Protein AF-A0ABD3MWR6-F1 (afdb_monomer)

Foldseek 3Di:
DVVVPVVVVVVCVVVVVVVVVPDDDDDDDDDQPPVNVVVVCCVPVVLVCPDPVSVVLVVLLVQLLVQCQALVFLVLSLLCCVQANDPDDDPVSSVSSSVSNVVSLVVSCVVVVHPVDSYPFFLEAADPQLACPPDVVCLVVLVVLLQVLLVLLLVLLVLLLVCLVPPQVPDDPVVVVVVVVVVVVVVVPPDQDPDDPPDDDPLCCCPVDDLRVSLNCLLHCLVVDDLVSLVVQLVVLSVVLSCCVNHPPDPDDDLSSLLSSLLSNQLSVQNVCCVVDPDRGRSSNSSLSSSLSSCCNQAVRAQSSLSSSCSSHVHPVCNPSSNVSSVSSSVSSCVSPVDHNVSSVCVSVVPPDDDDPDDDPVVVVDDPVNVPPDPDAAAAEQDDDPVVLVVCLVPDPDQKHFYAYPPPRDTDEMDGNVRSVVCVVVVPDDPDPPVPPDPPDVDDDDPPPPGPPPVDPDPVVVVPPDCVVVVVVVVVVVVPPPPPPPPPPPPPPDDDDDDDDDD

pLDDT: mean 71.88, std 21.84, range [22.72, 95.75]

Nearest PDB structures (foldseek):
  8jpr-assembly1_B  TM=8.683E-01  e=3.172E-15  Homo sapiens
  8jpo-assembly1_A  TM=8.305E-01  e=1.098E-15  Homo sapiens
  8jpj-assembly1_B  TM=8.561E-01  e=1.951E-15  Homo sapiens
  8jgv-assembly1_B  TM=8.098E-01  e=4.281E-12  Mus musculus
  7cvt-assembly1_B  TM=7.761E-01  e=5.509E-08  Escherichia coli MS 198-1

Sequence (503 aa):
MGASCTKFGGFLQNALIRWNANRPRREESHQKSWTERLLHWTMQELSHFATDAERRDLVSIGASVGFAASFGSPIGGLLFILDDVSCYFERRLLLRMLIGNAVGTLCLAIKHRDFSNFGIINLGTFDPNEIFETRLLETPLYMLIGIGGGLIGGCFCGSYLWLQRNIAGRFPSAWERRAKYQLLAVAILNKRFFCPHGQENEMAKIMFVSRITAIKDILVDPASYQQRTLLVVGLTFYTLTLITFSSCTMPLGLFTPTILVGASLGGACGNLLKQTIDGSVFPSTFALLGVASMLAGIQHSTVSVAVILVEGTGHIKVLLPVIVVVATFRYISQHIQQFDVFEAGIVIKKLAYLEHEKIPRYYDAIRVKDILIESHVLCLKDHETVGKLVEVLGNSPHQSFPVIETESGRFIGLVKRTQIVALLECGIFSKNKEICGFRSDRNGDALSYWAFCINDDRYEYLLSLPDEMRASVNKLNDKDEGQERRTLVNKEQKTLPHQCDYH

Solvent-accessible surface area (backbone atoms only — not comparable to full-atom values): 29041 Å² total; per-residue (Å²): 123,75,80,54,56,62,55,48,52,53,48,51,52,54,50,49,52,54,52,64,74,69,58,78,92,70,95,74,83,89,76,84,49,72,67,54,53,51,48,50,48,52,61,58,73,45,48,78,54,71,31,73,68,50,43,51,52,51,51,51,35,52,53,22,21,54,44,3,27,41,42,33,14,38,65,19,16,49,37,37,36,59,70,76,71,50,97,76,84,54,78,69,54,55,55,52,30,46,52,45,6,48,52,40,16,48,55,47,10,61,72,70,74,32,89,89,49,36,27,74,43,55,57,44,82,62,59,80,90,60,42,76,82,86,49,78,81,51,53,64,56,47,45,52,50,16,49,55,32,2,52,53,14,11,48,47,34,46,49,38,54,50,43,37,75,76,41,50,89,71,71,58,81,64,53,66,54,49,53,54,54,49,55,49,51,60,65,68,60,79,62,87,73,91,59,62,93,94,56,79,55,68,66,54,51,52,70,75,42,59,67,54,59,35,41,20,49,35,28,58,48,23,76,85,49,57,48,66,56,28,43,52,52,16,52,50,48,46,52,50,48,49,50,48,70,38,65,50,97,64,100,74,77,64,63,71,58,36,40,40,26,11,21,23,45,15,12,23,51,18,46,52,46,42,75,74,44,90,82,84,66,45,23,30,45,32,4,50,51,20,22,45,19,31,47,11,14,31,58,58,42,45,70,20,54,34,40,32,51,25,54,33,44,70,42,71,85,54,37,63,64,44,41,58,27,24,51,46,4,26,56,48,4,43,73,70,26,79,52,33,50,64,56,44,49,38,62,75,68,66,54,96,72,83,77,86,82,77,70,62,76,70,59,79,75,60,51,72,78,79,66,55,86,64,93,75,74,76,67,41,48,78,82,68,55,69,69,56,53,54,48,49,60,72,76,44,91,68,63,61,35,44,29,24,38,82,88,79,66,44,81,75,37,65,46,45,45,69,56,53,52,52,39,60,75,69,63,74,70,85,91,59,89,70,80,76,63,85,75,83,70,93,66,97,69,92,79,90,76,88,73,69,74,76,85,54,88,55,70,58,63,76,70,65,56,60,67,66,63,61,50,55,57,53,61,59,54,71,70,62,75,79,74,66,83,80,74,74,82,81,76,88,87,87,83,86,86,84,88,79,85,90,132

Organism: NCBI:txid382360

Structure (mmCIF, N/CA/C/O backbone):
data_AF-A0ABD3MWR6-F1
#
_entry.id   AF-A0ABD3MWR6-F1
#
loop_
_atom_site.group_PDB
_atom_site.id
_atom_site.type_symbol
_atom_site.label_atom_id
_atom_site.label_alt_id
_atom_site.label_comp_id
_atom_site.label_asym_id
_atom_site.label_entity_id
_atom_site.label_seq_id
_atom_site.pdbx_PDB_ins_code
_atom_site.Cartn_x
_atom_site.Cartn_y
_atom_site.Cartn_z
_atom_site.occupancy
_atom_site.B_iso_or_equiv
_atom_site.auth_seq_id
_atom_site.auth_comp_id
_atom_site.auth_asym_id
_atom_site.auth_atom_id
_atom_site.pdbx_PDB_model_num
ATOM 1 N N . MET A 1 1 ? 4.619 15.085 7.942 1.00 32.66 1 MET A N 1
ATOM 2 C CA . MET A 1 1 ? 3.511 16.048 8.151 1.00 32.66 1 MET A CA 1
ATOM 3 C C . MET A 1 1 ? 2.258 15.441 8.806 1.00 32.66 1 MET A C 1
ATOM 5 O O . MET A 1 1 ? 1.519 16.199 9.413 1.00 32.66 1 MET A O 1
ATOM 9 N N . GLY A 1 2 ? 2.033 14.115 8.797 1.00 28.09 2 GLY A N 1
ATOM 10 C CA . GLY A 1 2 ? 0.809 13.506 9.366 1.00 28.09 2 GLY A CA 1
ATOM 11 C C . GLY A 1 2 ? 0.682 13.469 10.902 1.00 28.09 2 GLY A C 1
ATOM 12 O O . GLY A 1 2 ? -0.426 13.537 11.415 1.00 28.09 2 GLY A O 1
ATOM 13 N N . ALA A 1 3 ? 1.787 13.440 11.658 1.00 24.95 3 ALA A N 1
ATOM 14 C CA . ALA A 1 3 ? 1.739 13.374 13.130 1.00 24.95 3 ALA A CA 1
ATOM 15 C C . ALA A 1 3 ? 1.500 14.734 13.826 1.00 24.95 3 ALA A C 1
ATOM 17 O O . ALA A 1 3 ? 1.237 14.774 15.028 1.00 24.95 3 ALA A O 1
ATOM 18 N N . SER A 1 4 ? 1.582 15.849 13.087 1.00 27.41 4 SER A N 1
ATOM 19 C CA . SER A 1 4 ? 1.321 17.188 13.635 1.00 27.41 4 SER A CA 1
ATOM 20 C C . SER A 1 4 ? -0.157 17.568 13.598 1.00 27.41 4 SER A C 1
ATOM 22 O O . SER A 1 4 ? -0.586 18.285 14.490 1.00 27.41 4 SER A O 1
ATOM 24 N N . CYS A 1 5 ? -0.960 17.080 12.644 1.00 30.73 5 CYS A N 1
ATOM 25 C CA . CYS A 1 5 ? -2.362 17.510 12.529 1.00 30.73 5 CYS A CA 1
ATOM 26 C C . CYS A 1 5 ? -3.265 16.960 13.645 1.00 30.73 5 CYS A C 1
ATOM 28 O O . CYS A 1 5 ? -4.121 17.685 14.141 1.00 30.73 5 CYS A O 1
ATOM 30 N N . THR A 1 6 ? -3.045 15.728 14.115 1.00 36.12 6 THR A N 1
ATOM 31 C CA . THR A 1 6 ? -3.847 15.142 15.208 1.00 36.12 6 THR A CA 1
ATOM 32 C C . THR A 1 6 ? -3.516 15.750 16.571 1.00 36.12 6 THR A C 1
ATOM 34 O O . THR A 1 6 ? -4.420 16.026 17.357 1.00 36.12 6 THR A O 1
ATOM 37 N N . LYS A 1 7 ? -2.235 16.050 16.838 1.00 32.91 7 LYS A N 1
ATOM 38 C CA . LYS A 1 7 ? -1.823 16.778 18.051 1.00 32.91 7 LYS A CA 1
ATOM 39 C C . LYS A 1 7 ? -2.254 18.245 18.027 1.00 32.91 7 LYS A C 1
ATOM 41 O O . LYS A 1 7 ? -2.618 18.771 19.072 1.00 32.91 7 LYS A O 1
ATOM 46 N N . PHE A 1 8 ? -2.256 18.891 16.859 1.00 33.09 8 PHE A N 1
ATOM 47 C CA . PHE A 1 8 ? -2.710 20.277 16.722 1.00 33.09 8 PHE A CA 1
ATOM 48 C C . PHE A 1 8 ? -4.232 20.400 16.876 1.00 33.09 8 PHE A C 1
ATOM 50 O O . PHE A 1 8 ? -4.690 21.316 17.549 1.00 33.09 8 PHE A O 1
ATOM 57 N N . GLY A 1 9 ? -5.006 19.439 16.354 1.00 32.72 9 GLY A N 1
ATOM 58 C CA . GLY A 1 9 ? -6.458 19.366 16.558 1.00 32.72 9 GLY A CA 1
ATOM 59 C C . GLY A 1 9 ? -6.844 19.178 18.028 1.00 32.72 9 GLY A C 1
ATOM 60 O O . GLY A 1 9 ? -7.645 19.947 18.550 1.00 32.72 9 GLY A O 1
ATOM 61 N N . GLY A 1 10 ? -6.204 18.235 18.733 1.00 34.88 10 GLY A N 1
ATOM 62 C CA . GLY A 1 10 ? -6.435 18.028 20.170 1.00 34.88 10 GLY A CA 1
ATOM 63 C C . GLY A 1 10 ? -5.946 19.188 21.048 1.00 34.88 10 GLY A C 1
ATOM 64 O O . GLY A 1 10 ? -6.582 19.518 22.047 1.00 34.88 10 GLY A O 1
ATOM 65 N N . PHE A 1 11 ? -4.847 19.852 20.665 1.00 34.69 11 PHE A N 1
ATOM 66 C CA . PHE A 1 11 ? -4.355 21.048 21.353 1.00 34.69 11 PHE A CA 1
ATOM 67 C C . PHE A 1 11 ? -5.294 22.241 21.161 1.00 34.69 11 PHE A C 1
ATOM 69 O O . PHE A 1 11 ? -5.610 22.907 22.140 1.00 34.69 11 PHE A O 1
ATOM 76 N N . LEU A 1 12 ? -5.792 22.478 19.943 1.00 35.50 12 LEU A N 1
ATOM 77 C CA . LEU A 1 12 ? -6.798 23.507 19.676 1.00 35.50 12 LEU A CA 1
ATOM 78 C C . LEU A 1 12 ? -8.088 23.221 20.435 1.00 35.50 12 LEU A C 1
ATOM 80 O O . LEU A 1 12 ? -8.603 24.123 21.079 1.00 35.50 12 LEU A O 1
ATOM 84 N N . GLN A 1 13 ? -8.573 21.980 20.435 1.00 37.94 13 GLN A N 1
ATOM 85 C CA . GLN A 1 13 ? -9.797 21.609 21.142 1.00 37.94 13 GLN A CA 1
ATOM 86 C C . GLN A 1 13 ? -9.660 21.799 22.662 1.00 37.94 13 GLN A C 1
ATOM 88 O O . GLN A 1 13 ? -10.504 22.450 23.270 1.00 37.94 13 GLN A O 1
ATOM 93 N N . ASN A 1 14 ? -8.557 21.354 23.275 1.00 39.25 14 ASN A N 1
ATOM 94 C CA . ASN A 1 14 ? -8.314 21.552 24.711 1.00 39.25 14 ASN A CA 1
ATOM 95 C C . ASN A 1 14 ? -8.005 23.012 25.084 1.00 39.25 14 ASN A C 1
ATOM 97 O O . ASN A 1 14 ? -8.416 23.474 26.151 1.00 39.25 14 ASN A O 1
ATOM 101 N N . ALA A 1 15 ? -7.306 23.755 24.221 1.00 40.28 15 ALA A N 1
ATOM 102 C CA . ALA A 1 15 ? -7.062 25.183 24.410 1.00 40.28 15 ALA A CA 1
ATOM 103 C C . ALA A 1 15 ? -8.357 25.994 24.272 1.00 40.28 15 ALA A C 1
ATOM 105 O O . ALA A 1 15 ? -8.566 26.924 25.044 1.00 40.28 15 ALA A O 1
ATOM 106 N N . LEU A 1 16 ? -9.252 25.610 23.357 1.00 43.97 16 LEU A N 1
ATOM 107 C CA . LEU A 1 16 ? -10.557 26.241 23.151 1.00 43.97 16 LEU A CA 1
ATOM 108 C C . LEU A 1 16 ? -11.536 25.921 24.286 1.00 43.97 16 LEU A C 1
ATOM 110 O O . LEU A 1 16 ? -12.243 26.821 24.726 1.00 43.97 16 LEU A O 1
ATOM 114 N N . ILE A 1 17 ? -11.530 24.697 24.825 1.00 44.12 17 ILE A N 1
ATOM 115 C CA . ILE A 1 17 ? -12.326 24.334 26.013 1.00 44.12 17 ILE A CA 1
ATOM 116 C C . ILE A 1 17 ? -11.849 25.126 27.241 1.00 44.12 17 ILE A C 1
ATOM 118 O O . ILE A 1 17 ? -12.667 25.713 27.949 1.00 44.12 17 ILE A O 1
ATOM 122 N N . ARG A 1 18 ? -10.528 25.236 27.458 1.00 38.56 18 ARG A N 1
ATOM 123 C CA . ARG A 1 18 ? -9.963 26.087 28.525 1.00 38.56 18 ARG A CA 1
ATOM 124 C C . ARG A 1 18 ? -10.240 27.575 28.313 1.00 38.56 18 ARG A C 1
ATOM 126 O O . ARG A 1 18 ? -10.458 28.291 29.286 1.00 38.56 18 ARG A O 1
ATOM 133 N N . TRP A 1 19 ? -10.238 28.041 27.067 1.00 41.44 19 TRP A N 1
ATOM 134 C CA . TRP A 1 19 ? -10.558 29.427 26.731 1.00 41.44 19 TRP A CA 1
ATOM 135 C C . TRP A 1 19 ? -12.036 29.752 26.989 1.00 41.44 19 TRP A C 1
ATOM 137 O O . TRP A 1 19 ? -12.342 30.825 27.503 1.00 41.44 19 TRP A O 1
ATOM 147 N N . ASN A 1 20 ? -12.942 28.808 26.723 1.00 40.59 20 ASN A N 1
ATOM 148 C CA . ASN A 1 20 ? -14.374 28.979 26.966 1.00 40.59 20 ASN A CA 1
ATOM 149 C C . ASN A 1 20 ? -14.733 28.910 28.466 1.00 40.59 20 ASN A C 1
ATOM 151 O O . ASN A 1 20 ? -15.613 29.635 28.920 1.00 40.59 20 ASN A O 1
ATOM 155 N N . ALA A 1 21 ? -14.014 28.100 29.256 1.00 41.09 21 ALA A N 1
ATOM 156 C CA . ALA A 1 21 ? -14.229 27.969 30.703 1.00 41.09 21 ALA A CA 1
ATOM 157 C C . ALA A 1 21 ? -13.814 29.214 31.518 1.00 41.09 21 ALA A C 1
ATOM 159 O O . ALA A 1 21 ? -14.370 29.455 32.586 1.00 41.09 21 ALA A O 1
ATOM 160 N N . ASN A 1 22 ? -12.869 30.019 31.016 1.00 38.62 22 ASN A N 1
ATOM 161 C CA . ASN A 1 22 ? -12.304 31.172 31.733 1.00 38.62 22 ASN A CA 1
ATOM 162 C C . ASN A 1 22 ? -12.813 32.539 31.244 1.00 38.62 22 ASN A C 1
ATOM 164 O O . ASN A 1 22 ? -12.242 33.570 31.610 1.00 38.62 22 ASN A O 1
ATOM 168 N N . ARG A 1 23 ? -13.860 32.594 30.411 1.00 34.06 23 ARG A N 1
ATOM 169 C CA . ARG A 1 23 ? -14.356 33.875 29.890 1.00 34.06 23 ARG A CA 1
ATOM 170 C C . ARG A 1 23 ? -15.252 34.565 30.934 1.00 34.06 23 ARG A C 1
ATOM 172 O O . ARG A 1 23 ? -16.302 34.018 31.273 1.00 34.06 23 ARG A O 1
ATOM 179 N N . PRO A 1 24 ? -14.907 35.769 31.434 1.00 33.56 24 PRO A N 1
ATOM 180 C CA . PRO A 1 24 ? -15.852 36.556 32.216 1.00 33.56 24 PRO A CA 1
ATOM 181 C C . PRO A 1 24 ? -17.048 36.912 31.323 1.00 33.56 24 PRO A C 1
ATOM 183 O O . PRO A 1 24 ? -16.865 37.389 30.201 1.00 33.56 24 PRO A O 1
ATOM 186 N N . ARG A 1 25 ? -18.273 36.658 31.806 1.00 37.94 25 ARG A N 1
ATOM 187 C CA . ARG A 1 25 ? -19.521 37.056 31.135 1.00 37.94 25 ARG A CA 1
ATOM 188 C C . ARG A 1 25 ? -19.576 38.585 31.058 1.00 37.94 25 ARG A C 1
ATOM 190 O O . ARG A 1 25 ? -20.038 39.233 31.990 1.00 37.94 25 ARG A O 1
ATOM 197 N N . ARG A 1 26 ? -19.080 39.162 29.964 1.00 34.84 26 ARG A N 1
ATOM 198 C CA . ARG A 1 26 ? -19.442 40.517 29.542 1.00 34.84 26 ARG A CA 1
ATOM 199 C C . ARG A 1 26 ? -20.554 40.408 28.512 1.00 34.84 26 ARG A C 1
ATOM 201 O O . ARG A 1 26 ? -20.398 39.730 27.499 1.00 34.84 26 ARG A O 1
ATOM 208 N N . GLU A 1 27 ? -21.671 41.051 28.821 1.00 41.25 27 GLU A N 1
ATOM 209 C CA . GLU A 1 27 ? -22.746 41.339 27.881 1.00 41.25 27 GLU A CA 1
ATOM 210 C C . GLU A 1 27 ? -22.200 42.271 26.798 1.00 41.25 27 GLU A C 1
ATOM 212 O O . GLU A 1 27 ? -22.071 43.470 27.018 1.00 41.25 27 GLU A O 1
ATOM 217 N N . GLU A 1 28 ? -21.851 41.730 25.632 1.00 36.88 28 GLU A N 1
ATOM 218 C CA . GLU A 1 28 ? -21.658 42.543 24.433 1.00 36.88 28 GLU A CA 1
ATOM 219 C C . GLU A 1 28 ? -22.470 41.958 23.280 1.00 36.88 28 GLU A C 1
ATOM 221 O O . GLU A 1 28 ? -22.327 40.809 22.856 1.00 36.88 28 GLU A O 1
ATOM 226 N N . SER A 1 29 ? -23.396 42.794 22.836 1.00 36.41 29 SER A N 1
ATOM 227 C CA . SER A 1 29 ? -24.315 42.616 21.736 1.00 36.41 29 SER A CA 1
ATOM 228 C C . SER A 1 29 ? -23.595 42.735 20.384 1.00 36.41 29 SER A C 1
ATOM 230 O O . SER A 1 29 ? -22.715 43.563 20.190 1.00 36.41 29 SER A O 1
ATOM 232 N N . HIS A 1 30 ? -24.031 41.903 19.431 1.00 44.91 30 HIS A N 1
ATOM 233 C CA . HIS A 1 30 ? -23.863 42.048 17.978 1.00 44.91 30 HIS A CA 1
ATOM 234 C C . HIS A 1 30 ? -22.437 42.176 17.397 1.00 44.91 30 HIS A C 1
ATOM 236 O O . HIS A 1 30 ? -22.031 43.263 17.022 1.00 44.91 30 HIS A O 1
ATOM 242 N N . GLN A 1 31 ? -21.763 41.039 17.144 1.00 41.00 31 GLN A N 1
ATOM 243 C CA . GLN A 1 31 ? -21.398 40.545 15.792 1.00 41.00 31 GLN A CA 1
ATOM 244 C C . GLN A 1 31 ? -20.691 39.180 15.928 1.00 41.00 31 GLN A C 1
ATOM 246 O O . GLN A 1 31 ? -19.512 39.123 16.265 1.00 41.00 31 GLN A O 1
ATOM 251 N N . LYS A 1 32 ? -21.393 38.058 15.684 1.00 50.81 32 LYS A N 1
ATOM 252 C CA . LYS A 1 32 ? -20.754 36.724 15.716 1.00 50.81 32 LYS A CA 1
ATOM 253 C C . LYS A 1 32 ? -19.614 36.688 14.697 1.00 50.81 32 LYS A C 1
ATOM 255 O O . LYS A 1 32 ? -19.881 36.820 13.497 1.00 50.81 32 LYS A O 1
ATOM 260 N N . SER A 1 33 ? -18.380 36.519 15.175 1.00 65.19 33 SER A N 1
ATOM 261 C CA . SER A 1 33 ? -17.177 36.401 14.343 1.00 65.19 33 SER A CA 1
ATOM 262 C C . SER A 1 33 ? -17.375 35.297 13.297 1.00 65.19 33 SER A C 1
ATOM 264 O O . SER A 1 33 ? -18.043 34.296 13.569 1.00 65.19 33 SER A O 1
ATOM 266 N N . TRP A 1 34 ? -16.787 35.431 12.103 1.00 70.50 34 TRP A N 1
ATOM 267 C CA . TRP A 1 34 ? -16.804 34.367 11.084 1.00 70.50 34 TRP A CA 1
ATOM 268 C C . TRP A 1 34 ? -16.364 33.013 11.657 1.00 70.50 34 TRP A C 1
ATOM 270 O O . TRP A 1 34 ? -16.904 31.980 11.274 1.00 70.50 34 TRP A O 1
ATOM 280 N N . THR A 1 35 ? -15.454 33.028 12.633 1.00 69.38 35 THR A N 1
ATOM 281 C CA . THR A 1 35 ? -15.012 31.836 13.364 1.00 69.38 35 THR A CA 1
ATOM 282 C C . THR A 1 35 ? -16.123 31.200 14.193 1.00 69.38 35 THR A C 1
ATOM 284 O O . THR A 1 35 ? -16.235 29.983 14.204 1.00 69.38 35 THR A O 1
ATOM 287 N N . GLU A 1 36 ? -16.979 31.986 14.845 1.00 70.25 36 GLU A N 1
ATOM 288 C CA . GLU A 1 36 ? -18.108 31.476 15.632 1.00 70.25 36 GLU A CA 1
ATOM 289 C C . GLU A 1 36 ? -19.216 30.929 14.734 1.00 70.25 36 GLU A C 1
ATOM 291 O O . GLU A 1 36 ? -19.825 29.918 15.066 1.00 70.25 36 GLU A O 1
ATOM 296 N N . ARG A 1 37 ? -19.457 31.552 13.572 1.00 70.50 37 ARG A N 1
ATOM 297 C CA . ARG A 1 37 ? -20.405 31.029 12.574 1.00 70.50 37 ARG A CA 1
ATOM 298 C C . ARG A 1 37 ? -19.918 29.718 11.972 1.00 70.50 37 ARG A C 1
ATOM 300 O O . ARG A 1 37 ? -20.697 28.776 11.880 1.00 70.50 37 ARG A O 1
ATOM 307 N N . LEU A 1 38 ? -18.636 29.653 11.610 1.00 70.62 38 LEU A N 1
ATOM 308 C CA . LEU A 1 38 ? -18.006 28.430 11.125 1.00 70.62 38 LEU A CA 1
ATOM 309 C C . LEU A 1 38 ? -18.073 27.337 12.195 1.00 70.62 38 LEU A C 1
ATOM 311 O O . LEU A 1 38 ? -18.490 26.228 11.897 1.00 70.62 38 LEU A O 1
ATOM 315 N N . LEU A 1 39 ? -17.734 27.663 13.446 1.00 71.00 39 LEU A N 1
ATOM 316 C CA . LEU A 1 39 ? -17.746 26.709 14.551 1.00 71.00 39 LEU A CA 1
ATOM 317 C C . LEU A 1 39 ? -19.160 26.186 14.834 1.00 71.00 39 LEU A C 1
ATOM 319 O O . LEU A 1 39 ? -19.353 24.986 14.999 1.00 71.00 39 LEU A O 1
ATOM 323 N N . HIS A 1 40 ? -20.160 27.066 14.833 1.00 69.38 40 HIS A N 1
ATOM 324 C CA . HIS A 1 40 ? -21.558 26.684 15.016 1.00 69.38 40 HIS A CA 1
ATOM 325 C C . HIS A 1 40 ? -22.061 25.805 13.868 1.00 69.38 40 HIS A C 1
ATOM 327 O O . HIS A 1 40 ? -22.718 24.800 14.114 1.00 69.38 40 HIS A O 1
ATOM 333 N N . TRP A 1 41 ? -21.692 26.134 12.626 1.00 70.06 41 TRP A N 1
ATOM 334 C CA . TRP A 1 41 ? -21.985 25.304 11.459 1.00 70.06 41 TRP A CA 1
ATOM 335 C C . TRP A 1 41 ? -21.321 23.924 11.574 1.00 70.06 41 TRP A C 1
ATOM 337 O O . TRP A 1 41 ? -21.990 22.908 11.419 1.00 70.06 41 TRP A O 1
ATOM 347 N N . THR A 1 42 ? -20.042 23.861 11.962 1.00 64.06 42 THR A N 1
ATOM 348 C CA . THR A 1 42 ? -19.340 22.583 12.174 1.00 64.06 42 THR A CA 1
ATOM 349 C C . THR A 1 42 ? -19.895 21.768 13.343 1.00 64.06 42 THR A C 1
ATOM 351 O O . THR A 1 42 ? -19.842 20.546 13.310 1.00 64.06 42 THR A O 1
ATOM 354 N N . MET A 1 43 ? -20.420 22.413 14.384 1.00 64.25 43 MET A N 1
ATOM 355 C CA . MET A 1 43 ? -20.934 21.721 15.570 1.00 64.25 43 MET A CA 1
ATOM 356 C C . MET A 1 43 ? -22.402 21.310 15.438 1.00 64.25 43 MET A C 1
ATOM 358 O O . MET A 1 43 ? -22.826 20.428 16.171 1.00 64.25 43 MET A O 1
ATOM 362 N N . GLN A 1 44 ? -23.182 21.922 14.542 1.00 68.38 44 GLN A N 1
ATOM 363 C CA . GLN A 1 44 ? -24.575 21.533 14.300 1.00 68.38 44 GLN A CA 1
ATOM 364 C C . GLN A 1 44 ? -24.715 20.632 13.074 1.00 68.38 44 GLN A C 1
ATOM 366 O O . GLN A 1 44 ? -25.156 19.497 13.213 1.00 68.38 44 GLN A O 1
ATOM 371 N N . GLU A 1 45 ? -24.288 21.088 11.896 1.00 69.06 45 GLU A N 1
ATOM 372 C CA . GLU A 1 45 ? -24.523 20.383 10.624 1.00 69.06 45 GLU A CA 1
ATOM 373 C C . GLU A 1 45 ? -23.599 19.171 10.447 1.00 69.06 45 GLU A C 1
ATOM 375 O O . GLU A 1 45 ? -23.989 18.141 9.905 1.00 69.06 45 GLU A O 1
ATOM 380 N N . LEU A 1 46 ? -22.360 19.271 10.938 1.00 70.81 46 LEU A N 1
ATOM 381 C CA . LEU A 1 46 ? -21.372 18.189 10.863 1.00 70.81 46 LEU A CA 1
ATOM 382 C C . LEU A 1 46 ? -21.435 17.222 12.053 1.00 70.81 46 LEU A C 1
ATOM 384 O O . LEU A 1 46 ? -20.727 16.216 12.047 1.00 70.81 46 LEU A O 1
ATOM 388 N N . SER A 1 47 ? -22.288 17.491 13.047 1.00 68.06 47 SER A N 1
ATOM 389 C CA . SER A 1 47 ? -22.443 16.624 14.223 1.00 68.06 47 SER A CA 1
ATOM 390 C C . SER A 1 47 ? -22.946 15.228 13.866 1.00 68.06 47 SER A C 1
ATOM 392 O O . SER A 1 47 ? -22.518 14.256 14.486 1.00 68.06 47 SER A O 1
ATOM 394 N N . HIS A 1 48 ? -23.767 15.114 12.816 1.00 69.50 48 HIS A N 1
ATOM 395 C CA . HIS A 1 48 ? -24.225 13.825 12.306 1.00 69.50 48 HIS A CA 1
ATOM 396 C C . HIS A 1 48 ? -23.043 12.938 11.868 1.00 69.50 48 HIS A C 1
ATOM 398 O O . HIS A 1 48 ? -23.046 11.742 12.150 1.00 69.50 48 HIS A O 1
ATOM 404 N N . PHE A 1 49 ? -21.986 13.536 11.300 1.00 73.00 49 PHE A N 1
ATOM 405 C CA . PHE A 1 49 ? -20.787 12.830 10.831 1.00 73.00 49 PHE A CA 1
ATOM 406 C C . PHE A 1 49 ? -19.778 12.471 11.927 1.00 73.00 49 PHE A C 1
ATOM 408 O O . PHE A 1 49 ? -18.711 11.925 11.638 1.00 73.00 49 PHE A O 1
ATOM 415 N N . ALA A 1 50 ? -20.083 12.765 13.193 1.00 74.00 50 ALA A N 1
ATOM 416 C CA . ALA A 1 50 ? -19.183 12.521 14.316 1.00 74.00 50 ALA A CA 1
ATOM 417 C C . ALA A 1 50 ? -19.237 11.079 14.864 1.00 74.00 50 ALA A C 1
ATOM 419 O O . ALA A 1 50 ? -18.678 10.817 15.930 1.00 74.00 50 ALA A O 1
ATOM 420 N N . THR A 1 51 ? -19.886 10.142 14.164 1.00 81.25 51 THR A N 1
ATOM 421 C CA . THR A 1 51 ? -19.905 8.720 14.541 1.00 81.25 51 THR A CA 1
ATOM 422 C C . THR A 1 51 ? -18.623 8.010 14.095 1.00 81.25 51 THR A C 1
ATOM 424 O O . THR A 1 51 ? -18.017 8.358 13.079 1.00 81.25 51 THR A O 1
ATOM 427 N N . ASP A 1 52 ? -18.186 6.984 14.834 1.00 81.00 52 ASP A N 1
ATOM 428 C CA . ASP A 1 52 ? -16.963 6.240 14.488 1.00 81.00 52 ASP A CA 1
ATOM 429 C C . ASP A 1 52 ? -17.087 5.511 13.138 1.00 81.00 52 ASP A C 1
ATOM 431 O O . ASP A 1 52 ? -16.103 5.389 12.402 1.00 81.00 52 ASP A O 1
ATOM 435 N N . ALA A 1 53 ? -18.301 5.076 12.782 1.00 82.81 53 ALA A N 1
ATOM 436 C CA . ALA A 1 53 ? -18.599 4.467 11.489 1.00 82.81 53 ALA A CA 1
ATOM 437 C C . ALA A 1 53 ? -18.402 5.462 10.335 1.00 82.81 53 ALA A C 1
ATOM 439 O O . ALA A 1 53 ? -17.646 5.186 9.402 1.00 82.81 53 ALA A O 1
ATOM 440 N N . GLU A 1 54 ? -19.006 6.650 10.422 1.00 85.06 54 GLU A N 1
ATOM 441 C CA . GLU A 1 54 ? -18.874 7.676 9.383 1.00 85.06 54 GLU A CA 1
ATOM 442 C C . GLU A 1 54 ? -17.453 8.238 9.323 1.00 85.06 54 GLU A C 1
ATOM 444 O O . GLU A 1 54 ? -16.912 8.472 8.240 1.00 85.06 54 GLU A O 1
ATOM 449 N N . ARG A 1 55 ? -16.787 8.366 10.475 1.00 86.06 55 ARG A N 1
ATOM 450 C CA . ARG A 1 55 ? -15.373 8.734 10.543 1.00 86.06 55 ARG A CA 1
ATOM 451 C C . ARG A 1 55 ? -14.493 7.736 9.792 1.00 86.06 55 ARG A C 1
ATOM 453 O O . ARG A 1 55 ? -13.602 8.162 9.055 1.00 86.06 55 ARG A O 1
ATOM 460 N N . ARG A 1 56 ? -14.718 6.428 9.956 1.00 86.44 56 ARG A N 1
ATOM 461 C CA . ARG A 1 56 ? -13.985 5.380 9.223 1.00 86.44 56 ARG A CA 1
ATOM 462 C C . ARG A 1 56 ? -14.202 5.502 7.714 1.00 86.44 56 ARG A C 1
ATOM 464 O O . ARG A 1 56 ? -13.239 5.423 6.948 1.00 86.44 56 ARG A O 1
ATOM 471 N N . ASP A 1 57 ? -15.438 5.744 7.298 1.00 88.50 57 ASP A N 1
ATOM 472 C CA . ASP A 1 57 ? -15.799 5.906 5.890 1.00 88.50 57 ASP A CA 1
ATOM 473 C C . ASP A 1 57 ? -15.135 7.147 5.274 1.00 88.50 57 ASP A C 1
ATOM 475 O O . ASP A 1 57 ? -14.526 7.060 4.208 1.00 88.50 57 ASP A O 1
ATOM 479 N N . LEU A 1 58 ? -15.165 8.289 5.969 1.00 90.12 58 LEU A N 1
ATOM 480 C CA . LEU A 1 58 ? -14.519 9.529 5.527 1.00 90.12 58 LEU A CA 1
ATOM 481 C C . LEU A 1 58 ? -12.994 9.396 5.441 1.00 90.12 58 LEU A C 1
ATOM 483 O O . LEU A 1 58 ? -12.389 9.898 4.492 1.00 90.12 58 LEU A O 1
ATOM 487 N N . VAL A 1 59 ? -12.363 8.697 6.392 1.00 91.06 59 VAL A N 1
ATOM 488 C CA . VAL A 1 59 ? -10.920 8.403 6.343 1.00 91.06 59 VAL A CA 1
ATOM 489 C C . VAL A 1 59 ? -10.589 7.516 5.142 1.00 91.06 59 VAL A C 1
ATOM 491 O O . VAL A 1 59 ? -9.612 7.789 4.445 1.00 91.06 59 VAL A O 1
ATOM 494 N N . SER A 1 60 ? -11.420 6.511 4.858 1.00 91.44 60 SER A N 1
ATOM 495 C CA . SER A 1 60 ? -11.244 5.619 3.703 1.00 91.44 60 SER A CA 1
ATOM 496 C C . SER A 1 60 ? -11.387 6.374 2.378 1.00 91.44 60 SER A C 1
ATOM 498 O O . SER A 1 60 ? -10.551 6.225 1.488 1.00 91.44 60 SER A O 1
ATOM 500 N N . ILE A 1 61 ? -12.391 7.254 2.267 1.00 92.88 61 ILE A N 1
ATOM 501 C CA . ILE A 1 61 ? -12.565 8.136 1.105 1.00 92.88 61 ILE A CA 1
ATOM 502 C C . ILE A 1 61 ? -11.348 9.055 0.956 1.00 92.88 61 ILE A C 1
ATOM 504 O O . ILE A 1 61 ? -10.779 9.140 -0.127 1.00 92.88 61 ILE A O 1
ATOM 508 N N . GLY A 1 62 ? -10.895 9.708 2.028 1.00 94.06 62 GLY A N 1
ATOM 509 C CA . GLY A 1 62 ? -9.726 10.589 1.979 1.00 94.06 62 GLY A CA 1
ATOM 510 C C . GLY A 1 62 ? -8.444 9.868 1.545 1.00 94.06 62 GLY A C 1
ATOM 511 O O . GLY A 1 62 ? -7.686 10.398 0.729 1.00 94.06 62 GLY A O 1
ATOM 512 N N . ALA A 1 63 ? -8.223 8.648 2.043 1.00 93.12 63 ALA A N 1
ATOM 513 C CA . ALA A 1 63 ? -7.101 7.804 1.638 1.00 93.12 63 ALA A CA 1
ATOM 514 C C . ALA A 1 63 ? -7.183 7.426 0.148 1.00 93.12 63 ALA A C 1
ATOM 516 O O . ALA A 1 63 ? -6.202 7.601 -0.578 1.00 93.12 63 ALA A O 1
ATOM 517 N N . SER A 1 64 ? -8.365 7.006 -0.318 1.00 94.38 64 SER A N 1
ATOM 518 C CA . SER A 1 64 ? -8.650 6.698 -1.726 1.00 94.38 64 SER A CA 1
ATOM 519 C C . SER A 1 64 ? -8.350 7.889 -2.641 1.00 94.38 64 SER A C 1
ATOM 521 O O . SER A 1 64 ? -7.623 7.753 -3.625 1.00 94.38 64 SER A O 1
ATOM 523 N N . VAL A 1 65 ? -8.845 9.080 -2.287 1.00 95.75 65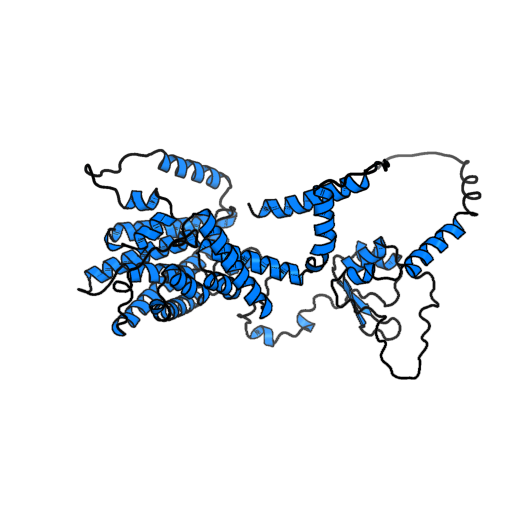 VAL A N 1
ATOM 524 C CA . VAL A 1 65 ? -8.660 10.305 -3.080 1.00 95.75 65 VAL A CA 1
ATOM 525 C C . VAL A 1 65 ? -7.187 10.694 -3.165 1.00 95.75 65 VAL A C 1
ATOM 527 O O . VAL A 1 65 ? -6.705 11.063 -4.236 1.00 95.75 65 VAL A O 1
ATOM 530 N N . GLY A 1 66 ? -6.447 10.585 -2.057 1.00 92.94 66 GLY A N 1
ATOM 531 C CA . GLY A 1 66 ? -5.009 10.857 -2.041 1.00 92.94 66 GLY A CA 1
ATOM 532 C C . GLY A 1 66 ? -4.220 9.898 -2.935 1.00 92.94 66 GLY A C 1
ATOM 533 O O . GLY A 1 66 ? -3.293 10.316 -3.635 1.00 92.94 66 GLY A O 1
ATOM 534 N N . PHE A 1 67 ? -4.614 8.625 -2.956 1.00 91.69 67 PHE A N 1
ATOM 535 C CA . PHE A 1 67 ? -4.007 7.627 -3.826 1.00 91.69 67 PHE A CA 1
ATOM 536 C C . PHE A 1 67 ? -4.336 7.886 -5.302 1.00 91.69 67 PHE A C 1
ATOM 538 O O . PHE A 1 67 ? -3.427 7.968 -6.132 1.00 91.69 67 PHE A O 1
ATOM 545 N N . ALA A 1 68 ? -5.613 8.117 -5.619 1.00 93.88 68 ALA A N 1
ATOM 546 C CA . ALA A 1 68 ? -6.072 8.448 -6.965 1.00 93.88 68 ALA A CA 1
ATOM 547 C C . ALA A 1 68 ? -5.368 9.694 -7.520 1.00 93.88 68 ALA A C 1
ATOM 549 O O . ALA A 1 68 ? -4.888 9.670 -8.649 1.00 93.88 68 ALA A O 1
ATOM 550 N N . ALA A 1 69 ? -5.218 10.752 -6.718 1.00 92.44 69 ALA A N 1
ATOM 551 C CA . ALA A 1 69 ? -4.498 11.965 -7.111 1.00 92.44 69 ALA A CA 1
ATOM 552 C C . ALA A 1 69 ? -2.985 11.736 -7.305 1.00 92.44 69 ALA A C 1
ATOM 554 O O . ALA A 1 69 ? -2.348 12.407 -8.116 1.00 92.44 69 ALA A O 1
ATOM 555 N N . SER A 1 70 ? -2.387 10.782 -6.586 1.00 90.44 70 SER A N 1
ATOM 556 C CA . SER A 1 70 ? -0.958 10.475 -6.718 1.00 90.44 70 SER A CA 1
ATOM 557 C C . SER A 1 70 ? -0.638 9.809 -8.057 1.00 90.44 70 SER A C 1
ATOM 559 O O . SER A 1 70 ? 0.329 10.200 -8.710 1.00 90.44 70 SER A O 1
ATOM 561 N N . PHE A 1 71 ? -1.462 8.849 -8.482 1.00 89.25 71 PHE A N 1
ATOM 562 C CA . PHE A 1 71 ? -1.266 8.081 -9.719 1.00 89.25 71 PHE A CA 1
ATOM 563 C C . PHE A 1 71 ? -2.068 8.593 -10.918 1.00 89.25 71 PHE A C 1
ATOM 565 O O . PHE A 1 71 ? -1.830 8.156 -12.036 1.00 89.25 71 PHE A O 1
ATOM 572 N N . GLY A 1 72 ? -3.024 9.499 -10.701 1.00 89.25 72 GLY A N 1
ATOM 573 C CA . GLY A 1 72 ? -3.969 9.912 -11.741 1.00 89.25 72 GLY A CA 1
ATOM 574 C C . GLY A 1 72 ? -4.943 8.801 -12.130 1.00 89.25 72 GLY A C 1
ATOM 575 O O . GLY A 1 72 ? -5.402 8.771 -13.263 1.00 89.25 72 GLY A O 1
ATOM 576 N N . SER A 1 73 ? -5.229 7.885 -11.199 1.00 91.50 73 SER A N 1
ATOM 577 C CA . SER A 1 73 ? -5.971 6.645 -11.432 1.00 91.50 73 SER A CA 1
ATOM 578 C C . SER A 1 73 ? -7.161 6.550 -10.460 1.00 91.50 73 SER A C 1
ATOM 580 O O . SER A 1 73 ? -7.000 6.089 -9.322 1.00 91.50 73 SER A O 1
ATOM 582 N N . PRO A 1 74 ? -8.358 7.046 -10.843 1.00 93.50 74 PRO A N 1
ATOM 583 C CA . PRO A 1 74 ? -9.534 7.045 -9.977 1.00 93.50 74 PRO A CA 1
ATOM 584 C C . PRO A 1 74 ? -10.035 5.645 -9.616 1.00 93.50 74 PRO A C 1
ATOM 586 O O . PRO A 1 74 ? -10.416 5.428 -8.464 1.00 93.50 74 PRO A O 1
ATOM 589 N N . ILE A 1 75 ? -10.043 4.700 -10.563 1.00 93.94 75 ILE A N 1
ATOM 590 C CA . ILE A 1 75 ? -10.520 3.333 -10.301 1.00 93.94 75 ILE A CA 1
ATOM 591 C C . ILE A 1 75 ? -9.427 2.547 -9.578 1.00 93.94 75 ILE A C 1
ATOM 593 O O . ILE A 1 75 ? -9.717 1.850 -8.606 1.00 93.94 75 ILE A O 1
ATOM 597 N N . GLY A 1 76 ? -8.165 2.721 -9.980 1.00 92.12 76 GLY A N 1
ATOM 598 C CA . GLY A 1 76 ? -7.031 2.078 -9.316 1.00 92.12 76 GLY A CA 1
ATOM 599 C C . GLY A 1 76 ? -6.896 2.478 -7.846 1.00 92.12 76 GLY A C 1
ATOM 600 O O . GLY A 1 76 ? -6.660 1.616 -7.005 1.00 92.12 76 GLY A O 1
ATOM 601 N N . GLY A 1 77 ? -7.135 3.749 -7.498 1.00 92.19 77 GLY A N 1
ATOM 602 C CA . GLY A 1 77 ? -7.127 4.197 -6.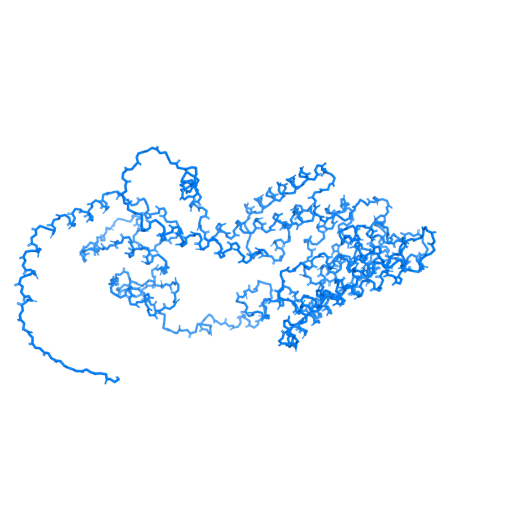100 1.00 92.19 77 GLY A CA 1
ATOM 603 C C . GLY A 1 77 ? -8.261 3.629 -5.248 1.00 92.19 77 GLY A C 1
ATOM 604 O O . GLY A 1 77 ? -8.036 3.287 -4.091 1.00 92.19 77 GLY A O 1
ATOM 605 N N . LEU A 1 78 ? -9.453 3.457 -5.825 1.00 94.12 78 LEU A N 1
ATOM 606 C CA . LEU A 1 78 ? -10.567 2.785 -5.152 1.00 94.12 78 LEU A CA 1
ATOM 607 C C . LEU A 1 78 ? -10.243 1.308 -4.887 1.00 94.12 78 LEU A C 1
ATOM 609 O O . LEU A 1 78 ? -10.452 0.819 -3.779 1.00 94.12 78 LEU A O 1
ATOM 613 N N . LEU A 1 79 ? -9.695 0.616 -5.889 1.00 93.12 79 LEU A N 1
ATOM 614 C CA . LEU A 1 79 ? -9.303 -0.789 -5.775 1.00 93.12 79 LEU A CA 1
ATOM 615 C C . LEU A 1 79 ? -8.121 -0.985 -4.826 1.00 93.12 79 LEU A C 1
ATOM 617 O O . LEU A 1 79 ? -8.058 -1.993 -4.144 1.00 93.12 79 LEU A O 1
ATOM 621 N N . PHE A 1 80 ? -7.218 -0.013 -4.720 1.00 91.38 80 PHE A N 1
ATOM 622 C CA . PHE A 1 80 ? -6.131 -0.068 -3.748 1.00 91.38 80 PHE A CA 1
ATOM 623 C C . PHE A 1 80 ? -6.640 -0.040 -2.302 1.00 91.38 80 PHE A C 1
ATOM 625 O O . PHE A 1 80 ? -6.172 -0.803 -1.464 1.00 91.38 80 PHE A O 1
ATOM 632 N N . ILE A 1 81 ? -7.632 0.803 -1.998 1.00 91.88 81 ILE A N 1
ATOM 633 C CA . ILE A 1 81 ? -8.245 0.818 -0.660 1.00 91.88 81 ILE A CA 1
ATOM 634 C C . ILE A 1 81 ? -8.992 -0.491 -0.379 1.00 91.88 81 ILE A C 1
ATOM 636 O O . ILE A 1 81 ? -9.000 -0.939 0.768 1.00 91.88 81 ILE A O 1
ATOM 640 N N . LEU A 1 82 ? -9.585 -1.100 -1.414 1.00 88.56 82 LEU A N 1
ATOM 641 C CA . LEU A 1 82 ? -10.213 -2.424 -1.349 1.00 88.56 82 LEU A CA 1
ATOM 642 C C . LEU A 1 82 ? -9.216 -3.553 -1.088 1.00 88.56 82 LEU A C 1
ATOM 644 O O . LEU A 1 82 ? -9.512 -4.411 -0.265 1.00 88.56 82 LEU A O 1
ATOM 648 N N . ASP A 1 83 ? -8.074 -3.539 -1.770 1.00 85.38 83 ASP A N 1
ATOM 649 C CA . ASP A 1 83 ? -7.063 -4.589 -1.656 1.00 85.38 83 ASP A CA 1
ATOM 650 C C . ASP A 1 83 ? -6.293 -4.486 -0.318 1.00 85.38 83 ASP A C 1
ATOM 652 O O . ASP A 1 83 ? -6.098 -5.505 0.338 1.00 85.38 83 ASP A O 1
ATOM 656 N N . ASP A 1 84 ? -5.902 -3.275 0.118 1.00 80.88 84 ASP A N 1
ATOM 657 C CA . ASP A 1 84 ? -4.879 -3.111 1.173 1.00 80.88 84 ASP A CA 1
ATOM 658 C C . ASP A 1 84 ? -5.340 -2.371 2.453 1.00 80.88 84 ASP A C 1
ATOM 660 O O . ASP A 1 84 ? -4.626 -2.406 3.458 1.00 80.88 84 ASP A O 1
ATOM 664 N N . VAL A 1 85 ? -6.467 -1.639 2.462 1.00 82.31 85 VAL A N 1
ATOM 665 C CA . VAL A 1 85 ? -6.767 -0.688 3.566 1.00 82.31 85 VAL A CA 1
ATOM 666 C C . VAL A 1 85 ? -8.013 -1.025 4.377 1.00 82.31 85 VAL A C 1
ATOM 668 O O . VAL A 1 85 ? -7.969 -0.919 5.606 1.00 82.31 85 VAL A O 1
ATOM 671 N N . SER A 1 86 ? -9.126 -1.386 3.743 1.00 76.88 86 SER A N 1
ATOM 672 C CA . SER A 1 86 ? -10.390 -1.574 4.465 1.00 76.88 86 SER A CA 1
ATOM 673 C C . SER A 1 86 ? -10.890 -3.013 4.378 1.00 76.88 86 SER A C 1
ATOM 675 O O . SER A 1 86 ? -10.889 -3.625 3.323 1.00 76.88 86 SER A O 1
ATOM 677 N N . CYS A 1 87 ? -11.388 -3.549 5.495 1.00 70.38 87 CYS A N 1
ATOM 678 C CA . CYS A 1 87 ? -11.923 -4.917 5.548 1.00 70.38 87 CYS A CA 1
ATOM 679 C C . CYS A 1 87 ? -13.436 -4.993 5.273 1.00 70.38 87 CYS A C 1
ATOM 681 O O . CYS A 1 87 ? -13.990 -6.078 5.136 1.00 70.38 87 CYS A O 1
ATOM 683 N N . TYR A 1 88 ? -14.134 -3.853 5.260 1.00 74.44 88 TYR A N 1
ATOM 684 C CA . TYR A 1 88 ? -15.588 -3.793 5.110 1.00 74.44 88 TYR A CA 1
ATOM 685 C C . TYR A 1 88 ? -15.980 -2.681 4.144 1.00 74.44 88 TYR A C 1
ATOM 687 O O . TYR A 1 88 ? -15.569 -1.532 4.319 1.00 74.44 88 TYR A O 1
ATOM 695 N N . PHE A 1 89 ? -16.807 -3.025 3.157 1.00 74.69 89 PHE A N 1
ATOM 696 C CA . PHE A 1 89 ? -17.267 -2.095 2.134 1.00 74.69 89 PHE A CA 1
ATOM 697 C C . PHE A 1 89 ? -18.757 -2.213 1.880 1.00 74.69 89 PHE A C 1
ATOM 699 O O . PHE A 1 89 ? -19.270 -3.256 1.477 1.00 74.69 89 PHE A O 1
ATOM 706 N N . GLU A 1 90 ? -19.438 -1.081 2.008 1.00 84.25 90 GLU A N 1
ATOM 707 C CA . GLU A 1 90 ? -20.807 -0.935 1.545 1.00 84.25 90 GLU A CA 1
ATOM 708 C C . GLU A 1 90 ? -20.839 -0.413 0.110 1.00 84.25 90 GLU A C 1
ATOM 710 O O . GLU A 1 90 ? -20.041 0.438 -0.293 1.00 84.25 90 GLU A O 1
ATOM 715 N N . ARG A 1 91 ? -21.838 -0.839 -0.668 1.00 86.12 91 ARG A N 1
ATOM 716 C CA . ARG A 1 91 ? -22.021 -0.383 -2.057 1.00 86.12 91 ARG A CA 1
ATOM 717 C C . ARG A 1 91 ? -22.119 1.145 -2.177 1.00 86.12 91 ARG A C 1
ATOM 719 O O . ARG A 1 91 ? -21.666 1.717 -3.165 1.00 86.12 91 ARG A O 1
ATOM 726 N N . ARG A 1 92 ? -22.703 1.814 -1.175 1.00 87.62 92 ARG A N 1
ATOM 727 C CA . ARG A 1 92 ? -22.804 3.285 -1.128 1.00 87.62 92 ARG A CA 1
ATOM 728 C C . ARG A 1 92 ? -21.438 3.946 -0.935 1.00 87.62 92 ARG A C 1
ATOM 730 O O . ARG A 1 92 ? -21.193 4.997 -1.524 1.00 87.62 92 ARG A O 1
ATOM 737 N N . LEU A 1 93 ? -20.553 3.326 -0.157 1.00 89.69 93 LEU A N 1
ATOM 738 C CA . LEU A 1 93 ? -19.207 3.827 0.096 1.00 89.69 93 LEU A CA 1
ATOM 739 C C . LEU A 1 93 ? -18.348 3.782 -1.176 1.00 89.69 93 LEU A C 1
ATOM 741 O O . LEU A 1 93 ? -17.668 4.759 -1.475 1.00 89.69 93 LEU A O 1
ATOM 745 N N . LEU A 1 94 ? -18.462 2.718 -1.980 1.00 90.88 94 LEU A N 1
ATOM 746 C CA . LEU A 1 94 ? -17.758 2.601 -3.267 1.00 90.88 94 LEU A CA 1
ATOM 747 C C . LEU A 1 94 ? -18.068 3.767 -4.214 1.00 90.88 94 LEU A C 1
ATOM 749 O O . LEU A 1 94 ? -17.160 4.372 -4.777 1.00 90.88 94 LEU A O 1
ATOM 753 N N . LEU A 1 95 ? -19.347 4.130 -4.356 1.00 91.31 95 LEU A N 1
ATOM 754 C CA . LEU A 1 95 ? -19.746 5.254 -5.209 1.00 91.31 95 LEU A CA 1
ATOM 755 C C . LEU A 1 95 ? -19.217 6.591 -4.677 1.00 91.31 95 LEU A C 1
ATOM 757 O O . LEU A 1 95 ? -18.750 7.419 -5.457 1.00 91.31 95 LEU A O 1
ATOM 761 N N . ARG A 1 96 ? -19.249 6.795 -3.354 1.00 93.06 96 ARG A N 1
ATOM 762 C CA . ARG A 1 96 ? -18.695 8.000 -2.716 1.00 93.06 96 ARG A CA 1
ATOM 763 C C . ARG A 1 96 ? -17.189 8.117 -2.952 1.00 93.06 96 ARG A C 1
ATOM 765 O O . ARG A 1 96 ? -16.720 9.204 -3.280 1.00 93.06 96 ARG A O 1
ATOM 772 N N . MET A 1 97 ? -16.451 7.011 -2.844 1.00 94.31 97 MET A N 1
ATOM 773 C CA . MET A 1 97 ? -15.021 6.970 -3.157 1.00 94.31 97 MET A CA 1
ATOM 774 C C . MET A 1 97 ? -14.760 7.274 -4.632 1.00 94.31 97 MET A C 1
ATOM 776 O O . MET A 1 97 ? -13.925 8.119 -4.924 1.00 94.31 97 MET A O 1
ATOM 780 N N . LEU A 1 98 ? -15.499 6.660 -5.562 1.00 93.75 98 LEU A N 1
ATOM 781 C CA . LEU A 1 98 ? -15.311 6.889 -6.997 1.00 93.75 98 LEU A CA 1
ATOM 782 C C . LEU A 1 98 ? -15.528 8.362 -7.378 1.00 93.75 98 LEU A C 1
ATOM 784 O O . LEU A 1 98 ? -14.703 8.951 -8.076 1.00 93.75 98 LEU A O 1
ATOM 788 N N . ILE A 1 99 ? -16.613 8.969 -6.885 1.00 95.12 99 ILE A N 1
ATOM 789 C CA . ILE A 1 99 ? -16.913 10.389 -7.118 1.00 95.12 99 ILE A CA 1
ATOM 790 C C . ILE A 1 99 ? -15.829 11.267 -6.486 1.00 95.12 99 ILE A C 1
ATOM 792 O O . ILE A 1 99 ? -15.312 12.170 -7.142 1.00 95.12 99 ILE A O 1
ATOM 796 N N . GLY A 1 100 ? -15.445 10.985 -5.238 1.00 95.50 100 GLY A N 1
ATOM 797 C CA . GLY A 1 100 ? -14.372 11.705 -4.557 1.00 95.50 100 GLY A CA 1
ATOM 798 C C . GLY A 1 100 ? -13.050 11.631 -5.321 1.00 95.50 100 GLY A C 1
ATOM 799 O O . GLY A 1 100 ? -12.381 12.650 -5.488 1.00 95.50 100 GLY A O 1
ATOM 800 N N . ASN A 1 101 ? -12.690 10.447 -5.824 1.00 95.62 101 ASN A N 1
ATOM 801 C CA . ASN A 1 101 ? -11.463 10.217 -6.580 1.00 95.62 101 ASN A CA 1
ATOM 802 C C . ASN A 1 101 ? -11.460 11.040 -7.867 1.00 95.62 101 ASN A C 1
ATOM 804 O O . ASN A 1 101 ? -10.492 11.753 -8.116 1.00 95.62 101 ASN A O 1
ATOM 808 N N . ALA A 1 102 ? -12.554 10.993 -8.635 1.00 93.19 102 ALA A N 1
ATOM 809 C CA . ALA A 1 102 ? -12.701 11.754 -9.873 1.00 93.19 102 ALA A CA 1
ATOM 810 C C . ALA A 1 102 ? -12.593 13.268 -9.635 1.00 93.19 102 ALA A C 1
ATOM 812 O O . ALA A 1 102 ? -11.904 13.970 -10.376 1.00 93.19 102 ALA A O 1
ATOM 813 N N . VAL A 1 103 ? -13.225 13.776 -8.570 1.00 94.25 103 VAL A N 1
ATOM 814 C CA . VAL A 1 103 ? -13.114 15.188 -8.175 1.00 94.25 103 VAL A CA 1
ATOM 815 C C . VAL A 1 103 ? -11.680 15.528 -7.764 1.00 94.25 103 VAL A C 1
ATOM 817 O O . VAL A 1 103 ? -11.156 16.561 -8.174 1.00 94.25 103 VAL A O 1
ATOM 820 N N . GLY A 1 104 ? -11.010 14.663 -7.000 1.00 93.19 104 GLY A N 1
ATOM 821 C CA . GLY A 1 104 ? -9.625 14.864 -6.573 1.00 93.19 104 GLY A CA 1
ATOM 822 C C . GLY A 1 104 ? -8.638 14.930 -7.740 1.00 93.19 104 GLY A C 1
ATOM 823 O O . GLY A 1 104 ? -7.837 15.865 -7.814 1.00 93.19 104 GLY A O 1
ATOM 824 N N . THR A 1 105 ? -8.726 13.988 -8.681 1.00 91.62 105 THR A N 1
ATOM 825 C CA . THR A 1 105 ? -7.894 13.980 -9.895 1.00 91.62 105 THR A CA 1
ATOM 826 C C . THR A 1 105 ? -8.205 15.169 -10.803 1.00 91.62 105 THR A C 1
ATOM 828 O O . THR A 1 105 ? -7.289 15.785 -11.344 1.00 91.62 105 THR A O 1
ATOM 831 N N . LEU A 1 106 ? -9.479 15.565 -10.920 1.00 91.25 106 LEU A N 1
ATOM 832 C CA . LEU A 1 106 ? -9.879 16.742 -11.694 1.00 91.25 106 LEU A CA 1
ATOM 833 C C . LEU A 1 106 ? -9.325 18.039 -11.089 1.00 91.25 106 LEU A C 1
ATOM 835 O O . LEU A 1 106 ? -8.788 18.875 -11.813 1.00 91.25 106 LEU A O 1
ATOM 839 N N . CYS A 1 107 ? -9.400 18.205 -9.767 1.00 91.81 107 CYS A N 1
ATOM 840 C CA . CYS A 1 107 ? -8.819 19.354 -9.070 1.00 91.81 107 CYS A CA 1
ATOM 841 C C . CYS A 1 107 ? -7.310 19.469 -9.320 1.00 91.81 107 CYS A C 1
ATOM 843 O O . CYS A 1 107 ? -6.789 20.575 -9.490 1.00 91.81 107 CYS A O 1
ATOM 845 N N . LEU A 1 108 ? -6.605 18.335 -9.369 1.00 89.50 108 LEU A N 1
ATOM 846 C CA . LEU A 1 108 ? -5.180 18.305 -9.675 1.00 89.50 108 LEU A CA 1
ATOM 847 C C . LEU A 1 108 ? -4.905 18.698 -11.137 1.00 89.50 108 LEU A C 1
ATOM 849 O O . LEU A 1 108 ? -4.051 19.552 -11.378 1.00 89.50 108 LEU A O 1
ATOM 853 N N . ALA A 1 109 ? -5.678 18.168 -12.088 1.00 87.69 109 ALA A N 1
ATOM 854 C CA . ALA A 1 109 ? -5.583 18.533 -13.504 1.00 87.69 109 ALA A CA 1
ATOM 855 C C . ALA A 1 109 ? -5.832 20.038 -13.734 1.00 87.69 109 ALA A C 1
ATOM 857 O O . ALA A 1 109 ? -5.059 20.707 -14.422 1.00 87.69 109 ALA A O 1
ATOM 858 N N . ILE A 1 110 ? -6.847 20.613 -13.073 1.00 90.94 110 ILE A N 1
ATOM 859 C CA . ILE A 1 110 ? -7.139 22.057 -13.118 1.00 90.94 110 ILE A CA 1
ATOM 860 C C . ILE A 1 110 ? -5.958 22.869 -12.573 1.00 90.94 110 ILE A C 1
ATOM 862 O O . ILE A 1 110 ? -5.574 23.881 -13.163 1.00 90.94 110 ILE A O 1
ATOM 866 N N . LYS A 1 111 ? -5.346 22.426 -11.467 1.00 88.94 111 LYS A N 1
ATOM 867 C CA . LYS A 1 111 ? -4.189 23.104 -10.868 1.00 88.94 111 LYS A CA 1
ATOM 868 C C . LYS A 1 111 ? -2.972 23.100 -11.794 1.00 88.94 111 LYS A C 1
ATOM 870 O O . LYS A 1 111 ? -2.286 24.117 -11.884 1.00 88.94 111 LYS A O 1
ATOM 875 N N . HIS A 1 112 ? -2.704 21.985 -12.470 1.00 85.62 112 HIS A N 1
ATOM 876 C CA . HIS A 1 112 ? -1.599 21.873 -13.425 1.00 85.62 112 HIS A CA 1
ATOM 877 C C . HIS A 1 112 ? -1.900 22.507 -14.790 1.00 85.62 112 HIS A C 1
ATOM 879 O O . HIS A 1 112 ? -0.972 22.691 -15.574 1.00 85.62 112 HIS A O 1
ATOM 885 N N . ARG A 1 113 ? -3.158 22.905 -15.048 1.00 85.25 113 ARG A N 1
ATOM 886 C CA . ARG A 1 113 ? -3.650 23.397 -16.349 1.00 85.25 113 ARG A CA 1
ATOM 887 C C . ARG A 1 113 ? -3.388 22.415 -17.492 1.00 85.25 113 ARG A C 1
ATOM 889 O O . ARG A 1 113 ? -3.225 22.824 -18.638 1.00 85.25 113 ARG A O 1
ATOM 896 N N . ASP A 1 114 ? -3.356 21.131 -17.165 1.00 81.06 114 ASP A N 1
ATOM 897 C CA . ASP A 1 114 ? -3.033 20.067 -18.097 1.00 81.06 114 ASP A CA 1
ATOM 898 C C . ASP A 1 114 ? -4.026 18.921 -17.911 1.00 81.06 114 ASP A C 1
ATOM 900 O O . ASP A 1 114 ? -4.014 18.216 -16.903 1.00 81.06 114 ASP A O 1
ATOM 904 N N . PHE A 1 115 ? -4.916 18.763 -18.889 1.00 80.00 115 PHE A N 1
ATOM 905 C CA . PHE A 1 115 ? -5.920 17.698 -18.902 1.00 80.00 115 PHE A CA 1
ATOM 906 C C . PHE A 1 115 ? -5.387 16.388 -19.485 1.00 80.00 115 PHE A C 1
ATOM 908 O O . PHE A 1 115 ? -6.128 15.415 -19.544 1.00 80.00 115 PHE A O 1
ATOM 915 N N . SER A 1 116 ? -4.127 16.349 -19.925 1.00 73.25 116 SER A N 1
ATOM 916 C CA . SER A 1 116 ? -3.480 15.096 -20.317 1.00 73.25 116 SER A CA 1
ATOM 917 C C . SER A 1 116 ? -2.925 14.334 -19.113 1.00 73.25 116 SER A C 1
ATOM 919 O O . SER A 1 116 ? -2.765 13.119 -19.177 1.00 73.25 116 SER A O 1
ATOM 921 N N . ASN A 1 117 ? -2.681 15.033 -17.997 1.00 73.06 117 ASN A N 1
ATOM 922 C CA . ASN A 1 117 ? -1.989 14.500 -16.829 1.00 73.06 117 ASN A CA 1
ATOM 923 C C . ASN A 1 117 ? -2.825 14.663 -15.554 1.00 73.06 117 ASN A C 1
ATOM 925 O O . ASN A 1 117 ? -2.819 15.705 -14.902 1.00 73.06 117 ASN A O 1
ATOM 929 N N . PHE A 1 118 ? -3.522 13.592 -15.171 1.00 77.06 118 PHE A N 1
ATOM 930 C CA . PHE A 1 118 ? -4.429 13.579 -14.016 1.00 77.06 118 PHE A CA 1
ATOM 931 C C . PHE A 1 118 ? -3.747 13.272 -12.672 1.00 77.06 118 PHE A C 1
ATOM 933 O O . PHE A 1 118 ? -4.394 13.345 -11.627 1.00 77.06 118 PHE A O 1
ATOM 940 N N . GLY A 1 119 ? -2.458 12.915 -12.688 1.00 80.00 119 GLY A N 1
ATOM 941 C CA . GLY A 1 119 ? -1.705 12.439 -11.527 1.00 80.00 119 GLY A CA 1
ATOM 942 C C . GLY A 1 119 ? -0.360 13.129 -11.331 1.00 80.00 119 GLY A C 1
ATOM 943 O O . GLY A 1 119 ? 0.201 13.717 -12.254 1.00 80.00 119 GLY A O 1
ATOM 944 N N . ILE A 1 120 ? 0.181 13.019 -10.116 1.00 82.12 120 ILE A N 1
ATOM 945 C CA . ILE A 1 120 ? 1.542 13.481 -9.793 1.00 82.12 120 ILE A CA 1
ATOM 946 C C . ILE A 1 120 ? 2.586 12.584 -10.472 1.00 82.12 120 ILE A C 1
ATOM 948 O O . ILE A 1 120 ? 3.591 13.072 -10.989 1.00 82.12 120 ILE A O 1
ATOM 952 N N . ILE A 1 121 ? 2.361 11.269 -10.452 1.00 82.25 121 ILE A N 1
ATOM 953 C CA . ILE A 1 121 ? 3.192 10.274 -11.126 1.00 82.25 121 ILE A CA 1
ATOM 954 C C . ILE A 1 121 ? 2.585 10.021 -12.503 1.00 82.25 121 ILE A C 1
ATOM 956 O O . ILE A 1 121 ? 1.486 9.491 -12.609 1.00 82.25 121 ILE A O 1
ATOM 960 N N . ASN A 1 122 ? 3.321 10.386 -13.548 1.00 81.31 122 ASN A N 1
ATOM 961 C CA . ASN A 1 122 ? 2.940 10.138 -14.932 1.00 81.31 122 ASN A CA 1
ATOM 962 C C . ASN A 1 122 ? 3.824 9.023 -15.506 1.00 81.31 122 ASN A C 1
ATOM 964 O O . ASN A 1 122 ? 5.046 9.181 -15.545 1.00 81.31 122 ASN A O 1
ATOM 968 N N . LEU A 1 123 ? 3.214 7.915 -15.937 1.00 81.31 123 LEU A N 1
ATOM 969 C CA . LEU A 1 123 ? 3.926 6.778 -16.535 1.00 81.31 123 LEU A CA 1
ATOM 970 C C . LEU A 1 123 ? 4.342 7.031 -17.993 1.00 81.31 123 LEU A C 1
ATOM 972 O O . LEU A 1 123 ? 5.183 6.305 -18.511 1.00 81.31 123 LEU A O 1
ATOM 976 N N . GLY A 1 124 ? 3.830 8.095 -18.614 1.00 76.56 124 GLY A N 1
ATOM 977 C CA . GLY A 1 124 ? 4.139 8.495 -19.978 1.00 76.56 124 GLY A CA 1
ATOM 978 C C . GLY A 1 124 ? 3.031 8.159 -20.968 1.00 76.56 124 GLY A C 1
ATOM 979 O O . GLY A 1 124 ? 2.096 7.418 -20.675 1.00 76.56 124 GLY A O 1
ATOM 980 N N . THR A 1 125 ? 3.140 8.754 -22.153 1.00 77.25 125 THR A N 1
ATOM 981 C CA . THR A 1 125 ? 2.334 8.378 -23.310 1.00 77.25 125 THR A CA 1
ATOM 982 C C . THR A 1 125 ? 3.052 7.275 -24.056 1.00 77.25 125 THR A C 1
ATOM 984 O O . THR A 1 125 ? 4.265 7.310 -24.242 1.00 77.25 125 THR A O 1
ATOM 987 N N . PHE A 1 126 ? 2.268 6.308 -24.468 1.00 75.44 126 PHE A N 1
ATOM 988 C CA . PHE A 1 126 ? 2.702 4.996 -24.877 1.00 75.44 126 PHE A CA 1
ATOM 989 C C . PHE A 1 126 ? 2.049 4.742 -26.229 1.00 75.44 126 PHE A C 1
ATOM 991 O O . PHE A 1 126 ? 0.834 4.914 -26.337 1.00 75.44 126 PHE A O 1
ATOM 998 N N . ASP A 1 127 ? 2.806 4.402 -27.268 1.00 69.31 127 ASP A N 1
ATOM 999 C CA . ASP A 1 127 ? 2.196 4.185 -28.576 1.00 69.31 127 ASP A CA 1
ATOM 1000 C C . ASP A 1 127 ? 1.507 2.810 -28.623 1.00 69.31 127 ASP A C 1
ATOM 1002 O O . ASP A 1 127 ? 2.117 1.794 -28.282 1.00 69.31 127 ASP A O 1
ATOM 1006 N N . PRO A 1 128 ? 0.229 2.731 -29.049 1.00 63.50 128 PRO A N 1
ATOM 1007 C CA . PRO A 1 128 ? -0.550 1.490 -29.014 1.00 63.50 128 PRO A CA 1
ATOM 1008 C C . PRO A 1 128 ? 0.004 0.391 -29.930 1.00 63.50 128 PRO A C 1
ATOM 1010 O O . PRO A 1 128 ? -0.363 -0.770 -29.770 1.00 63.50 128 PRO A O 1
ATOM 1013 N N . ASN A 1 129 ? 0.856 0.756 -30.891 1.00 64.06 129 ASN A N 1
ATOM 1014 C CA . ASN A 1 129 ? 1.517 -0.174 -31.806 1.00 64.06 129 ASN A CA 1
ATOM 1015 C C . ASN A 1 129 ? 2.885 -0.646 -31.281 1.00 64.06 129 ASN A C 1
ATOM 1017 O O . ASN A 1 129 ? 3.452 -1.578 -31.838 1.00 64.06 129 ASN A O 1
ATOM 1021 N N . GLU A 1 130 ? 3.409 -0.021 -30.222 1.00 63.62 130 GLU A N 1
ATOM 1022 C CA . GLU A 1 130 ? 4.722 -0.323 -29.637 1.00 63.62 130 GLU A CA 1
ATOM 1023 C C . GLU A 1 130 ? 4.615 -1.123 -28.327 1.00 63.62 130 GLU A C 1
ATOM 1025 O O . GLU A 1 130 ? 5.595 -1.322 -27.607 1.00 63.62 130 GLU A O 1
ATOM 1030 N N . ILE A 1 131 ? 3.405 -1.540 -27.945 1.00 62.03 131 ILE A N 1
ATOM 1031 C CA . ILE A 1 131 ? 3.120 -2.059 -26.605 1.00 62.03 131 ILE A CA 1
ATOM 1032 C C . ILE A 1 131 ? 2.196 -3.262 -26.702 1.00 62.03 131 ILE A C 1
ATOM 1034 O O . ILE A 1 131 ? 1.057 -3.146 -27.148 1.00 62.03 131 ILE A O 1
ATOM 1038 N N . PHE A 1 132 ? 2.707 -4.412 -26.252 1.00 60.81 132 PHE A N 1
ATOM 1039 C CA . PHE A 1 132 ? 2.047 -5.717 -26.319 1.00 60.81 132 PHE A CA 1
ATOM 1040 C C . PHE A 1 132 ? 1.437 -5.999 -27.706 1.00 60.81 132 PHE A C 1
ATOM 1042 O O . PHE A 1 132 ? 0.213 -6.024 -27.863 1.00 60.81 132 PHE A O 1
ATOM 1049 N N . GLU A 1 133 ? 2.268 -6.304 -28.712 1.00 58.25 133 GLU A N 1
ATOM 1050 C CA . GLU A 1 133 ? 1.773 -7.157 -29.798 1.00 58.25 133 GLU A CA 1
ATOM 1051 C C . GLU A 1 133 ? 1.392 -8.486 -29.145 1.00 58.25 133 GLU A C 1
ATOM 1053 O O . GLU A 1 133 ? 2.252 -9.266 -28.750 1.00 58.25 133 GLU A O 1
ATOM 1058 N N . THR A 1 134 ? 0.096 -8.722 -28.942 1.00 54.53 134 THR A N 1
ATOM 1059 C CA . THR A 1 134 ? -0.429 -9.893 -28.234 1.00 54.53 134 THR A CA 1
ATOM 1060 C C . THR A 1 134 ? -0.206 -11.167 -29.048 1.00 54.53 134 THR A C 1
ATOM 1062 O O . THR A 1 134 ? -1.146 -11.765 -29.573 1.00 54.53 134 THR A O 1
ATOM 1065 N N . ARG A 1 135 ? 1.045 -11.608 -29.173 1.00 61.34 135 ARG A N 1
ATOM 1066 C CA . ARG A 1 135 ? 1.386 -12.956 -29.602 1.00 61.34 135 ARG A CA 1
ATOM 1067 C C . ARG A 1 135 ? 1.314 -13.828 -28.360 1.00 61.34 135 ARG A C 1
ATOM 1069 O O . ARG A 1 135 ? 2.054 -13.623 -27.404 1.00 61.34 135 ARG A O 1
ATOM 1076 N N . LEU A 1 136 ? 0.453 -14.845 -28.390 1.00 62.22 136 LEU A N 1
ATOM 1077 C CA . LEU A 1 136 ? 0.387 -15.896 -27.359 1.00 62.22 136 LEU A CA 1
ATOM 1078 C C . LEU A 1 136 ? 1.768 -16.518 -27.058 1.00 62.22 136 LEU A C 1
ATOM 1080 O O . LEU A 1 136 ? 1.991 -17.054 -25.977 1.00 62.22 136 LEU A O 1
ATOM 1084 N N . LEU A 1 137 ? 2.709 -16.406 -28.001 1.00 66.88 137 LEU A N 1
ATOM 1085 C CA . LEU A 1 137 ? 4.090 -16.855 -27.864 1.00 66.88 137 LEU A CA 1
ATOM 1086 C C . LEU A 1 137 ? 4.909 -16.069 -26.817 1.00 66.88 137 LEU A C 1
ATOM 1088 O O . LEU A 1 137 ? 5.873 -16.609 -26.286 1.00 66.88 137 LEU A O 1
ATOM 1092 N N . GLU A 1 138 ? 4.544 -14.822 -26.501 1.00 72.00 138 GLU A N 1
ATOM 1093 C CA . GLU A 1 138 ? 5.263 -13.985 -25.524 1.00 72.00 138 GLU A CA 1
ATOM 1094 C C . GLU A 1 138 ? 4.768 -14.194 -24.084 1.00 72.00 138 GLU A C 1
ATOM 1096 O O . GLU A 1 138 ? 5.449 -13.844 -23.122 1.00 72.00 138 GLU A O 1
ATOM 1101 N N . THR A 1 139 ? 3.609 -14.834 -23.897 1.00 75.62 139 THR A N 1
ATOM 1102 C CA . THR A 1 139 ? 3.030 -15.077 -22.567 1.00 75.62 139 THR A CA 1
ATOM 1103 C C . THR A 1 139 ? 3.939 -15.913 -21.647 1.00 75.62 139 THR A C 1
ATOM 1105 O O . THR A 1 139 ? 4.107 -15.528 -20.489 1.00 75.62 139 THR A O 1
ATOM 1108 N N . PRO A 1 140 ? 4.600 -16.997 -22.109 1.00 81.31 140 PRO A N 1
ATOM 1109 C CA . PRO A 1 140 ? 5.576 -17.727 -21.294 1.00 81.31 140 PRO A CA 1
ATOM 1110 C C . PRO A 1 140 ? 6.776 -16.871 -20.875 1.00 81.31 140 PRO A C 1
ATOM 1112 O O . PRO A 1 140 ? 7.278 -17.014 -19.762 1.00 81.31 140 PRO A O 1
ATOM 1115 N N . LEU A 1 141 ? 7.219 -15.951 -21.735 1.00 80.62 141 LEU A N 1
ATOM 1116 C CA . LEU A 1 141 ? 8.309 -15.027 -21.425 1.00 80.62 141 LEU A CA 1
ATOM 1117 C C . LEU A 1 141 ? 7.895 -14.063 -20.308 1.00 80.62 141 LEU A C 1
ATOM 1119 O O . LEU A 1 141 ? 8.641 -13.869 -19.348 1.00 80.62 141 LEU A O 1
ATOM 1123 N N . TYR A 1 142 ? 6.677 -13.524 -20.383 1.00 81.38 142 TYR A N 1
ATOM 1124 C CA . TYR A 1 142 ? 6.132 -12.676 -19.328 1.00 81.38 142 TYR A CA 1
ATOM 1125 C C . TYR A 1 142 ? 5.983 -13.429 -18.000 1.00 81.38 142 TYR A C 1
ATOM 1127 O O . TYR A 1 142 ? 6.260 -12.856 -16.951 1.00 81.38 142 TYR A O 1
ATOM 1135 N N . MET A 1 143 ? 5.627 -14.717 -18.031 1.00 82.50 143 MET A N 1
ATOM 1136 C CA . MET A 1 143 ? 5.587 -15.584 -16.845 1.00 82.50 143 MET A CA 1
ATOM 1137 C C . MET A 1 143 ? 6.978 -15.855 -16.259 1.00 82.50 143 MET A C 1
ATOM 1139 O O . MET A 1 143 ? 7.127 -15.904 -15.044 1.00 82.50 143 MET A O 1
ATOM 1143 N N . LEU A 1 144 ? 8.016 -16.004 -17.088 1.00 83.88 144 LEU A N 1
ATOM 1144 C CA . LEU A 1 144 ? 9.400 -16.165 -16.619 1.00 83.88 144 LEU A CA 1
ATOM 1145 C C . LEU A 1 144 ? 9.916 -14.899 -15.932 1.00 83.88 144 LEU A C 1
ATOM 1147 O O . LEU A 1 144 ? 10.524 -14.973 -14.863 1.00 83.88 144 LEU A O 1
ATOM 1151 N N . ILE A 1 145 ? 9.612 -13.734 -16.502 1.00 81.75 145 ILE A N 1
ATOM 1152 C CA . ILE A 1 145 ? 9.868 -12.446 -15.849 1.00 81.75 145 ILE A CA 1
ATOM 1153 C C . ILE A 1 145 ? 9.043 -12.356 -14.565 1.00 81.75 145 ILE A C 1
ATOM 1155 O O . ILE A 1 145 ? 9.602 -11.976 -13.540 1.00 81.75 145 ILE A O 1
ATOM 1159 N N . GLY A 1 146 ? 7.789 -12.829 -14.628 1.00 80.31 146 GLY A N 1
ATOM 1160 C CA . GLY A 1 146 ? 6.866 -13.236 -13.553 1.00 80.31 146 GLY A CA 1
ATOM 1161 C C . GLY A 1 146 ? 7.526 -13.978 -12.385 1.00 80.31 146 GLY A C 1
ATOM 1162 O O . GLY A 1 146 ? 7.281 -13.734 -11.208 1.00 80.31 146 GLY A O 1
ATOM 1163 N N . ILE A 1 147 ? 8.417 -14.904 -12.690 1.00 88.75 147 ILE A N 1
ATOM 1164 C CA . ILE A 1 147 ? 9.107 -15.671 -11.660 1.00 88.75 147 ILE A CA 1
ATOM 1165 C C . ILE A 1 147 ? 10.254 -14.849 -11.074 1.00 88.75 147 ILE A C 1
ATOM 1167 O O . ILE A 1 147 ? 10.361 -14.715 -9.855 1.00 88.75 147 ILE A O 1
ATOM 1171 N N . GLY A 1 148 ? 11.066 -14.223 -11.929 1.00 88.56 148 GLY A N 1
ATOM 1172 C CA . GLY A 1 148 ? 12.218 -13.424 -11.505 1.00 88.56 148 GLY A CA 1
ATOM 1173 C C . GLY A 1 148 ? 11.849 -12.247 -10.598 1.00 88.56 148 GLY A C 1
ATOM 1174 O O . GLY A 1 148 ? 12.423 -12.089 -9.521 1.00 88.56 148 GLY A O 1
ATOM 1175 N N . GLY A 1 149 ? 10.862 -11.439 -10.987 1.00 86.69 149 GLY A N 1
ATOM 1176 C CA . GLY A 1 149 ? 10.407 -10.300 -10.180 1.00 86.69 149 GLY A CA 1
ATOM 1177 C C . GLY A 1 149 ? 9.748 -10.715 -8.859 1.00 86.69 149 GLY A C 1
ATOM 1178 O O . GLY A 1 149 ? 9.920 -10.027 -7.856 1.00 86.69 149 GLY A O 1
ATOM 1179 N N . GLY A 1 150 ? 9.077 -11.872 -8.819 1.00 89.12 150 GLY A N 1
ATOM 1180 C CA . GLY A 1 150 ? 8.435 -12.402 -7.611 1.00 89.12 150 GLY A CA 1
ATOM 1181 C C . GLY A 1 150 ? 9.468 -12.871 -6.593 1.00 89.12 150 GLY A C 1
ATOM 1182 O O . GLY A 1 150 ? 9.355 -12.560 -5.409 1.00 89.12 150 GLY A O 1
ATOM 1183 N N . LEU A 1 151 ? 10.535 -13.523 -7.073 1.00 93.25 151 LEU A N 1
ATOM 1184 C CA . LEU A 1 151 ? 11.704 -13.860 -6.261 1.00 93.25 151 LEU A CA 1
ATOM 1185 C C . LEU A 1 151 ? 12.361 -12.602 -5.678 1.00 93.25 151 LEU A C 1
ATOM 1187 O O . LEU A 1 151 ? 12.642 -12.556 -4.483 1.00 93.25 151 LEU A O 1
ATOM 1191 N N . ILE A 1 152 ? 12.574 -11.564 -6.495 1.00 93.38 152 ILE A N 1
ATOM 1192 C CA . ILE A 1 152 ? 13.187 -10.303 -6.044 1.00 93.38 152 ILE A CA 1
ATOM 1193 C C . ILE A 1 152 ? 12.292 -9.590 -5.016 1.00 93.38 152 ILE A C 1
ATOM 1195 O O . ILE A 1 152 ? 12.791 -9.154 -3.980 1.00 93.38 152 ILE A O 1
ATOM 1199 N N . GLY A 1 153 ? 10.980 -9.511 -5.255 1.00 91.62 153 GLY A N 1
ATOM 1200 C CA . GLY A 1 153 ? 10.019 -8.898 -4.332 1.00 91.62 153 GLY A CA 1
ATOM 1201 C C . GLY A 1 153 ? 9.892 -9.654 -3.005 1.00 91.62 153 GLY A C 1
ATOM 1202 O O . GLY A 1 153 ? 9.985 -9.046 -1.939 1.00 91.62 153 GLY A O 1
ATOM 1203 N N . GLY A 1 154 ? 9.785 -10.984 -3.043 1.00 92.00 154 GLY A N 1
ATOM 1204 C CA . GLY A 1 154 ? 9.754 -11.813 -1.834 1.00 92.00 154 GLY A CA 1
ATOM 1205 C C . GLY A 1 154 ? 11.057 -11.722 -1.033 1.00 92.00 154 GLY A C 1
ATOM 1206 O O . GLY A 1 154 ? 11.035 -11.567 0.190 1.00 92.00 154 GLY A O 1
ATOM 1207 N N . CYS A 1 155 ? 12.207 -11.708 -1.719 1.00 93.56 155 CYS A N 1
ATOM 1208 C CA . CYS A 1 155 ? 13.510 -11.445 -1.106 1.00 93.56 155 CYS A CA 1
ATOM 1209 C C . CYS A 1 155 ? 13.581 -10.054 -0.467 1.00 93.56 155 CYS A C 1
ATOM 1211 O O . CYS A 1 155 ? 14.203 -9.914 0.588 1.00 93.56 155 CYS A O 1
ATOM 1213 N N . PHE A 1 156 ? 12.947 -9.034 -1.052 1.00 93.56 156 PHE A N 1
ATOM 1214 C CA . PHE A 1 156 ? 12.863 -7.701 -0.456 1.00 93.56 156 PHE A CA 1
ATOM 1215 C C . PHE A 1 156 ? 12.094 -7.742 0.866 1.00 93.56 156 PHE A C 1
ATOM 1217 O O . PHE A 1 156 ? 12.618 -7.278 1.879 1.00 93.56 156 PHE A O 1
ATOM 1224 N N . CYS A 1 157 ? 10.907 -8.356 0.894 1.00 91.56 157 CYS A N 1
ATOM 1225 C CA . CYS A 1 157 ? 10.100 -8.488 2.113 1.00 91.56 157 CYS A CA 1
ATOM 1226 C C . CYS A 1 157 ? 10.810 -9.318 3.195 1.00 91.56 157 CYS A C 1
ATOM 1228 O O . CYS A 1 157 ? 10.840 -8.931 4.366 1.00 91.56 157 CYS A O 1
ATOM 1230 N N . GLY A 1 158 ? 11.452 -10.428 2.814 1.00 91.12 158 GLY A N 1
ATOM 1231 C CA . GLY A 1 158 ? 12.268 -11.243 3.718 1.00 91.12 158 GLY A CA 1
ATOM 1232 C C . GLY A 1 158 ? 13.459 -10.473 4.294 1.00 91.12 158 GLY A C 1
ATOM 1233 O O . GLY A 1 158 ? 13.677 -10.471 5.508 1.00 91.12 158 GLY A O 1
ATOM 1234 N N . SER A 1 159 ? 14.188 -9.755 3.437 1.00 90.94 159 SER A N 1
ATOM 1235 C CA . SER A 1 159 ? 15.334 -8.936 3.844 1.00 90.94 159 SER A CA 1
ATOM 1236 C C . SER A 1 159 ? 14.910 -7.761 4.722 1.00 90.94 159 SER A C 1
ATOM 1238 O O . SER A 1 159 ? 15.604 -7.449 5.685 1.00 90.94 159 SER A O 1
ATOM 1240 N N . TYR A 1 160 ? 13.765 -7.136 4.438 1.00 89.69 160 TYR A N 1
ATOM 1241 C CA . TYR A 1 160 ? 13.191 -6.058 5.243 1.00 89.69 160 TYR A CA 1
ATOM 1242 C C . TYR A 1 160 ? 12.891 -6.539 6.665 1.00 89.69 160 TYR A C 1
ATOM 1244 O O . TYR A 1 160 ? 13.346 -5.933 7.635 1.00 89.69 160 TYR A O 1
ATOM 1252 N N . LEU A 1 161 ? 12.198 -7.674 6.799 1.00 88.69 161 LEU A N 1
ATOM 1253 C CA . LEU A 1 161 ? 11.893 -8.282 8.095 1.00 88.69 161 LEU A CA 1
ATOM 1254 C C . LEU A 1 161 ? 13.159 -8.676 8.863 1.00 88.69 161 LEU A C 1
ATOM 1256 O O . LEU A 1 161 ? 13.257 -8.430 10.067 1.00 88.69 161 LEU A O 1
ATOM 1260 N N . TRP A 1 162 ? 14.139 -9.263 8.175 1.00 88.62 162 TRP A N 1
ATOM 1261 C CA . TRP A 1 162 ? 15.425 -9.622 8.771 1.00 88.62 162 TRP A CA 1
ATOM 1262 C C . TRP A 1 162 ? 16.194 -8.387 9.263 1.00 88.62 162 TRP A C 1
ATOM 1264 O O . TRP A 1 162 ? 16.692 -8.377 10.392 1.00 88.62 162 TRP A O 1
ATOM 1274 N N . LEU A 1 163 ? 16.252 -7.331 8.448 1.00 87.44 163 LEU A N 1
ATOM 1275 C CA . LEU A 1 163 ? 16.948 -6.083 8.756 1.00 87.44 163 LEU A CA 1
ATOM 1276 C C . LEU A 1 163 ? 16.264 -5.359 9.925 1.00 87.44 163 LEU A C 1
ATOM 1278 O O . LEU A 1 163 ? 16.923 -4.939 10.872 1.00 87.44 163 LEU A O 1
ATOM 1282 N N . GLN A 1 164 ? 14.934 -5.303 9.935 1.00 82.56 164 GLN A N 1
ATOM 1283 C CA . GLN A 1 164 ? 14.174 -4.736 11.048 1.00 82.56 164 GLN A CA 1
ATOM 1284 C C . GLN A 1 164 ? 14.417 -5.488 12.364 1.00 82.56 164 GLN A C 1
ATOM 1286 O O . GLN A 1 164 ? 14.720 -4.873 13.384 1.00 82.56 164 GLN A O 1
ATOM 1291 N N . ARG A 1 165 ? 14.361 -6.825 12.355 1.00 83.19 165 ARG A N 1
ATOM 1292 C CA . ARG A 1 165 ? 14.554 -7.631 13.574 1.00 83.19 165 ARG A CA 1
ATOM 1293 C C . ARG A 1 165 ? 15.971 -7.538 14.141 1.00 83.19 165 ARG A C 1
ATOM 1295 O O . ARG A 1 165 ? 16.130 -7.452 15.354 1.00 83.19 165 ARG A O 1
ATOM 1302 N N . ASN A 1 166 ? 16.990 -7.559 13.283 1.00 82.50 166 ASN A N 1
ATOM 1303 C CA . ASN A 1 166 ? 18.383 -7.678 13.728 1.00 82.50 166 ASN A CA 1
ATOM 1304 C C . ASN A 1 166 ? 19.102 -6.336 13.905 1.00 82.50 166 ASN A C 1
ATOM 1306 O O . ASN A 1 166 ? 20.093 -6.256 14.634 1.00 82.50 166 ASN A O 1
ATOM 1310 N N . ILE A 1 167 ? 18.659 -5.293 13.200 1.00 72.56 167 ILE A N 1
ATOM 1311 C CA . ILE A 1 167 ? 19.467 -4.090 12.976 1.00 72.56 167 ILE A CA 1
ATOM 1312 C C . ILE A 1 167 ? 18.723 -2.794 13.348 1.00 72.56 167 ILE A C 1
ATOM 1314 O O . ILE A 1 167 ? 19.389 -1.828 13.728 1.00 72.56 167 ILE A O 1
ATOM 1318 N N . ALA A 1 168 ? 17.382 -2.760 13.364 1.00 64.94 168 ALA A N 1
ATOM 1319 C CA . ALA A 1 168 ? 16.623 -1.531 13.658 1.00 64.94 168 ALA A CA 1
ATOM 1320 C C . ALA A 1 168 ? 16.809 -0.979 15.086 1.00 64.94 168 ALA A C 1
ATOM 1322 O O . ALA A 1 168 ? 16.552 0.196 15.325 1.00 64.94 168 ALA A O 1
ATOM 1323 N N . GLY A 1 169 ? 17.323 -1.779 16.027 1.00 60.56 169 GLY A N 1
ATOM 1324 C CA . GLY A 1 169 ? 17.715 -1.307 17.364 1.00 60.56 169 GLY A CA 1
ATOM 1325 C C . GLY A 1 169 ? 19.167 -0.823 17.482 1.00 60.56 169 GLY A C 1
ATOM 1326 O O . GLY A 1 169 ? 19.561 -0.331 18.536 1.00 60.56 169 GLY A O 1
ATOM 1327 N N . ARG A 1 170 ? 19.990 -0.994 16.437 1.00 60.53 170 ARG A N 1
ATOM 1328 C CA . ARG A 1 170 ? 21.456 -0.846 16.505 1.00 60.53 170 ARG A CA 1
ATOM 1329 C C . ARG A 1 170 ? 21.995 0.398 15.803 1.00 60.53 170 ARG A C 1
ATOM 1331 O O . ARG A 1 170 ? 23.139 0.767 16.051 1.00 60.53 170 ARG A O 1
ATOM 1338 N N . PHE A 1 171 ? 21.200 1.050 14.953 1.00 56.47 171 PHE A N 1
ATOM 1339 C CA . PHE A 1 171 ? 21.606 2.279 14.273 1.00 56.47 171 PHE A CA 1
ATOM 1340 C C . PHE A 1 171 ? 21.288 3.521 15.125 1.00 56.47 171 PHE A C 1
ATOM 1342 O O . PHE A 1 171 ? 20.118 3.844 15.323 1.00 56.47 171 PHE A O 1
ATOM 1349 N N . PRO A 1 172 ? 22.302 4.252 15.627 1.00 51.19 172 PRO A N 1
ATOM 1350 C CA . PRO A 1 172 ? 22.072 5.481 16.372 1.00 51.19 172 PRO A CA 1
ATOM 1351 C C . PRO A 1 172 ? 21.647 6.632 15.445 1.00 51.19 172 PRO A C 1
ATOM 1353 O O . PRO A 1 172 ? 22.088 6.733 14.296 1.00 51.19 172 PRO A O 1
ATOM 1356 N N . SER A 1 173 ? 20.905 7.590 16.011 1.00 55.34 173 SER A N 1
ATOM 1357 C CA . SER A 1 173 ? 20.474 8.870 15.406 1.00 55.34 173 SER A CA 1
ATOM 1358 C C . SER A 1 173 ? 21.604 9.719 14.785 1.00 55.34 173 SER A C 1
ATOM 1360 O O . SER A 1 173 ? 21.364 10.685 14.057 1.00 55.34 173 SER A O 1
ATOM 1362 N N . ALA A 1 174 ? 22.870 9.372 15.037 1.00 53.91 174 ALA A N 1
ATOM 1363 C CA . ALA A 1 174 ? 24.038 10.015 14.447 1.00 53.91 174 ALA A CA 1
ATOM 1364 C C . ALA A 1 174 ? 24.245 9.678 12.956 1.00 53.91 174 ALA A C 1
ATOM 1366 O O . ALA A 1 174 ? 24.767 10.524 12.224 1.00 53.91 174 ALA A O 1
ATOM 1367 N N . TRP A 1 175 ? 23.823 8.494 12.493 1.00 54.72 175 TRP A N 1
ATOM 1368 C CA . TRP A 1 175 ? 23.934 8.105 11.080 1.00 54.72 175 TRP A CA 1
ATOM 1369 C C . TRP A 1 175 ? 22.941 8.871 10.194 1.00 54.72 175 TRP A C 1
ATOM 1371 O O . TRP A 1 175 ? 23.318 9.311 9.112 1.00 54.72 175 TRP A O 1
ATOM 1381 N N . GLU A 1 176 ? 21.727 9.157 10.687 1.00 57.12 176 GLU A N 1
ATOM 1382 C CA . GLU A 1 176 ? 20.730 9.977 9.972 1.00 57.12 176 GLU A CA 1
ATOM 1383 C C . GLU A 1 176 ? 21.249 11.396 9.666 1.00 57.12 176 GLU A C 1
ATOM 1385 O O . GLU A 1 176 ? 21.008 11.933 8.582 1.00 57.12 176 GLU A O 1
ATOM 1390 N N . ARG A 1 177 ? 22.031 11.996 10.580 1.00 55.72 177 ARG A N 1
ATOM 1391 C CA . ARG A 1 177 ? 22.713 13.278 10.318 1.00 55.72 177 ARG A CA 1
ATOM 1392 C C . ARG A 1 177 ? 23.824 13.124 9.280 1.00 55.72 177 ARG A C 1
ATOM 1394 O O . ARG A 1 177 ? 23.897 13.929 8.360 1.00 55.72 177 ARG A O 1
ATOM 1401 N N . ARG A 1 178 ? 24.666 12.090 9.385 1.00 54.34 178 ARG A N 1
ATOM 1402 C CA . ARG A 1 178 ? 25.785 11.854 8.451 1.00 54.34 178 ARG A CA 1
ATOM 1403 C C . ARG A 1 178 ? 25.320 11.536 7.027 1.00 54.34 178 ARG A C 1
ATOM 1405 O O . ARG A 1 178 ? 25.909 12.065 6.093 1.00 54.34 178 ARG A O 1
ATOM 1412 N N . ALA A 1 179 ? 24.251 10.759 6.857 1.00 58.50 179 ALA A N 1
ATOM 1413 C CA . ALA A 1 179 ? 23.672 10.451 5.549 1.00 58.50 179 ALA A CA 1
ATOM 1414 C C . ALA A 1 179 ? 23.135 11.712 4.846 1.00 58.50 179 ALA A C 1
ATOM 1416 O O . ALA A 1 179 ? 23.375 11.892 3.653 1.00 58.50 179 ALA A O 1
ATOM 1417 N N . LYS A 1 180 ? 22.510 12.640 5.591 1.00 55.72 180 LYS A N 1
ATOM 1418 C CA . LYS A 1 180 ? 22.146 13.972 5.071 1.00 55.72 180 LYS A CA 1
ATOM 1419 C C . LYS A 1 180 ? 23.368 14.754 4.578 1.00 55.72 180 LYS A C 1
ATOM 1421 O O . LYS A 1 180 ? 23.318 15.304 3.483 1.00 55.72 180 LYS A O 1
ATOM 1426 N N . TYR A 1 181 ? 24.463 14.777 5.343 1.00 52.19 181 TYR A N 1
ATOM 1427 C CA . TYR A 1 181 ? 25.692 15.484 4.949 1.00 52.19 181 TYR A CA 1
ATOM 1428 C C . TYR A 1 181 ? 26.449 14.802 3.798 1.00 52.19 181 TYR A C 1
ATOM 1430 O O . TYR A 1 181 ? 27.063 15.497 2.994 1.00 52.19 181 TYR A O 1
ATOM 1438 N N . GLN A 1 182 ? 26.388 13.473 3.666 1.00 54.78 182 GLN A N 1
ATOM 1439 C CA . GLN A 1 182 ? 27.031 12.760 2.557 1.00 54.78 182 GLN A CA 1
ATOM 1440 C C . GLN A 1 182 ? 26.246 12.855 1.244 1.00 54.78 182 GLN A C 1
ATOM 1442 O O . GLN A 1 182 ? 26.859 13.058 0.200 1.00 54.78 182 GLN A O 1
ATOM 1447 N N . LEU A 1 183 ? 24.910 12.815 1.278 1.00 56.66 183 LEU A N 1
ATOM 1448 C CA . LEU A 1 183 ? 24.083 13.117 0.099 1.00 56.66 183 LEU A CA 1
ATOM 1449 C C . LEU A 1 183 ? 24.269 14.571 -0.357 1.00 56.66 183 LEU A C 1
ATOM 1451 O O . LEU A 1 183 ? 24.374 14.833 -1.553 1.00 56.66 183 LEU A O 1
ATOM 1455 N N . LEU A 1 184 ? 24.393 15.502 0.595 1.00 50.53 184 LEU A N 1
ATOM 1456 C CA . LEU A 1 184 ? 24.737 16.895 0.313 1.00 50.53 184 LEU A CA 1
ATOM 1457 C C . LEU A 1 184 ? 26.143 17.017 -0.308 1.00 50.53 184 LEU A C 1
ATOM 1459 O O . LEU A 1 184 ? 26.317 17.760 -1.265 1.00 50.53 184 LEU A O 1
ATOM 1463 N N . ALA A 1 185 ? 27.133 16.255 0.167 1.00 49.78 185 ALA A N 1
ATOM 1464 C CA . ALA A 1 185 ? 28.487 16.252 -0.394 1.00 49.78 185 ALA A CA 1
ATOM 1465 C C . ALA A 1 185 ? 28.547 15.692 -1.831 1.00 49.78 185 ALA A C 1
ATOM 1467 O O . ALA A 1 185 ? 29.272 16.234 -2.662 1.00 49.78 185 ALA A O 1
ATOM 1468 N N . VAL A 1 186 ? 27.753 14.661 -2.148 1.00 54.94 186 VAL A N 1
ATOM 1469 C CA . VAL A 1 186 ? 27.632 14.114 -3.515 1.00 54.94 186 VAL A CA 1
ATOM 1470 C C . VAL A 1 186 ? 26.907 15.093 -4.449 1.00 54.94 186 VAL A C 1
ATOM 1472 O O . VAL A 1 186 ? 27.300 15.227 -5.603 1.00 54.94 186 VAL A O 1
ATOM 1475 N N . ALA A 1 187 ? 25.910 15.834 -3.952 1.00 52.59 187 ALA A N 1
ATOM 1476 C CA . ALA A 1 187 ? 25.221 16.879 -4.715 1.00 52.59 187 ALA A CA 1
ATOM 1477 C C . ALA A 1 187 ? 26.082 18.141 -4.950 1.00 52.59 187 ALA A C 1
ATOM 1479 O O . ALA A 1 187 ? 25.931 18.815 -5.967 1.00 52.59 187 ALA A O 1
ATOM 1480 N N . ILE A 1 188 ? 26.993 18.463 -4.023 1.00 52.16 188 ILE A N 1
ATOM 1481 C CA . ILE A 1 188 ? 27.923 19.603 -4.133 1.00 52.16 188 ILE A CA 1
ATOM 1482 C C . ILE A 1 188 ? 29.095 19.288 -5.078 1.00 52.16 188 ILE A C 1
ATOM 1484 O O . ILE A 1 188 ? 29.634 20.193 -5.715 1.00 52.16 188 ILE A O 1
ATOM 1488 N N . LEU A 1 189 ? 29.456 18.014 -5.257 1.00 46.50 189 LEU A N 1
ATOM 1489 C CA . LEU A 1 189 ? 30.443 17.565 -6.246 1.00 46.50 189 LEU A CA 1
ATOM 1490 C C . LEU A 1 189 ? 29.837 17.498 -7.663 1.00 46.50 189 LEU A C 1
ATOM 1492 O O . LEU A 1 189 ? 29.923 16.489 -8.357 1.00 46.50 189 LEU A O 1
ATOM 1496 N N . ASN A 1 190 ? 29.260 18.612 -8.118 1.00 47.12 190 ASN A N 1
ATOM 1497 C CA . ASN A 1 190 ? 28.882 18.851 -9.510 1.00 47.12 190 ASN A CA 1
ATOM 1498 C C . ASN A 1 190 ? 30.147 19.017 -10.376 1.00 47.12 190 ASN A C 1
ATOM 1500 O O . ASN A 1 190 ? 30.525 20.119 -10.773 1.00 47.12 190 ASN A O 1
ATOM 1504 N N . LYS A 1 191 ? 30.842 17.913 -10.662 1.00 52.84 191 LYS A N 1
ATOM 1505 C CA . LYS A 1 191 ? 31.821 17.837 -11.754 1.00 52.84 191 LYS A CA 1
ATOM 1506 C C . LYS A 1 191 ? 31.202 17.059 -12.911 1.00 52.84 191 LYS A C 1
ATOM 1508 O O . LYS A 1 191 ? 30.605 16.009 -12.698 1.00 52.84 191 LYS A O 1
ATOM 1513 N N . ARG A 1 192 ? 31.376 17.550 -14.147 1.00 53.88 192 ARG A N 1
ATOM 1514 C CA . ARG A 1 192 ? 31.070 16.779 -15.364 1.00 53.88 192 ARG A CA 1
ATOM 1515 C C . ARG A 1 192 ? 31.830 15.452 -15.294 1.00 53.88 192 ARG A C 1
ATOM 1517 O O . ARG A 1 192 ? 33.058 15.442 -15.331 1.00 53.88 192 ARG A O 1
ATOM 1524 N N . PHE A 1 193 ? 31.100 14.350 -15.163 1.00 60.91 193 PHE A N 1
ATOM 1525 C CA . PHE A 1 193 ? 31.659 13.003 -15.157 1.00 60.91 193 PHE A CA 1
ATOM 1526 C C . PHE A 1 193 ? 32.174 12.662 -16.557 1.00 60.91 193 PHE A C 1
ATOM 1528 O O . PHE A 1 193 ? 31.381 12.221 -17.375 1.00 60.91 193 PHE A O 1
ATOM 1535 N N . PHE A 1 194 ? 33.463 12.898 -16.831 1.00 65.19 194 PHE A N 1
ATOM 1536 C CA . PHE A 1 194 ? 34.253 12.305 -17.928 1.00 65.19 194 PHE A CA 1
ATOM 1537 C C . PHE A 1 194 ? 33.533 12.087 -19.283 1.00 65.19 194 PHE A C 1
ATOM 1539 O O . PHE A 1 194 ? 33.775 11.085 -19.948 1.00 65.19 194 PHE A O 1
ATOM 1546 N N . CYS A 1 195 ? 32.653 12.999 -19.708 1.00 68.19 195 CYS A N 1
ATOM 1547 C CA . CYS A 1 195 ? 31.938 12.889 -20.983 1.00 68.19 195 CYS A CA 1
ATOM 1548 C C . CYS A 1 195 ? 32.558 13.819 -22.037 1.00 68.19 195 CYS A C 1
ATOM 1550 O O . CYS A 1 195 ? 32.922 14.954 -21.698 1.00 68.19 195 CYS A O 1
ATOM 1552 N N . PRO A 1 196 ? 32.652 13.378 -23.306 1.00 74.50 196 PRO A N 1
ATOM 1553 C CA . PRO A 1 196 ? 32.957 14.243 -24.442 1.00 74.50 196 PRO A CA 1
ATOM 1554 C C . PRO A 1 196 ? 31.990 15.434 -24.543 1.00 74.50 196 PRO A C 1
ATOM 1556 O O . PRO A 1 196 ? 30.855 15.381 -24.062 1.00 74.50 196 PRO A O 1
ATOM 1559 N N . HIS A 1 197 ? 32.418 16.519 -25.194 1.00 63.38 197 HIS A N 1
ATOM 1560 C CA . HIS A 1 197 ? 31.559 17.685 -25.423 1.00 63.38 197 HIS A CA 1
ATOM 1561 C C . HIS A 1 197 ? 30.285 17.289 -26.191 1.00 63.38 197 HIS A C 1
ATOM 1563 O O . HIS A 1 197 ? 30.370 16.739 -27.283 1.00 63.38 197 HIS A O 1
ATOM 1569 N N . GLY A 1 198 ? 29.113 17.583 -25.617 1.00 72.44 198 GLY A N 1
ATOM 1570 C CA . GLY A 1 198 ? 27.805 17.297 -26.224 1.00 72.44 198 GLY A CA 1
ATOM 1571 C C . GLY A 1 198 ? 27.180 15.951 -25.839 1.00 72.44 198 GLY A C 1
ATOM 1572 O O . GLY A 1 198 ? 26.052 15.696 -26.244 1.00 72.44 198 GLY A O 1
ATOM 1573 N N . GLN A 1 199 ? 27.861 15.117 -25.044 1.00 75.50 199 GLN A N 1
ATOM 1574 C CA . GLN A 1 199 ? 27.287 13.885 -24.494 1.00 75.50 199 GLN A CA 1
ATOM 1575 C C . GLN A 1 199 ? 26.873 14.069 -23.031 1.00 75.50 199 GLN A C 1
ATOM 1577 O O . GLN A 1 199 ? 27.591 14.677 -22.232 1.00 75.50 199 GLN A O 1
ATOM 1582 N N . GLU A 1 200 ? 25.709 13.527 -22.683 1.00 73.50 200 GLU A N 1
ATOM 1583 C CA . GLU A 1 200 ? 25.204 13.483 -21.313 1.00 73.50 200 GLU A CA 1
ATOM 1584 C C . GLU A 1 200 ? 25.511 12.127 -20.677 1.00 73.50 200 GLU A C 1
ATOM 1586 O O . GLU A 1 200 ? 25.455 11.087 -21.330 1.00 73.50 200 GLU A O 1
ATOM 1591 N N . ASN A 1 201 ? 25.824 12.124 -19.381 1.00 82.56 201 ASN A N 1
ATOM 1592 C CA . ASN A 1 201 ? 26.019 10.881 -18.648 1.00 82.56 201 ASN A CA 1
ATOM 1593 C C . ASN A 1 201 ? 24.655 10.297 -18.253 1.00 82.56 201 ASN A C 1
ATOM 1595 O O . ASN A 1 201 ? 23.953 10.867 -17.414 1.00 82.56 201 ASN A O 1
ATOM 1599 N N . GLU A 1 202 ? 24.314 9.136 -18.811 1.00 82.31 202 GLU A N 1
ATOM 1600 C CA . GLU A 1 202 ? 23.074 8.401 -18.532 1.00 82.31 202 GLU A CA 1
ATOM 1601 C C . GLU A 1 202 ? 22.818 8.185 -17.031 1.00 82.31 202 GLU A C 1
ATOM 1603 O O . GLU A 1 202 ? 21.713 8.419 -16.537 1.00 82.31 202 GLU A O 1
ATOM 1608 N N . MET A 1 203 ? 23.846 7.780 -16.274 1.00 81.81 203 MET A N 1
ATOM 1609 C CA . MET A 1 203 ? 23.727 7.528 -14.835 1.00 81.81 203 MET A CA 1
ATOM 1610 C C . MET A 1 203 ? 23.432 8.822 -14.074 1.00 81.81 203 MET A C 1
ATOM 1612 O O . MET A 1 203 ? 22.615 8.833 -13.153 1.00 81.81 203 MET A O 1
ATOM 1616 N N . ALA A 1 204 ? 24.067 9.926 -14.475 1.00 80.50 204 ALA A N 1
ATOM 1617 C CA . ALA A 1 204 ? 23.812 11.231 -13.879 1.00 80.50 204 ALA A CA 1
ATOM 1618 C C . ALA A 1 204 ? 22.387 11.712 -14.188 1.00 80.50 204 ALA A C 1
ATOM 1620 O O . ALA A 1 204 ? 21.717 12.234 -13.296 1.00 80.50 204 ALA A O 1
ATOM 1621 N N . LYS A 1 205 ? 21.897 11.466 -15.412 1.00 83.12 205 LYS A N 1
ATOM 1622 C CA . LYS A 1 205 ? 20.520 11.778 -15.805 1.00 83.12 205 LYS A CA 1
ATOM 1623 C C . LYS A 1 205 ? 19.515 11.064 -14.901 1.00 83.12 205 LYS A C 1
ATOM 1625 O O . LYS A 1 205 ? 18.585 11.700 -14.432 1.00 83.12 205 LYS A O 1
ATOM 1630 N N . ILE A 1 206 ? 19.717 9.789 -14.569 1.00 84.19 206 ILE A N 1
ATOM 1631 C CA . ILE A 1 206 ? 18.768 9.065 -13.703 1.00 84.19 206 ILE A CA 1
ATOM 1632 C C . ILE A 1 206 ? 18.904 9.463 -12.220 1.00 84.19 206 ILE A C 1
ATOM 1634 O O . ILE A 1 206 ? 17.905 9.548 -11.507 1.00 84.19 206 ILE A O 1
ATOM 1638 N N . MET A 1 207 ? 20.125 9.713 -11.736 1.00 83.38 207 MET A N 1
ATOM 1639 C CA . MET A 1 207 ? 20.384 9.964 -10.310 1.00 83.38 207 MET A CA 1
ATOM 1640 C C . MET A 1 207 ? 20.078 11.401 -9.859 1.00 83.38 207 MET A C 1
ATOM 1642 O O . MET A 1 207 ? 19.651 11.591 -8.720 1.00 83.38 207 MET A O 1
ATOM 1646 N N . PHE A 1 208 ? 20.320 12.405 -10.710 1.00 81.88 208 PHE A N 1
ATOM 1647 C CA . PHE A 1 208 ? 20.229 13.825 -10.330 1.00 81.88 208 PHE A CA 1
ATOM 1648 C C . PHE A 1 208 ? 18.952 14.526 -10.808 1.00 81.88 208 PHE A C 1
ATOM 1650 O O . PHE A 1 208 ? 18.625 15.603 -10.308 1.00 81.88 208 PHE A O 1
ATOM 1657 N N . VAL A 1 209 ? 18.218 13.935 -11.751 1.00 85.38 209 VAL A N 1
ATOM 1658 C CA . VAL A 1 209 ? 16.928 14.460 -12.217 1.00 85.38 209 VAL A CA 1
ATOM 1659 C C . VAL A 1 209 ? 15.809 14.070 -11.240 1.00 85.38 209 VAL A C 1
ATOM 1661 O O . VAL A 1 209 ? 15.951 13.168 -10.411 1.00 85.38 209 VAL A O 1
ATOM 1664 N N . SER A 1 210 ? 14.667 14.765 -11.315 1.00 87.38 210 SER A N 1
ATOM 1665 C CA . SER A 1 210 ? 13.470 14.376 -10.567 1.00 87.38 210 SER A CA 1
ATOM 1666 C C . SER A 1 210 ? 13.117 12.909 -10.822 1.00 87.38 210 SER A C 1
ATOM 1668 O O . SER A 1 210 ? 13.106 12.421 -11.950 1.00 87.38 210 SER A O 1
ATOM 1670 N N . ARG A 1 211 ? 12.777 12.203 -9.745 1.00 87.50 211 ARG A N 1
ATOM 1671 C CA . ARG A 1 211 ? 12.458 10.771 -9.776 1.00 87.50 211 ARG A CA 1
ATOM 1672 C C . ARG A 1 211 ? 11.290 10.458 -10.708 1.00 87.50 211 ARG A C 1
ATOM 1674 O O . ARG A 1 211 ? 11.297 9.419 -11.350 1.00 87.50 211 ARG A O 1
ATOM 1681 N N . ILE A 1 212 ? 10.308 11.355 -10.789 1.00 86.12 212 ILE A N 1
ATOM 1682 C CA . ILE A 1 212 ? 9.113 11.172 -11.622 1.00 86.12 212 ILE A CA 1
ATOM 1683 C C . ILE A 1 212 ? 9.485 11.243 -13.107 1.00 86.12 212 ILE A C 1
ATOM 1685 O O . ILE A 1 212 ? 9.072 10.388 -13.882 1.00 86.12 212 ILE A O 1
ATOM 1689 N N . THR A 1 213 ? 10.314 12.215 -13.497 1.00 87.88 213 THR A N 1
ATOM 1690 C CA . THR A 1 213 ? 10.778 12.347 -14.884 1.00 87.88 213 THR A CA 1
ATOM 1691 C C . THR A 1 213 ? 11.757 11.237 -15.253 1.00 87.88 213 THR A C 1
ATOM 1693 O O . THR A 1 213 ? 11.656 10.700 -16.343 1.00 87.88 213 THR A O 1
ATOM 1696 N N . ALA A 1 214 ? 12.627 10.806 -14.332 1.00 90.19 214 ALA A N 1
ATOM 1697 C CA . ALA A 1 214 ? 13.505 9.660 -14.568 1.00 90.19 214 ALA A CA 1
ATOM 1698 C C . ALA A 1 214 ? 12.719 8.354 -14.798 1.00 90.19 214 ALA A C 1
ATOM 1700 O O . ALA A 1 214 ? 13.056 7.589 -15.694 1.00 90.19 214 ALA A O 1
ATOM 1701 N N . ILE A 1 215 ? 11.655 8.109 -14.021 1.00 91.56 215 ILE A N 1
ATOM 1702 C CA . ILE A 1 215 ? 10.758 6.961 -14.231 1.00 91.56 215 ILE A CA 1
ATOM 1703 C C . ILE A 1 215 ? 10.096 7.047 -15.608 1.00 91.56 215 ILE A C 1
ATOM 1705 O O . ILE A 1 215 ? 10.115 6.064 -16.342 1.00 91.56 215 ILE A O 1
ATOM 1709 N N . LYS A 1 216 ? 9.543 8.214 -15.962 1.00 89.88 216 LYS A N 1
ATOM 1710 C CA . LYS A 1 216 ? 8.893 8.433 -17.259 1.00 89.88 216 LYS A CA 1
ATOM 1711 C C . LYS A 1 216 ? 9.854 8.187 -18.425 1.00 89.88 216 LYS A C 1
ATOM 1713 O O . LYS A 1 216 ? 9.499 7.461 -19.345 1.00 89.88 216 LYS A O 1
ATOM 1718 N N . ASP A 1 217 ? 11.066 8.735 -18.365 1.00 89.56 217 ASP A N 1
ATOM 1719 C CA . ASP A 1 217 ? 12.074 8.575 -19.419 1.00 89.56 217 ASP A CA 1
ATOM 1720 C C . ASP A 1 217 ? 12.463 7.098 -19.611 1.00 89.56 217 ASP A C 1
ATOM 1722 O O . ASP A 1 217 ? 12.518 6.624 -20.742 1.00 89.56 217 ASP A O 1
ATOM 1726 N N . ILE A 1 218 ? 12.675 6.355 -18.515 1.00 91.00 218 ILE A N 1
ATOM 1727 C CA . ILE A 1 218 ? 13.009 4.919 -18.565 1.00 91.00 218 ILE A CA 1
ATOM 1728 C C . ILE A 1 218 ? 11.841 4.093 -19.111 1.00 91.00 218 ILE A C 1
ATOM 1730 O O . ILE A 1 218 ? 12.069 3.104 -19.799 1.00 91.00 218 ILE A O 1
ATOM 1734 N N . LEU A 1 219 ? 10.600 4.455 -18.778 1.00 90.31 219 LEU A N 1
ATOM 1735 C CA . LEU A 1 219 ? 9.413 3.729 -19.222 1.00 90.31 219 LEU A CA 1
ATOM 1736 C C . LEU A 1 219 ? 9.116 3.942 -20.706 1.00 90.31 219 LEU A C 1
ATOM 1738 O O . LEU A 1 219 ? 8.769 2.979 -21.383 1.00 90.31 219 LEU A O 1
ATOM 1742 N N . VAL A 1 220 ? 9.245 5.176 -21.198 1.00 88.12 220 VAL A N 1
ATOM 1743 C CA . VAL A 1 220 ? 8.953 5.516 -22.597 1.00 88.12 220 VAL A CA 1
ATOM 1744 C C . VAL A 1 220 ? 10.039 4.965 -23.517 1.00 88.12 220 VAL A C 1
ATOM 1746 O O . VAL A 1 220 ? 9.713 4.242 -24.456 1.00 88.12 220 VAL A O 1
ATOM 1749 N N . ASP A 1 221 ? 11.315 5.233 -23.221 1.00 87.50 221 ASP A N 1
ATOM 1750 C CA . ASP A 1 221 ? 12.434 4.773 -24.049 1.00 87.50 221 ASP A CA 1
ATOM 1751 C C . ASP A 1 221 ? 13.580 4.166 -23.215 1.00 87.50 221 ASP A C 1
ATOM 1753 O O . ASP A 1 221 ? 14.607 4.805 -22.957 1.00 87.50 221 ASP A O 1
ATOM 1757 N N . PRO A 1 222 ? 13.451 2.887 -22.815 1.00 86.38 222 PRO A N 1
ATOM 1758 C CA . PRO A 1 222 ? 14.528 2.180 -22.137 1.00 86.38 222 PRO A CA 1
ATOM 1759 C C . PRO A 1 222 ? 15.701 1.861 -23.072 1.00 86.38 222 PRO A C 1
ATOM 1761 O O . PRO A 1 222 ? 16.803 1.606 -22.584 1.00 86.38 222 PRO A O 1
ATOM 1764 N N . ALA A 1 223 ? 15.496 1.852 -24.396 1.00 85.69 223 ALA A N 1
ATOM 1765 C CA . ALA A 1 223 ? 16.525 1.479 -25.367 1.00 85.69 223 ALA A CA 1
ATOM 1766 C C . ALA A 1 223 ? 17.614 2.552 -25.507 1.00 85.69 223 ALA A C 1
ATOM 1768 O O . ALA A 1 223 ? 18.750 2.221 -25.847 1.00 85.69 223 ALA A O 1
ATOM 1769 N N . SER A 1 224 ? 17.288 3.805 -25.179 1.00 86.88 224 SER A N 1
ATOM 1770 C CA . SER A 1 224 ? 18.248 4.907 -25.061 1.00 86.88 224 SER A CA 1
ATOM 1771 C C . SER A 1 224 ? 19.289 4.721 -23.950 1.00 86.88 224 SER A C 1
ATOM 1773 O O . SER A 1 224 ? 20.282 5.444 -23.928 1.00 86.88 224 SER A O 1
ATOM 1775 N N . TYR A 1 225 ? 19.088 3.777 -23.025 1.00 87.50 225 TYR A N 1
ATOM 1776 C CA . TYR A 1 225 ? 19.989 3.535 -21.900 1.00 87.50 225 TYR A CA 1
ATOM 1777 C C . TYR A 1 225 ? 20.734 2.212 -22.041 1.00 87.50 225 TYR A C 1
ATOM 1779 O O . TYR A 1 225 ? 20.161 1.168 -22.372 1.00 87.50 225 TYR A O 1
ATOM 1787 N N . GLN A 1 226 ? 22.018 2.204 -21.687 1.00 89.19 226 GLN A N 1
ATOM 1788 C CA . GLN A 1 226 ? 22.785 0.968 -21.696 1.00 89.19 226 GLN A CA 1
ATOM 1789 C C . GLN A 1 226 ? 22.306 0.013 -20.589 1.00 89.19 226 GLN A C 1
ATOM 1791 O O . GLN A 1 226 ? 22.119 0.399 -19.432 1.00 89.19 226 GLN A O 1
ATOM 1796 N N . GLN A 1 227 ? 22.173 -1.281 -20.916 1.00 89.69 227 GLN A N 1
ATOM 1797 C CA . GLN A 1 227 ? 21.693 -2.316 -19.982 1.00 89.69 227 GLN A CA 1
ATOM 1798 C C . GLN A 1 227 ? 22.464 -2.323 -18.650 1.00 89.69 227 GLN A C 1
ATOM 1800 O O . GLN A 1 227 ? 21.874 -2.487 -17.583 1.00 89.69 227 GLN A O 1
ATOM 1805 N N . ARG A 1 228 ? 23.789 -2.122 -18.695 1.00 90.06 228 ARG A N 1
ATOM 1806 C CA . ARG A 1 228 ? 24.641 -2.082 -17.495 1.00 90.06 228 ARG A CA 1
ATOM 1807 C C . ARG A 1 228 ? 24.273 -0.919 -16.574 1.00 90.06 228 ARG A C 1
ATOM 1809 O O . ARG A 1 228 ? 24.212 -1.114 -15.363 1.00 90.06 228 ARG A O 1
ATOM 1816 N N . THR A 1 229 ? 23.998 0.255 -17.139 1.00 88.44 229 THR A N 1
ATOM 1817 C CA . THR A 1 229 ? 23.594 1.451 -16.391 1.00 88.44 229 THR A CA 1
ATOM 1818 C C . THR A 1 229 ? 22.280 1.200 -15.659 1.00 88.44 229 THR A C 1
ATOM 1820 O O . THR A 1 229 ? 22.199 1.420 -14.450 1.00 88.44 229 THR A O 1
ATOM 1823 N N . LEU A 1 230 ? 21.278 0.662 -16.362 1.00 91.19 230 LEU A N 1
ATOM 1824 C CA . LEU A 1 230 ? 19.970 0.348 -15.784 1.00 91.19 230 LEU A CA 1
ATOM 1825 C C . LEU A 1 230 ? 20.066 -0.687 -14.652 1.00 91.19 230 LEU A C 1
ATOM 1827 O O . LEU A 1 230 ? 19.454 -0.494 -13.603 1.00 91.19 230 LEU A O 1
ATOM 1831 N N . LEU A 1 231 ? 20.880 -1.739 -14.811 1.00 92.50 231 LEU A N 1
ATOM 1832 C CA . LEU A 1 231 ? 21.093 -2.742 -13.759 1.00 92.50 231 LEU A CA 1
ATOM 1833 C C . LEU A 1 231 ? 21.762 -2.154 -12.514 1.00 92.50 231 LEU A C 1
ATOM 1835 O O . LEU A 1 231 ? 21.305 -2.412 -11.401 1.00 92.50 231 LEU A O 1
ATOM 1839 N N . VAL A 1 232 ? 22.827 -1.362 -12.683 1.00 89.50 232 VAL A N 1
ATOM 1840 C CA . VAL A 1 232 ? 23.528 -0.739 -11.550 1.00 89.50 232 VAL A CA 1
ATOM 1841 C C . VAL A 1 232 ? 22.582 0.193 -10.805 1.00 89.50 232 VAL A C 1
ATOM 1843 O O . VAL A 1 232 ? 22.438 0.070 -9.593 1.00 89.50 232 VAL A O 1
ATOM 1846 N N . VAL A 1 233 ? 21.877 1.070 -11.521 1.00 89.12 233 VAL A N 1
ATOM 1847 C CA . VAL A 1 233 ? 20.914 1.998 -10.919 1.00 89.12 233 VAL A CA 1
ATOM 1848 C C . VAL A 1 233 ? 19.793 1.245 -10.199 1.00 89.12 233 VAL A C 1
ATOM 1850 O O . VAL A 1 233 ? 19.491 1.567 -9.048 1.00 89.12 233 VAL A O 1
ATOM 1853 N N . GLY A 1 234 ? 19.212 0.219 -10.826 1.00 91.56 234 GLY A N 1
ATOM 1854 C CA . GLY A 1 234 ? 18.151 -0.590 -10.227 1.00 91.56 234 GLY A CA 1
ATOM 1855 C C . GLY A 1 234 ? 18.588 -1.274 -8.933 1.00 91.56 234 GLY A C 1
ATOM 1856 O O . GLY A 1 234 ? 17.901 -1.164 -7.918 1.00 91.56 234 GLY A O 1
ATOM 1857 N N . LEU A 1 235 ? 19.767 -1.902 -8.917 1.00 92.38 235 LEU A N 1
ATOM 1858 C CA . LEU A 1 235 ? 20.322 -2.551 -7.722 1.00 92.38 235 LEU A CA 1
ATOM 1859 C C . LEU A 1 235 ? 20.708 -1.543 -6.629 1.00 92.38 235 LEU A C 1
ATOM 1861 O O . LEU A 1 235 ? 20.469 -1.781 -5.439 1.00 92.38 235 LEU A O 1
ATOM 1865 N N . THR A 1 236 ? 21.263 -0.390 -7.010 1.00 88.56 236 THR A N 1
ATOM 1866 C CA . THR A 1 236 ? 21.569 0.691 -6.069 1.00 88.56 236 THR A CA 1
ATOM 1867 C C . THR A 1 236 ? 20.292 1.214 -5.414 1.00 88.56 236 THR A C 1
ATOM 1869 O O . THR A 1 236 ? 20.231 1.307 -4.191 1.00 88.56 236 THR A O 1
ATOM 1872 N N . PHE A 1 237 ? 19.231 1.498 -6.175 1.00 90.12 237 PHE A N 1
ATOM 1873 C CA . PHE A 1 237 ? 17.967 1.947 -5.585 1.00 90.12 237 PHE A CA 1
ATOM 1874 C C . PHE A 1 237 ? 17.245 0.844 -4.809 1.00 90.12 237 PHE A C 1
ATOM 1876 O O . PHE A 1 237 ? 16.619 1.156 -3.797 1.00 90.12 237 PHE A O 1
ATOM 1883 N N . TYR A 1 238 ? 17.362 -0.424 -5.206 1.00 92.69 238 TYR A N 1
ATOM 1884 C CA . TYR A 1 238 ? 16.819 -1.556 -4.451 1.00 92.69 238 TYR A CA 1
ATOM 1885 C C . TYR A 1 238 ? 17.432 -1.622 -3.045 1.00 92.69 238 TYR A C 1
ATOM 1887 O O . TYR A 1 238 ? 16.716 -1.598 -2.042 1.00 92.69 238 TYR A O 1
ATOM 1895 N N . THR A 1 239 ? 18.765 -1.599 -2.961 1.00 89.00 239 THR A N 1
ATOM 1896 C CA . THR A 1 239 ? 19.493 -1.633 -1.682 1.00 89.00 239 THR A CA 1
ATOM 1897 C C . THR A 1 239 ? 19.271 -0.366 -0.851 1.00 89.00 239 THR A C 1
ATOM 1899 O O . THR A 1 239 ? 19.002 -0.462 0.346 1.00 89.00 239 THR A O 1
ATOM 1902 N N . LEU A 1 240 ? 19.294 0.823 -1.466 1.00 87.25 240 LEU A N 1
ATOM 1903 C CA . LEU A 1 240 ? 19.013 2.086 -0.774 1.00 87.25 240 LEU A CA 1
ATOM 1904 C C . LEU A 1 240 ? 17.591 2.137 -0.215 1.00 87.25 240 LEU A C 1
ATOM 1906 O O . LEU A 1 240 ? 17.395 2.602 0.907 1.00 87.25 240 LEU A O 1
ATOM 1910 N N . THR A 1 241 ? 16.600 1.655 -0.965 1.00 88.44 241 THR A N 1
ATOM 1911 C CA . THR A 1 241 ? 15.205 1.615 -0.505 1.00 88.44 241 THR A CA 1
ATOM 1912 C C . THR A 1 241 ? 15.058 0.657 0.668 1.00 88.44 241 THR A C 1
ATOM 1914 O O . THR A 1 241 ? 14.466 1.033 1.678 1.00 88.44 241 THR A O 1
ATOM 1917 N N . LEU A 1 242 ? 15.670 -0.529 0.583 1.00 88.19 242 LEU A N 1
ATOM 1918 C CA . LEU A 1 242 ? 15.675 -1.510 1.665 1.00 88.19 242 LEU A CA 1
ATOM 1919 C C . LEU A 1 242 ? 16.282 -0.931 2.951 1.00 88.19 242 LEU A C 1
ATOM 1921 O O . LEU A 1 242 ? 15.677 -1.027 4.019 1.00 88.19 242 LEU A O 1
ATOM 1925 N N . ILE A 1 243 ? 17.447 -0.284 2.851 1.00 83.31 243 ILE A N 1
ATOM 1926 C CA . ILE A 1 243 ? 18.140 0.314 4.001 1.00 83.31 243 ILE A CA 1
ATOM 1927 C C . ILE A 1 243 ? 17.335 1.484 4.568 1.00 83.31 243 ILE A C 1
ATOM 1929 O O . ILE A 1 243 ? 17.145 1.570 5.778 1.00 83.31 243 ILE A O 1
ATOM 1933 N N . THR A 1 244 ? 16.839 2.382 3.716 1.00 82.25 244 THR A N 1
ATOM 1934 C CA . THR A 1 244 ? 16.139 3.591 4.173 1.00 82.25 244 THR A CA 1
ATOM 1935 C C . THR A 1 244 ? 14.812 3.232 4.839 1.00 82.25 244 THR A C 1
ATOM 1937 O O . THR A 1 244 ? 14.504 3.752 5.907 1.00 82.25 244 THR A O 1
ATOM 1940 N N . PHE A 1 245 ? 14.042 2.308 4.258 1.00 82.88 245 PHE A N 1
ATOM 1941 C CA . PHE A 1 245 ? 12.752 1.895 4.814 1.00 82.88 245 PHE A CA 1
ATOM 1942 C C . PHE A 1 245 ? 12.899 1.034 6.080 1.00 82.88 245 PHE A C 1
ATOM 1944 O O . PHE A 1 245 ? 12.031 1.061 6.950 1.00 82.88 245 PHE A O 1
ATOM 1951 N N . SER A 1 246 ? 14.007 0.297 6.218 1.00 79.50 246 SER A N 1
ATOM 1952 C CA . SER A 1 246 ? 14.269 -0.512 7.417 1.00 79.50 246 SER A CA 1
ATOM 1953 C C . SER A 1 246 ? 14.892 0.278 8.570 1.00 79.50 246 SER A C 1
ATOM 1955 O O . SER A 1 246 ? 14.645 -0.030 9.731 1.00 79.50 246 SER A O 1
ATOM 1957 N N . SER A 1 247 ? 15.715 1.284 8.274 1.00 72.44 247 SER A N 1
ATOM 1958 C CA . SER A 1 247 ? 16.557 1.929 9.290 1.00 72.44 247 SER A CA 1
ATOM 1959 C C . SER A 1 247 ? 16.110 3.339 9.670 1.00 72.44 247 SER A C 1
ATOM 1961 O O . SER A 1 247 ? 16.493 3.818 10.734 1.00 72.44 247 SER A O 1
ATOM 1963 N N . CYS A 1 248 ? 15.341 4.037 8.827 1.00 67.38 248 CYS A N 1
ATOM 1964 C CA . CYS A 1 248 ? 14.958 5.424 9.091 1.00 67.38 248 CYS A CA 1
ATOM 1965 C C . CYS A 1 248 ? 13.575 5.529 9.736 1.00 67.38 248 CYS A C 1
ATOM 1967 O O . CYS A 1 248 ? 12.609 4.907 9.303 1.00 67.38 248 CYS A O 1
ATOM 1969 N N . THR A 1 249 ? 13.453 6.424 10.716 1.00 65.12 249 THR A N 1
ATOM 1970 C CA . THR A 1 249 ? 12.186 6.701 11.424 1.00 65.12 249 THR A CA 1
ATOM 1971 C C . THR A 1 249 ? 11.403 7.877 10.816 1.00 65.12 249 THR A C 1
ATOM 1973 O O . THR A 1 249 ? 10.644 8.568 11.496 1.00 65.12 249 THR A O 1
ATOM 1976 N N . MET A 1 250 ? 11.583 8.138 9.517 1.00 66.38 250 MET A N 1
ATOM 1977 C CA . MET A 1 250 ? 10.971 9.273 8.815 1.00 66.38 250 MET A CA 1
ATOM 1978 C C . MET A 1 250 ? 9.715 8.858 8.027 1.00 66.38 250 MET A C 1
ATOM 1980 O O . MET A 1 250 ? 9.629 7.721 7.568 1.00 66.38 250 MET A O 1
ATOM 1984 N N . PRO A 1 251 ? 8.743 9.770 7.812 1.00 71.88 251 PRO A N 1
ATOM 1985 C CA . PRO A 1 251 ? 7.625 9.513 6.909 1.00 71.88 251 PRO A CA 1
ATOM 1986 C C . PRO A 1 251 ? 8.142 9.431 5.466 1.00 71.88 251 PRO A C 1
ATOM 1988 O O . PRO A 1 251 ? 8.491 10.450 4.870 1.00 71.88 251 PRO A O 1
ATOM 1991 N N . LEU A 1 252 ? 8.211 8.216 4.926 1.00 79.81 252 LEU A N 1
ATOM 1992 C CA . LEU A 1 252 ? 8.750 7.908 3.601 1.00 79.81 252 LEU A CA 1
ATOM 1993 C C . LEU A 1 252 ? 7.704 7.163 2.767 1.00 79.81 252 LEU A C 1
ATOM 1995 O O . LEU A 1 252 ? 6.905 6.398 3.304 1.00 79.81 252 LEU A O 1
ATOM 1999 N N . GLY A 1 253 ? 7.720 7.385 1.453 1.00 84.69 253 GLY A N 1
ATOM 2000 C CA . GLY A 1 253 ? 6.885 6.657 0.498 1.00 84.69 253 GLY A CA 1
ATOM 2001 C C . GLY A 1 253 ? 7.647 5.501 -0.149 1.00 84.69 253 GLY A C 1
ATOM 2002 O O . GLY A 1 253 ? 8.794 5.674 -0.562 1.00 84.69 253 GLY A O 1
ATOM 2003 N N . LEU A 1 254 ? 6.997 4.343 -0.273 1.00 89.88 254 LEU A N 1
ATOM 2004 C CA . LEU A 1 254 ? 7.577 3.141 -0.884 1.00 89.88 254 LEU A CA 1
ATOM 2005 C C . LEU A 1 254 ? 7.276 3.009 -2.388 1.00 89.88 254 LEU A C 1
ATOM 2007 O O . LEU A 1 254 ? 8.049 2.397 -3.119 1.00 89.88 254 LEU A O 1
ATOM 2011 N N . PHE A 1 255 ? 6.199 3.622 -2.879 1.00 90.12 255 PHE A N 1
ATOM 2012 C CA . PHE A 1 255 ? 5.757 3.477 -4.272 1.00 90.12 255 PHE A CA 1
ATOM 2013 C C . PHE A 1 255 ? 6.763 4.017 -5.300 1.00 90.12 255 PHE A C 1
ATOM 2015 O O . PHE A 1 255 ? 7.210 3.297 -6.181 1.00 90.12 255 PHE A O 1
ATOM 2022 N N . THR A 1 256 ? 7.194 5.275 -5.192 1.00 91.00 256 THR A N 1
ATOM 2023 C CA . THR A 1 256 ? 8.137 5.858 -6.165 1.00 91.00 256 THR A CA 1
ATOM 2024 C C . THR A 1 256 ? 9.478 5.106 -6.273 1.00 91.00 256 THR A C 1
ATOM 2026 O O . THR A 1 256 ? 9.972 4.943 -7.388 1.00 91.00 256 THR A O 1
ATOM 2029 N N . PRO A 1 257 ? 10.139 4.663 -5.180 1.00 91.25 257 PRO A N 1
ATOM 2030 C CA . PRO A 1 257 ? 11.352 3.850 -5.309 1.00 91.25 257 PRO A CA 1
ATOM 2031 C C . PRO A 1 257 ? 11.112 2.472 -5.908 1.00 91.25 257 PRO A C 1
ATOM 2033 O O . PRO A 1 257 ? 11.912 2.052 -6.737 1.00 91.25 257 PRO A O 1
ATOM 2036 N N . THR A 1 258 ? 10.026 1.794 -5.549 1.00 92.31 258 THR A N 1
ATOM 2037 C CA . THR A 1 258 ? 9.722 0.467 -6.102 1.00 92.31 258 THR A CA 1
ATOM 2038 C C . THR A 1 258 ? 9.398 0.533 -7.592 1.00 92.31 258 THR A C 1
ATOM 2040 O O . THR A 1 258 ? 9.903 -0.291 -8.348 1.00 92.31 258 THR A O 1
ATOM 2043 N N . ILE A 1 259 ? 8.688 1.573 -8.045 1.00 93.94 259 ILE A N 1
ATOM 2044 C CA . ILE A 1 259 ? 8.461 1.835 -9.475 1.00 93.94 259 ILE A CA 1
ATOM 2045 C C . ILE A 1 259 ? 9.786 2.079 -10.203 1.00 93.94 259 ILE A C 1
ATOM 2047 O O . ILE A 1 259 ? 10.012 1.500 -11.257 1.00 93.94 259 ILE A O 1
ATOM 2051 N N . LEU A 1 260 ? 10.698 2.884 -9.647 1.00 93.00 260 LEU A N 1
ATOM 2052 C CA . LEU A 1 260 ? 11.997 3.132 -10.284 1.00 93.00 260 LEU A CA 1
ATOM 2053 C C . LEU A 1 260 ? 12.845 1.855 -10.396 1.00 93.00 260 LEU A C 1
ATOM 2055 O O . LEU A 1 260 ? 13.459 1.604 -11.433 1.00 93.00 260 LEU A O 1
ATOM 2059 N N . VAL A 1 261 ? 12.877 1.038 -9.341 1.00 94.12 261 VAL A N 1
ATOM 2060 C CA . VAL A 1 261 ? 13.588 -0.249 -9.353 1.00 94.12 261 VAL A CA 1
ATOM 2061 C C . VAL A 1 261 ? 12.952 -1.203 -10.365 1.00 94.12 261 VAL A C 1
ATOM 2063 O O . VAL A 1 261 ? 13.663 -1.819 -11.152 1.00 94.12 261 VAL A O 1
ATOM 2066 N N . GLY A 1 262 ? 11.622 -1.286 -10.400 1.00 93.75 262 GLY A N 1
ATOM 2067 C CA . GLY A 1 262 ? 10.898 -2.101 -11.373 1.00 93.75 262 GLY A CA 1
ATOM 2068 C C . GLY A 1 262 ? 11.139 -1.655 -12.817 1.00 93.75 262 GLY A C 1
ATOM 2069 O O . GLY A 1 262 ? 11.468 -2.486 -13.658 1.00 93.75 262 GLY A O 1
ATOM 2070 N N . ALA A 1 263 ? 11.063 -0.351 -13.096 1.00 93.56 263 ALA A N 1
ATOM 2071 C CA . ALA A 1 263 ? 11.293 0.211 -14.427 1.00 93.56 263 ALA A CA 1
ATOM 2072 C C . ALA A 1 263 ? 12.735 -0.020 -14.905 1.00 93.56 263 ALA A C 1
ATOM 2074 O O . ALA A 1 263 ? 12.953 -0.402 -16.050 1.00 93.56 263 ALA A O 1
ATOM 2075 N N . SER A 1 264 ? 13.724 0.158 -14.024 1.00 93.88 264 SER A N 1
ATOM 2076 C CA . SER A 1 264 ? 15.140 -0.042 -14.363 1.00 93.88 264 SER A CA 1
ATOM 2077 C C . SER A 1 264 ? 15.507 -1.516 -14.567 1.00 93.88 264 SER A C 1
ATOM 2079 O O . SER A 1 264 ? 16.132 -1.847 -15.573 1.00 93.88 264 SER A O 1
ATOM 2081 N N . LEU A 1 265 ? 15.091 -2.421 -13.673 1.00 93.69 265 LEU A N 1
ATOM 2082 C CA . LEU A 1 265 ? 15.345 -3.860 -13.828 1.00 93.69 265 LEU A CA 1
ATOM 2083 C C . LEU A 1 265 ? 14.557 -4.456 -15.005 1.00 93.69 265 LEU A C 1
ATOM 2085 O O . LEU A 1 265 ? 15.108 -5.240 -15.780 1.00 93.69 265 LEU A O 1
ATOM 2089 N N . GLY A 1 266 ? 13.295 -4.050 -15.173 1.00 92.25 266 GLY A N 1
ATOM 2090 C CA . GLY A 1 266 ? 12.452 -4.449 -16.299 1.00 92.25 266 GLY A CA 1
ATOM 2091 C C . GLY A 1 266 ? 12.984 -3.937 -17.636 1.00 92.25 266 GLY A C 1
ATOM 2092 O O . GLY A 1 266 ? 13.112 -4.713 -18.579 1.00 92.25 266 GLY A O 1
ATOM 2093 N N . GLY A 1 267 ? 13.391 -2.666 -17.705 1.00 91.62 267 GLY A N 1
ATOM 2094 C CA . GLY A 1 267 ? 14.009 -2.076 -18.895 1.00 91.62 267 GLY A CA 1
ATOM 2095 C C . GLY A 1 267 ? 15.346 -2.731 -19.251 1.00 91.62 267 GLY A C 1
ATOM 2096 O O . GLY A 1 267 ? 15.598 -3.029 -20.416 1.00 91.62 267 GLY A O 1
ATOM 2097 N N . ALA A 1 268 ? 16.177 -3.059 -18.254 1.00 92.62 268 ALA A N 1
ATOM 2098 C CA . ALA A 1 268 ? 17.408 -3.814 -18.479 1.00 92.62 268 ALA A CA 1
ATOM 2099 C C . ALA A 1 268 ? 17.141 -5.216 -19.053 1.00 92.62 268 ALA A C 1
ATOM 2101 O O . ALA A 1 268 ? 17.852 -5.659 -19.956 1.00 92.62 268 ALA A O 1
ATOM 2102 N N . CYS A 1 269 ? 16.117 -5.907 -18.545 1.00 90.56 269 CYS A N 1
ATOM 2103 C CA . CYS A 1 269 ? 15.682 -7.199 -19.073 1.00 90.56 269 CYS A CA 1
ATOM 2104 C C . CYS A 1 269 ? 15.150 -7.068 -20.510 1.00 90.56 269 CYS A C 1
ATOM 2106 O O . CYS A 1 269 ? 15.542 -7.847 -21.376 1.00 90.56 269 CYS A O 1
ATOM 2108 N N . GLY A 1 270 ? 14.345 -6.039 -20.792 1.00 89.44 270 GLY A N 1
ATOM 2109 C CA . GLY A 1 270 ? 13.844 -5.736 -22.134 1.00 89.44 270 GLY A CA 1
ATOM 2110 C C . GLY A 1 270 ? 14.959 -5.466 -23.146 1.00 89.44 270 GLY A C 1
ATOM 2111 O O . GLY A 1 270 ? 14.934 -6.012 -24.246 1.00 89.44 270 GLY A O 1
ATOM 2112 N N . ASN A 1 271 ? 15.983 -4.696 -22.764 1.00 90.06 271 ASN A N 1
ATOM 2113 C CA . ASN A 1 271 ? 17.142 -4.429 -23.622 1.00 90.06 271 ASN A CA 1
ATOM 2114 C C . ASN A 1 271 ? 17.960 -5.697 -23.906 1.00 90.06 271 ASN A C 1
ATOM 2116 O O . ASN A 1 271 ? 18.421 -5.885 -25.030 1.00 90.06 271 ASN A O 1
ATOM 2120 N N . LEU A 1 272 ? 18.105 -6.587 -22.918 1.00 89.50 272 LEU A N 1
ATOM 2121 C CA . LEU A 1 272 ? 18.759 -7.885 -23.107 1.00 89.50 272 LEU A CA 1
ATOM 2122 C C . LEU A 1 272 ? 17.967 -8.787 -24.064 1.00 89.50 272 LEU A C 1
ATOM 2124 O O . LEU A 1 272 ? 18.538 -9.444 -24.933 1.00 89.50 272 LEU A O 1
ATOM 2128 N N . LEU A 1 273 ? 16.642 -8.811 -23.920 1.00 86.69 273 LEU A N 1
ATOM 2129 C CA . LEU A 1 273 ? 15.762 -9.603 -24.776 1.00 86.69 273 LEU A CA 1
ATOM 2130 C C . LEU A 1 273 ? 15.760 -9.086 -26.213 1.00 86.69 273 LEU A C 1
ATOM 2132 O O . LEU A 1 273 ? 15.859 -9.880 -27.140 1.00 86.69 273 LEU A O 1
ATOM 2136 N N . LYS A 1 274 ? 15.773 -7.765 -26.402 1.00 86.00 274 LYS A N 1
ATOM 2137 C CA . LYS A 1 274 ? 15.909 -7.141 -27.723 1.00 86.00 274 LYS A CA 1
ATOM 2138 C C . LYS A 1 274 ? 17.229 -7.492 -28.423 1.00 86.00 274 LYS A C 1
ATOM 2140 O O . LYS A 1 274 ? 17.267 -7.533 -29.644 1.00 86.00 274 LYS A O 1
ATOM 2145 N N . GLN A 1 275 ? 18.306 -7.738 -27.673 1.00 85.12 275 GLN A N 1
ATOM 2146 C CA . GLN A 1 275 ? 19.597 -8.168 -28.235 1.00 85.12 275 GLN A CA 1
ATOM 2147 C C . GLN A 1 275 ? 19.652 -9.664 -28.567 1.00 85.12 275 GLN A C 1
ATOM 2149 O O . GLN A 1 275 ? 20.478 -10.076 -29.374 1.00 85.12 275 GLN A O 1
ATOM 2154 N N . THR A 1 276 ? 18.830 -10.483 -27.908 1.00 83.62 276 THR A N 1
ATOM 2155 C CA . THR A 1 276 ? 18.855 -11.950 -28.046 1.00 83.62 276 THR A CA 1
ATOM 2156 C C . THR A 1 276 ? 17.777 -12.476 -28.987 1.00 83.62 276 THR A C 1
ATOM 2158 O O . THR A 1 276 ? 17.965 -13.527 -29.595 1.00 83.62 276 THR A O 1
ATOM 2161 N N . ILE A 1 277 ? 16.663 -11.755 -29.119 1.00 80.81 277 ILE A N 1
ATOM 2162 C CA . ILE A 1 277 ? 15.526 -12.092 -29.971 1.00 80.81 277 ILE A CA 1
ATOM 2163 C C . ILE A 1 277 ? 15.390 -10.988 -31.023 1.00 80.81 277 ILE A C 1
ATOM 2165 O O . ILE A 1 277 ? 15.001 -9.863 -30.704 1.00 80.81 277 ILE A O 1
ATOM 2169 N N . ASP A 1 278 ? 15.693 -11.311 -32.281 1.00 60.12 278 ASP A N 1
ATOM 2170 C CA . ASP A 1 278 ? 15.540 -10.377 -33.399 1.00 60.12 278 ASP A CA 1
ATOM 2171 C C . ASP A 1 278 ? 14.049 -10.089 -33.671 1.00 60.12 278 ASP A C 1
ATOM 2173 O O . ASP A 1 278 ? 13.312 -10.933 -34.181 1.00 60.12 278 ASP A O 1
ATOM 2177 N N . GLY A 1 279 ? 13.616 -8.857 -33.374 1.00 63.06 279 GLY A N 1
ATOM 2178 C CA . GLY A 1 279 ? 12.697 -8.145 -34.272 1.00 63.06 279 GLY A CA 1
ATOM 2179 C C . GLY A 1 279 ? 11.257 -7.833 -33.845 1.00 63.06 279 GLY A C 1
ATOM 2180 O O . GLY A 1 279 ? 10.536 -7.294 -34.679 1.00 63.06 279 GLY A O 1
ATOM 2181 N N . SER A 1 280 ? 10.795 -8.085 -32.614 1.00 67.38 280 SER A N 1
ATOM 2182 C CA . SER A 1 280 ? 9.437 -7.629 -32.208 1.00 67.38 280 SER A CA 1
ATOM 2183 C C . SER A 1 280 ? 9.264 -7.260 -30.734 1.00 67.38 280 SER A C 1
ATOM 2185 O O . SER A 1 280 ? 8.150 -7.030 -30.275 1.00 67.38 280 SER A O 1
ATOM 2187 N N . VAL A 1 281 ? 10.355 -7.210 -29.970 1.00 76.12 281 VAL A N 1
ATOM 2188 C CA . VAL A 1 281 ? 10.296 -7.023 -28.520 1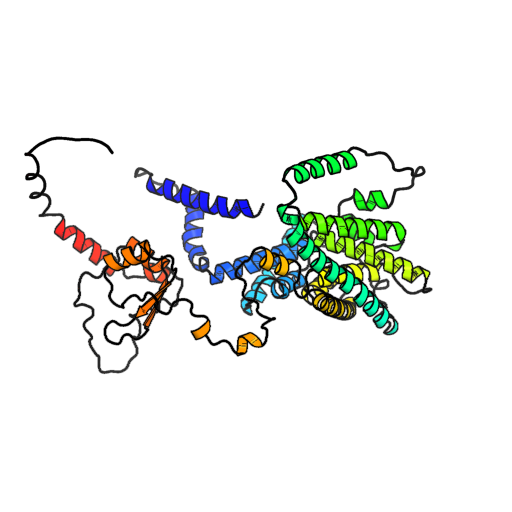.00 76.12 281 VAL A CA 1
ATOM 2189 C C . VAL A 1 281 ? 10.522 -5.552 -28.182 1.00 76.12 281 VAL A C 1
ATOM 2191 O O . VAL A 1 281 ? 11.628 -5.032 -28.344 1.00 76.12 281 VAL A O 1
ATOM 2194 N N . PHE A 1 282 ? 9.481 -4.880 -27.689 1.00 84.12 282 PHE A N 1
ATOM 2195 C CA . PHE A 1 282 ? 9.555 -3.488 -27.243 1.00 84.12 282 PHE A CA 1
ATOM 2196 C C . PHE A 1 282 ? 10.012 -3.408 -25.778 1.00 84.12 282 PHE A C 1
ATOM 2198 O O . PHE A 1 282 ? 9.259 -3.823 -24.892 1.00 84.12 282 PHE A O 1
ATOM 2205 N N . PRO A 1 283 ? 11.206 -2.857 -25.469 1.00 87.38 283 PRO A N 1
ATOM 2206 C CA . PRO A 1 283 ? 11.736 -2.823 -24.103 1.00 87.38 283 PRO A CA 1
ATOM 2207 C C . PRO A 1 283 ? 10.822 -2.107 -23.097 1.00 87.38 283 PRO A C 1
ATOM 2209 O O . PRO A 1 283 ? 10.798 -2.472 -21.922 1.00 87.38 283 PRO A O 1
ATOM 2212 N N . SER A 1 284 ? 10.032 -1.132 -23.554 1.00 87.12 284 SER A N 1
ATOM 2213 C CA . SER A 1 284 ? 9.080 -0.357 -22.744 1.00 87.12 284 SER A CA 1
ATOM 2214 C C . SER A 1 284 ? 8.009 -1.248 -22.104 1.00 87.12 284 SER A C 1
ATOM 2216 O O . SER A 1 284 ? 7.649 -1.070 -20.940 1.00 87.12 284 SER A O 1
ATOM 2218 N N . THR A 1 285 ? 7.584 -2.299 -22.816 1.00 86.69 285 THR A N 1
ATOM 2219 C CA . THR A 1 285 ? 6.657 -3.319 -22.298 1.00 86.69 285 THR A CA 1
ATOM 2220 C C . THR A 1 285 ? 7.259 -4.051 -21.092 1.00 86.69 285 THR A C 1
ATOM 2222 O O . THR A 1 285 ? 6.601 -4.243 -20.070 1.00 86.69 285 THR A O 1
ATOM 2225 N N . PHE A 1 286 ? 8.546 -4.397 -21.161 1.00 88.38 286 PHE A N 1
ATOM 2226 C CA . PHE A 1 286 ? 9.261 -5.090 -20.085 1.00 88.38 286 PHE A CA 1
ATOM 2227 C C . PHE A 1 286 ? 9.549 -4.172 -18.901 1.00 88.38 286 PHE A C 1
ATOM 2229 O O . PHE A 1 286 ? 9.495 -4.622 -17.758 1.00 88.38 286 PHE A O 1
ATOM 2236 N N . ALA A 1 287 ? 9.797 -2.885 -19.148 1.00 90.81 287 ALA A N 1
ATOM 2237 C CA . ALA A 1 287 ? 9.903 -1.889 -18.090 1.00 90.81 287 ALA A CA 1
ATOM 2238 C C . ALA A 1 287 ? 8.580 -1.768 -17.311 1.00 90.81 287 ALA A C 1
ATOM 2240 O O . ALA A 1 287 ? 8.595 -1.805 -16.080 1.00 90.81 287 ALA A O 1
ATOM 2241 N N . LEU A 1 288 ? 7.436 -1.730 -18.007 1.00 89.94 288 LEU A N 1
ATOM 2242 C CA . LEU A 1 288 ? 6.111 -1.683 -17.381 1.00 89.94 288 LEU A CA 1
ATOM 2243 C C . LEU A 1 288 ? 5.790 -2.963 -16.591 1.00 89.94 288 LEU A C 1
ATOM 2245 O O . LEU A 1 288 ? 5.347 -2.887 -15.444 1.00 89.94 288 LEU A O 1
ATOM 2249 N N . LEU A 1 289 ? 6.066 -4.142 -17.160 1.00 89.50 289 LEU A N 1
ATOM 2250 C CA . LEU A 1 289 ? 5.929 -5.421 -16.450 1.00 89.50 289 LEU A CA 1
ATOM 2251 C C . LEU A 1 289 ? 6.871 -5.506 -15.239 1.00 89.50 289 LEU A C 1
ATOM 2253 O O . LEU A 1 289 ? 6.491 -6.044 -14.201 1.00 89.50 289 LEU A O 1
ATOM 2257 N N . GLY A 1 290 ? 8.070 -4.928 -15.335 1.00 91.44 290 GLY A N 1
ATOM 2258 C CA . GLY A 1 290 ? 9.009 -4.780 -14.225 1.00 91.44 290 GLY A CA 1
ATOM 2259 C C . GLY A 1 290 ? 8.443 -3.926 -13.092 1.00 91.44 290 GLY A C 1
ATOM 2260 O O . GLY A 1 290 ? 8.540 -4.312 -11.926 1.00 91.44 290 GLY A O 1
ATOM 2261 N N . VAL A 1 291 ? 7.784 -2.808 -13.409 1.00 92.44 291 VAL A N 1
ATOM 2262 C CA . VAL A 1 291 ? 7.063 -1.997 -12.413 1.00 92.44 291 VAL A CA 1
ATOM 2263 C C . VAL A 1 291 ? 5.957 -2.814 -11.749 1.00 92.44 291 VAL A C 1
ATOM 2265 O O . VAL A 1 291 ? 5.900 -2.869 -10.519 1.00 92.44 291 VAL A O 1
ATOM 2268 N N . ALA A 1 292 ? 5.128 -3.490 -12.549 1.00 91.81 292 ALA A N 1
ATOM 2269 C CA . ALA A 1 292 ? 4.053 -4.348 -12.056 1.00 91.81 292 ALA A CA 1
ATOM 2270 C C . ALA A 1 292 ? 4.579 -5.420 -11.092 1.00 91.81 292 ALA A C 1
ATOM 2272 O O . ALA A 1 292 ? 4.012 -5.634 -10.022 1.00 91.81 292 ALA A O 1
ATOM 2273 N N . SER A 1 293 ? 5.712 -6.034 -11.450 1.00 90.38 293 SER A N 1
ATOM 2274 C CA . SER A 1 293 ? 6.381 -7.075 -10.671 1.00 90.38 293 SER A CA 1
ATOM 2275 C C . SER A 1 293 ? 6.799 -6.625 -9.289 1.00 90.38 293 SER A C 1
ATOM 2277 O O . SER A 1 293 ? 6.563 -7.317 -8.303 1.00 90.38 293 SER A O 1
ATOM 2279 N N . MET A 1 294 ? 7.410 -5.445 -9.219 1.00 91.44 294 MET A N 1
ATOM 2280 C CA . MET A 1 294 ? 8.000 -4.947 -7.991 1.00 91.44 294 MET A CA 1
ATOM 2281 C C . MET A 1 294 ? 6.903 -4.470 -7.038 1.00 91.44 294 MET A C 1
ATOM 2283 O O . MET A 1 294 ? 6.984 -4.726 -5.838 1.00 91.44 294 MET A O 1
ATOM 2287 N N . LEU A 1 295 ? 5.855 -3.831 -7.573 1.00 91.75 295 LEU A N 1
ATOM 2288 C CA . LEU A 1 295 ? 4.692 -3.416 -6.788 1.00 91.75 295 LEU A CA 1
ATOM 2289 C C . LEU A 1 295 ? 3.934 -4.631 -6.242 1.00 91.75 295 LEU A C 1
ATOM 2291 O O . LEU A 1 295 ? 3.786 -4.753 -5.029 1.00 91.75 295 LEU A O 1
ATOM 2295 N N . ALA A 1 296 ? 3.554 -5.577 -7.106 1.00 91.62 296 ALA A N 1
ATOM 2296 C CA . ALA A 1 296 ? 2.844 -6.788 -6.691 1.00 91.62 296 ALA A CA 1
ATOM 2297 C C . ALA A 1 296 ? 3.686 -7.685 -5.770 1.00 91.62 296 ALA A C 1
ATOM 2299 O O . ALA A 1 296 ? 3.172 -8.287 -4.832 1.00 91.62 296 ALA A O 1
ATOM 2300 N N . GLY A 1 297 ? 4.997 -7.764 -6.008 1.00 90.00 297 GLY A N 1
ATOM 2301 C CA . GLY A 1 297 ? 5.910 -8.583 -5.219 1.00 90.00 297 GLY A CA 1
ATOM 2302 C C . GLY A 1 297 ? 6.122 -8.055 -3.800 1.00 90.00 297 GLY A C 1
ATOM 2303 O O . GLY A 1 297 ? 6.172 -8.857 -2.872 1.00 90.00 297 GLY A O 1
ATOM 2304 N N . ILE A 1 298 ? 6.232 -6.735 -3.621 1.00 91.69 298 ILE A N 1
ATOM 2305 C CA . ILE A 1 298 ? 6.496 -6.120 -2.308 1.00 91.69 298 ILE A CA 1
ATOM 2306 C C . ILE A 1 298 ? 5.204 -5.860 -1.522 1.00 91.69 298 ILE A C 1
ATOM 2308 O O . ILE A 1 298 ? 5.195 -5.992 -0.298 1.00 91.69 298 ILE A O 1
ATOM 2312 N N . GLN A 1 299 ? 4.133 -5.461 -2.210 1.00 90.00 299 GLN A N 1
ATOM 2313 C CA . GLN A 1 299 ? 2.879 -5.030 -1.580 1.00 90.00 299 GLN A CA 1
ATOM 2314 C C . GLN A 1 299 ? 1.808 -6.121 -1.573 1.00 90.00 299 GLN A C 1
ATOM 2316 O O . GLN A 1 299 ? 0.814 -5.966 -0.891 1.00 90.00 299 GLN A O 1
ATOM 2321 N N . HIS A 1 300 ? 1.975 -7.199 -2.349 1.00 88.06 300 HIS A N 1
ATOM 2322 C CA . HIS A 1 300 ? 0.986 -8.280 -2.532 1.00 88.06 300 HIS A CA 1
ATOM 2323 C C . HIS A 1 300 ? -0.389 -7.840 -3.071 1.00 88.06 300 HIS A C 1
ATOM 2325 O O . HIS A 1 300 ? -1.273 -8.676 -3.255 1.00 88.06 300 HIS A O 1
ATOM 2331 N N . SER A 1 301 ? -0.538 -6.570 -3.437 1.00 86.62 301 SER A N 1
ATOM 2332 C CA . SER A 1 301 ? -1.694 -6.015 -4.139 1.00 86.62 301 SER A CA 1
ATOM 2333 C C . SER A 1 301 ? -1.697 -6.446 -5.619 1.00 86.62 301 SER A C 1
ATOM 2335 O O . SER A 1 301 ? -0.644 -6.485 -6.263 1.00 86.62 301 SER A O 1
ATOM 2337 N N . THR A 1 302 ? -2.863 -6.801 -6.179 1.00 86.88 302 THR A N 1
ATOM 2338 C CA . THR A 1 302 ? -2.948 -7.411 -7.533 1.00 86.88 302 THR A CA 1
ATOM 2339 C C . THR A 1 302 ? -3.880 -6.678 -8.476 1.00 86.88 302 THR A C 1
ATOM 2341 O O . THR A 1 302 ? -3.443 -6.196 -9.523 1.00 86.88 302 THR A O 1
ATOM 2344 N N . VAL A 1 303 ? -5.161 -6.593 -8.118 1.00 90.38 303 VAL A N 1
ATOM 2345 C CA . VAL A 1 303 ? -6.190 -5.989 -8.965 1.00 90.38 303 VAL A CA 1
ATOM 2346 C C . VAL A 1 303 ? -5.971 -4.480 -9.026 1.00 90.38 303 VAL A C 1
ATOM 2348 O O . VAL A 1 303 ? -6.000 -3.900 -10.113 1.00 90.38 303 VAL A O 1
ATOM 2351 N N . SER A 1 304 ? -5.645 -3.863 -7.888 1.00 91.94 304 SER A N 1
ATOM 2352 C CA . SER A 1 304 ? -5.273 -2.451 -7.796 1.00 91.94 304 SER A CA 1
ATOM 2353 C C . SER A 1 304 ? -4.096 -2.094 -8.716 1.00 91.94 304 SER A C 1
ATOM 2355 O O . SER A 1 304 ? -4.229 -1.221 -9.573 1.00 91.94 304 SER A O 1
ATOM 2357 N N . VAL A 1 305 ? -2.970 -2.811 -8.615 1.00 91.88 305 VAL A N 1
ATOM 2358 C CA . VAL A 1 305 ? -1.747 -2.577 -9.408 1.00 91.88 305 VAL A CA 1
ATOM 2359 C C . VAL A 1 305 ? -2.018 -2.707 -10.903 1.00 91.88 305 VAL A C 1
ATOM 2361 O O . VAL A 1 305 ? -1.582 -1.856 -11.678 1.00 91.88 305 VAL A O 1
ATOM 2364 N N . ALA A 1 306 ? -2.768 -3.730 -11.322 1.00 91.69 306 ALA A N 1
ATOM 2365 C CA . ALA A 1 306 ? -3.103 -3.917 -12.729 1.00 91.69 306 ALA A CA 1
ATOM 2366 C C . ALA A 1 306 ? -3.921 -2.741 -13.288 1.00 91.69 306 ALA A C 1
ATOM 2368 O O . ALA A 1 306 ? -3.613 -2.234 -14.367 1.00 91.69 306 ALA A O 1
ATOM 2369 N N . VAL A 1 307 ? -4.923 -2.267 -12.541 1.00 92.25 307 VAL A N 1
ATOM 2370 C CA . VAL A 1 307 ? -5.757 -1.136 -12.968 1.00 92.25 307 VAL A CA 1
ATOM 2371 C C . VAL A 1 307 ? -4.983 0.180 -12.946 1.00 92.25 307 VAL A C 1
ATOM 2373 O O . VAL A 1 307 ? -5.112 0.952 -13.889 1.00 92.25 307 VAL A O 1
ATOM 2376 N N . ILE A 1 308 ? -4.123 0.414 -11.950 1.00 90.69 308 ILE A N 1
ATOM 2377 C CA . ILE A 1 308 ? -3.257 1.606 -11.897 1.00 90.69 308 ILE A CA 1
ATOM 2378 C C . ILE A 1 308 ? -2.365 1.685 -13.137 1.00 90.69 308 ILE A C 1
ATOM 2380 O O . ILE A 1 308 ? -2.207 2.756 -13.719 1.00 90.69 308 ILE A O 1
ATOM 2384 N N . LEU A 1 309 ? -1.785 0.560 -13.561 1.00 89.19 309 LEU A N 1
ATOM 2385 C CA . LEU A 1 309 ? -0.930 0.524 -14.747 1.00 89.19 309 LEU A CA 1
ATOM 2386 C C . LEU A 1 309 ? -1.728 0.727 -16.035 1.00 89.19 309 LEU A C 1
ATOM 2388 O O . LEU A 1 309 ? -1.264 1.424 -16.933 1.00 89.19 309 LEU A O 1
ATOM 2392 N N . VAL A 1 310 ? -2.934 0.168 -16.135 1.00 88.44 310 VAL A N 1
ATOM 2393 C CA . VAL A 1 310 ? -3.793 0.358 -17.312 1.00 88.44 310 VAL A CA 1
ATOM 2394 C C . VAL A 1 310 ? -4.318 1.788 -17.408 1.00 88.44 310 VAL A C 1
ATOM 2396 O O . VAL A 1 310 ? -4.231 2.387 -18.476 1.00 88.44 310 VAL A O 1
ATOM 2399 N N . GLU A 1 311 ? -4.802 2.373 -16.313 1.00 88.81 311 GLU A N 1
ATOM 2400 C CA . GLU A 1 311 ? -5.225 3.778 -16.300 1.00 88.81 311 GLU A CA 1
ATOM 2401 C C . GLU A 1 311 ? -4.038 4.722 -16.520 1.00 88.81 311 GLU A C 1
ATOM 2403 O O . GLU A 1 311 ? -4.160 5.693 -17.261 1.00 88.81 311 GLU A O 1
ATOM 2408 N N . GLY A 1 312 ? -2.873 4.413 -15.943 1.00 85.44 312 GLY A N 1
ATOM 2409 C CA . GLY A 1 312 ? -1.665 5.217 -16.105 1.00 85.44 312 GLY A CA 1
ATOM 2410 C C . GLY A 1 312 ? -1.022 5.122 -17.493 1.00 85.44 312 GLY A C 1
ATOM 2411 O O . GLY A 1 312 ? -0.331 6.055 -17.890 1.00 85.44 312 GLY A O 1
ATOM 2412 N N . THR A 1 313 ? -1.239 4.030 -18.235 1.00 83.56 313 THR A N 1
ATOM 2413 C CA . THR A 1 313 ? -0.767 3.880 -19.628 1.00 83.56 313 THR A CA 1
ATOM 2414 C C . THR A 1 313 ? -1.802 4.297 -20.671 1.00 83.56 313 THR A C 1
ATOM 2416 O O . THR A 1 313 ? -1.435 4.575 -21.809 1.00 83.56 313 THR A O 1
ATOM 2419 N N . GLY A 1 314 ? -3.088 4.334 -20.309 1.00 81.38 314 GLY A N 1
ATOM 2420 C CA . GLY A 1 314 ? -4.194 4.664 -21.210 1.00 81.38 314 GLY A CA 1
ATOM 2421 C C . GLY A 1 314 ? -4.613 3.532 -22.157 1.00 81.38 314 GLY A C 1
ATOM 2422 O O . GLY A 1 314 ? -5.512 3.731 -22.975 1.00 81.38 314 GLY A O 1
ATOM 2423 N N . HIS A 1 315 ? -4.014 2.338 -22.049 1.00 81.38 315 HIS A N 1
ATOM 2424 C CA . HIS A 1 315 ? -4.232 1.225 -22.984 1.00 81.38 315 HIS A CA 1
ATOM 2425 C C . HIS A 1 315 ? -4.845 -0.000 -22.313 1.00 81.38 315 HIS A C 1
ATOM 2427 O O . HIS A 1 315 ? -4.161 -0.815 -21.698 1.00 81.38 315 HIS A O 1
ATOM 2433 N N . ILE A 1 316 ? -6.146 -0.213 -22.519 1.00 81.94 316 ILE A N 1
ATOM 2434 C CA . ILE A 1 316 ? -6.868 -1.336 -21.896 1.00 81.94 316 ILE A CA 1
ATOM 2435 C C . ILE A 1 316 ? -6.447 -2.720 -22.414 1.00 81.94 316 ILE A C 1
ATOM 2437 O O . ILE A 1 316 ? -6.607 -3.717 -21.713 1.00 81.94 316 ILE A O 1
ATOM 2441 N N . LYS A 1 317 ? -5.858 -2.802 -23.616 1.00 78.94 317 LYS A N 1
ATOM 2442 C CA . LYS A 1 317 ? -5.379 -4.070 -24.201 1.00 78.94 317 LYS A CA 1
ATOM 2443 C C . LYS A 1 317 ? -4.285 -4.737 -23.354 1.00 78.94 317 LYS A C 1
ATOM 2445 O O . LYS A 1 317 ? -4.126 -5.952 -23.404 1.00 78.94 317 LYS A O 1
ATOM 2450 N N . VAL A 1 318 ? -3.586 -3.948 -22.541 1.00 77.88 318 VAL A N 1
ATOM 2451 C CA . VAL A 1 318 ? -2.499 -4.376 -21.651 1.00 77.88 318 VAL A CA 1
ATOM 2452 C C . VAL A 1 318 ? -3.008 -5.094 -20.390 1.00 77.88 318 VAL A C 1
ATOM 2454 O O . VAL A 1 318 ? -2.246 -5.784 -19.712 1.00 77.88 318 VAL A O 1
ATOM 2457 N N . LEU A 1 319 ? -4.306 -4.990 -20.085 1.00 84.00 319 LEU A N 1
ATOM 2458 C CA . LEU A 1 319 ? -4.881 -5.452 -18.822 1.00 84.00 319 LEU A CA 1
ATOM 2459 C C . LEU A 1 319 ? -4.674 -6.953 -18.571 1.00 84.00 319 LEU A C 1
ATOM 2461 O O . LEU A 1 319 ? -4.219 -7.336 -17.495 1.00 84.00 319 LEU A O 1
ATOM 2465 N N . LEU A 1 320 ? -4.985 -7.809 -19.550 1.00 83.56 320 LEU A N 1
ATOM 2466 C CA . LEU A 1 320 ? -4.933 -9.264 -19.361 1.00 83.56 320 LEU A CA 1
ATOM 2467 C C . LEU A 1 320 ? -3.497 -9.768 -19.111 1.00 83.56 320 LEU A C 1
ATOM 2469 O O . LEU A 1 320 ? -3.298 -10.444 -18.098 1.00 83.56 320 LEU A O 1
ATOM 2473 N N . PRO A 1 321 ? -2.484 -9.429 -19.941 1.00 80.06 321 PRO A N 1
ATOM 2474 C CA . PRO A 1 321 ? -1.098 -9.816 -19.674 1.00 80.06 321 PRO A CA 1
ATOM 2475 C C . PRO A 1 321 ? -0.596 -9.338 -18.310 1.00 80.06 321 PRO A C 1
ATOM 2477 O O . PRO A 1 321 ? 0.022 -10.115 -17.585 1.00 80.06 321 PRO A O 1
ATOM 2480 N N . VAL A 1 322 ? -0.902 -8.092 -17.930 1.00 86.62 322 VAL A N 1
ATOM 2481 C CA . VAL A 1 322 ? -0.483 -7.539 -16.636 1.00 86.62 322 VAL A CA 1
ATOM 2482 C C . VAL A 1 322 ? -1.103 -8.313 -15.477 1.00 86.62 322 VAL A C 1
ATOM 2484 O O . VAL A 1 322 ? -0.373 -8.659 -14.555 1.00 86.62 322 VAL A O 1
ATOM 2487 N N . ILE A 1 323 ? -2.397 -8.651 -15.525 1.00 89.12 323 ILE A N 1
ATOM 2488 C CA . ILE A 1 323 ? -3.054 -9.429 -14.460 1.00 89.12 323 ILE A CA 1
ATOM 2489 C C . ILE A 1 323 ? -2.401 -10.803 -14.292 1.00 89.12 323 ILE A C 1
ATOM 2491 O O . ILE A 1 323 ? -2.089 -11.190 -13.169 1.00 89.12 323 ILE A O 1
ATOM 2495 N N . VAL A 1 324 ? -2.175 -11.539 -15.385 1.00 85.69 324 VAL A N 1
ATOM 2496 C CA . VAL A 1 324 ? -1.573 -12.887 -15.337 1.00 85.69 324 VAL A CA 1
ATOM 2497 C C . VAL A 1 324 ? -0.182 -12.838 -14.705 1.00 85.69 324 VAL A C 1
ATOM 2499 O O . VAL A 1 324 ? 0.164 -13.643 -13.836 1.00 85.69 324 VAL A O 1
ATOM 2502 N N . VAL A 1 325 ? 0.601 -11.849 -15.116 1.00 85.06 325 VAL A N 1
ATOM 2503 C CA . VAL A 1 325 ? 1.959 -11.627 -14.638 1.00 85.06 325 VAL A CA 1
ATOM 2504 C C . VAL A 1 325 ? 1.960 -11.226 -13.156 1.00 85.06 325 VAL A C 1
ATOM 2506 O O . VAL A 1 325 ? 2.643 -11.855 -12.352 1.00 85.06 325 VAL A O 1
ATOM 2509 N N . VAL A 1 326 ? 1.132 -10.255 -12.766 1.00 91.00 326 VAL A N 1
ATOM 2510 C CA . VAL A 1 326 ? 0.950 -9.783 -11.380 1.00 91.00 326 VAL A CA 1
ATOM 2511 C C . VAL A 1 326 ? 0.446 -10.889 -10.447 1.00 91.00 326 VAL A C 1
ATOM 2513 O O . VAL A 1 326 ? 0.947 -11.023 -9.330 1.00 91.00 326 VAL A O 1
ATOM 2516 N N . ALA A 1 327 ? -0.479 -11.734 -10.902 1.00 90.44 327 ALA A N 1
ATOM 2517 C CA . ALA A 1 327 ? -0.962 -12.878 -10.132 1.00 90.44 327 ALA A CA 1
ATOM 2518 C C . ALA A 1 327 ? 0.152 -13.909 -9.884 1.00 90.44 327 ALA A C 1
ATOM 2520 O O . ALA A 1 327 ? 0.331 -14.379 -8.760 1.00 90.44 327 ALA A O 1
ATOM 2521 N N . THR A 1 328 ? 0.944 -14.211 -10.915 1.00 89.31 328 THR A N 1
ATOM 2522 C CA . THR A 1 328 ? 2.092 -15.127 -10.814 1.00 89.31 328 THR A CA 1
ATOM 2523 C C . THR A 1 328 ? 3.159 -14.576 -9.872 1.00 89.31 328 THR A C 1
ATOM 2525 O O . THR A 1 328 ? 3.680 -15.303 -9.025 1.00 89.31 328 THR A O 1
ATOM 2528 N N . PHE A 1 329 ? 3.431 -13.272 -9.966 1.00 88.25 329 PHE A N 1
ATOM 2529 C CA . PHE A 1 329 ? 4.344 -12.564 -9.076 1.00 88.25 329 PHE A CA 1
ATOM 2530 C C . PHE A 1 329 ? 3.936 -12.681 -7.615 1.00 88.25 329 PHE A C 1
ATOM 2532 O O . PHE A 1 329 ? 4.747 -13.095 -6.782 1.00 88.25 329 PHE A O 1
ATOM 2539 N N . ARG A 1 330 ? 2.680 -12.331 -7.311 1.00 90.38 330 ARG A N 1
ATOM 2540 C CA . ARG A 1 330 ? 2.132 -12.423 -5.956 1.00 90.38 330 ARG A CA 1
ATOM 2541 C C . ARG A 1 330 ? 2.252 -13.846 -5.433 1.00 90.38 330 ARG A C 1
ATOM 2543 O O . ARG A 1 330 ? 2.762 -14.027 -4.335 1.00 90.38 330 ARG A O 1
ATOM 2550 N N . TYR A 1 331 ? 1.849 -14.837 -6.227 1.00 91.06 331 TYR A N 1
ATOM 2551 C CA . TYR A 1 331 ? 1.911 -16.243 -5.834 1.00 91.06 331 TYR A CA 1
ATOM 2552 C C . TYR A 1 331 ? 3.325 -16.653 -5.398 1.00 91.06 331 TYR A C 1
ATOM 2554 O O . TYR A 1 331 ? 3.510 -17.223 -4.327 1.00 91.06 331 TYR A O 1
ATOM 2562 N N . ILE A 1 332 ? 4.342 -16.308 -6.189 1.00 92.12 332 ILE A N 1
ATOM 2563 C CA . ILE A 1 332 ? 5.739 -16.657 -5.892 1.00 92.12 332 ILE A CA 1
ATOM 2564 C C . ILE A 1 332 ? 6.272 -15.872 -4.693 1.00 92.12 332 ILE A C 1
ATOM 2566 O O . ILE A 1 332 ? 6.925 -16.456 -3.829 1.00 92.12 332 ILE A O 1
ATOM 2570 N N . SER A 1 333 ? 5.976 -14.572 -4.610 1.00 91.38 333 SER A N 1
ATOM 2571 C CA . SER A 1 333 ? 6.391 -13.741 -3.475 1.00 91.38 333 SER A CA 1
ATOM 2572 C C . SER A 1 333 ? 5.811 -14.268 -2.159 1.00 91.38 333 SER A C 1
ATOM 2574 O O . SER A 1 333 ? 6.552 -14.420 -1.190 1.00 91.38 333 SER A O 1
ATOM 2576 N N . GLN A 1 334 ? 4.529 -14.653 -2.150 1.00 89.00 334 GLN A N 1
ATOM 2577 C CA . GLN A 1 334 ? 3.839 -15.217 -0.984 1.00 89.00 334 GLN A CA 1
ATOM 2578 C C . GLN A 1 334 ? 4.428 -16.553 -0.509 1.00 89.00 334 GLN A C 1
ATOM 2580 O O . GLN A 1 334 ? 4.425 -16.830 0.691 1.00 89.00 334 GLN A O 1
ATOM 2585 N N . HIS A 1 335 ? 4.961 -17.370 -1.426 1.00 90.38 335 HIS A N 1
ATOM 2586 C CA . HIS A 1 335 ? 5.674 -18.605 -1.069 1.00 90.38 335 HIS A CA 1
ATOM 2587 C C . HIS A 1 335 ? 7.013 -18.343 -0.377 1.00 90.38 335 HIS A C 1
ATOM 2589 O O . HIS A 1 335 ? 7.426 -19.132 0.470 1.00 90.38 335 HIS A O 1
ATOM 2595 N N . ILE A 1 336 ? 7.699 -17.249 -0.719 1.00 90.62 336 ILE A N 1
ATOM 2596 C CA . ILE A 1 336 ? 8.969 -16.866 -0.083 1.00 90.62 336 ILE A CA 1
ATOM 2597 C C . ILE A 1 336 ? 8.710 -16.189 1.257 1.00 90.62 336 ILE A C 1
ATOM 2599 O O . ILE A 1 336 ? 9.339 -16.521 2.261 1.00 90.62 336 ILE A O 1
ATOM 2603 N N . GLN A 1 337 ? 7.810 -15.209 1.258 1.00 88.88 337 GLN A N 1
ATOM 2604 C CA . GLN A 1 337 ? 7.427 -14.469 2.440 1.00 88.88 337 GLN A CA 1
ATOM 2605 C C . GLN A 1 337 ? 5.916 -14.281 2.468 1.00 88.88 337 GLN A C 1
ATOM 2607 O O . GLN A 1 337 ? 5.340 -13.677 1.570 1.00 88.88 337 GLN A O 1
ATOM 2612 N N . GLN A 1 338 ? 5.288 -14.750 3.544 1.00 85.31 338 GLN A N 1
ATOM 2613 C CA . GLN A 1 338 ? 3.833 -14.725 3.678 1.00 85.31 338 GLN A CA 1
ATOM 2614 C C . GLN A 1 338 ? 3.276 -13.317 3.896 1.00 85.31 338 GLN A C 1
ATOM 2616 O O . GLN A 1 338 ? 2.141 -13.061 3.507 1.00 85.31 338 GLN A O 1
ATOM 2621 N N . PHE A 1 339 ? 4.048 -12.434 4.530 1.00 86.31 339 PHE A N 1
ATOM 2622 C CA . PHE A 1 339 ? 3.642 -11.063 4.837 1.00 86.31 339 PHE A CA 1
ATOM 2623 C C . PHE A 1 339 ? 4.132 -10.092 3.764 1.00 86.31 339 PHE A C 1
ATOM 2625 O O . PHE A 1 339 ? 5.312 -10.124 3.392 1.00 86.31 339 PHE A O 1
ATOM 2632 N N . ASP A 1 340 ? 3.259 -9.189 3.326 1.00 88.81 340 ASP A N 1
ATOM 2633 C CA . ASP A 1 340 ? 3.692 -8.009 2.583 1.00 88.81 340 ASP A CA 1
ATOM 2634 C C . ASP A 1 340 ? 4.478 -7.051 3.498 1.00 88.81 340 ASP A C 1
ATOM 2636 O O . ASP A 1 340 ? 4.592 -7.238 4.715 1.00 88.81 340 ASP A O 1
ATOM 2640 N N . VAL A 1 341 ? 5.075 -6.011 2.918 1.00 89.19 341 VAL A N 1
ATOM 2641 C CA . VAL A 1 341 ? 5.910 -5.082 3.690 1.00 89.19 341 VAL A CA 1
ATOM 2642 C C . VAL A 1 341 ? 5.126 -4.278 4.743 1.00 89.19 341 VAL A C 1
ATOM 2644 O O . VAL A 1 341 ? 5.696 -3.900 5.773 1.00 89.19 341 VAL A O 1
ATOM 2647 N N . PHE A 1 342 ? 3.850 -3.980 4.498 1.00 88.06 342 PHE A N 1
ATOM 2648 C CA . PHE A 1 342 ? 2.986 -3.238 5.412 1.00 88.06 342 PHE A CA 1
ATOM 2649 C C . PHE A 1 342 ? 2.475 -4.141 6.542 1.00 88.06 342 PHE A C 1
ATOM 2651 O O . PHE A 1 342 ? 2.614 -3.759 7.708 1.00 88.06 342 PHE A O 1
ATOM 2658 N N . GLU A 1 343 ? 2.007 -5.355 6.234 1.00 87.00 343 GLU A N 1
ATOM 2659 C CA . GLU A 1 343 ? 1.692 -6.416 7.204 1.00 87.00 343 GLU A CA 1
ATOM 2660 C C . GLU A 1 343 ? 2.902 -6.712 8.102 1.00 87.00 343 GLU A C 1
ATOM 2662 O O . GLU A 1 343 ? 2.803 -6.705 9.332 1.00 87.00 343 GLU A O 1
ATOM 2667 N N . ALA A 1 344 ? 4.091 -6.864 7.511 1.00 86.44 344 ALA A N 1
ATOM 2668 C CA . ALA A 1 344 ? 5.341 -7.026 8.248 1.00 86.44 344 ALA A CA 1
ATOM 2669 C C . ALA A 1 344 ? 5.566 -5.887 9.259 1.00 86.44 344 ALA A C 1
ATOM 2671 O O . ALA A 1 344 ? 5.954 -6.127 10.407 1.00 86.44 344 ALA A O 1
ATOM 2672 N N . GLY A 1 345 ? 5.292 -4.643 8.855 1.00 85.31 345 GLY A N 1
ATOM 2673 C CA . GLY A 1 345 ? 5.374 -3.471 9.722 1.00 85.31 345 GLY A CA 1
ATOM 2674 C C . GLY A 1 345 ? 4.368 -3.492 10.879 1.00 85.31 345 GLY A C 1
ATOM 2675 O O . GLY A 1 345 ? 4.716 -3.083 11.990 1.00 85.31 345 GLY A O 1
ATOM 2676 N N . ILE A 1 346 ? 3.146 -3.983 10.648 1.00 87.69 346 ILE A N 1
ATOM 2677 C CA . ILE A 1 346 ? 2.105 -4.165 11.675 1.00 87.69 346 ILE A CA 1
ATOM 2678 C C . ILE A 1 346 ? 2.570 -5.185 12.721 1.00 87.69 346 ILE A C 1
ATOM 2680 O O . ILE A 1 346 ? 2.544 -4.890 13.921 1.00 87.69 346 ILE A O 1
ATOM 2684 N N . VAL A 1 347 ? 3.081 -6.336 12.270 1.00 85.62 347 VAL A N 1
ATOM 2685 C CA . VAL A 1 347 ? 3.588 -7.415 13.133 1.00 85.62 347 VAL A CA 1
ATOM 2686 C C . VAL A 1 347 ? 4.786 -6.948 13.963 1.00 85.62 347 VAL A C 1
ATOM 2688 O O . VAL A 1 347 ? 4.824 -7.172 15.174 1.00 85.62 347 VAL A O 1
ATOM 2691 N N . ILE A 1 348 ? 5.752 -6.244 13.356 1.00 84.25 348 ILE A N 1
ATOM 2692 C CA . ILE A 1 348 ? 6.922 -5.700 14.073 1.00 84.25 348 ILE A CA 1
ATOM 2693 C C . ILE A 1 348 ? 6.491 -4.708 15.160 1.00 84.25 348 ILE A C 1
ATOM 2695 O O . ILE A 1 348 ? 7.023 -4.733 16.271 1.00 84.25 348 ILE A O 1
ATOM 2699 N N . LYS A 1 349 ? 5.514 -3.844 14.859 1.00 85.31 349 LYS A N 1
ATOM 2700 C CA . LYS A 1 349 ? 4.983 -2.860 15.813 1.00 85.31 349 LYS A CA 1
ATOM 2701 C C . LYS A 1 349 ? 4.048 -3.466 16.861 1.00 85.31 349 LYS A C 1
ATOM 2703 O O . LYS A 1 349 ? 3.656 -2.743 17.774 1.00 85.31 349 LYS A O 1
ATOM 2708 N N . LYS A 1 350 ? 3.710 -4.756 16.750 1.00 86.94 350 LYS A N 1
ATOM 2709 C CA . LYS A 1 350 ? 2.766 -5.464 17.629 1.00 86.94 350 LYS A CA 1
ATOM 2710 C C . LYS A 1 350 ? 1.418 -4.747 17.732 1.00 86.94 350 LYS A C 1
ATOM 2712 O O . LYS A 1 350 ? 0.835 -4.650 18.811 1.00 86.94 350 LYS A O 1
ATOM 27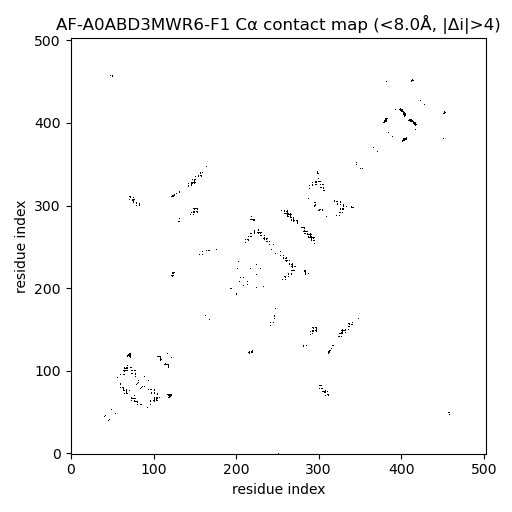17 N N . LEU A 1 351 ? 0.947 -4.197 16.615 1.00 88.31 351 LEU A N 1
ATOM 2718 C CA . LEU A 1 351 ? -0.382 -3.601 16.561 1.00 88.31 351 LEU A CA 1
ATOM 2719 C C . LEU A 1 351 ? -1.423 -4.722 16.554 1.00 88.31 351 LEU A C 1
ATOM 2721 O O . LEU A 1 351 ? -1.242 -5.732 15.877 1.00 88.31 351 LEU A O 1
ATOM 2725 N N . ALA A 1 352 ? -2.502 -4.544 17.315 1.00 85.19 352 ALA A N 1
ATOM 2726 C CA . ALA A 1 352 ? -3.619 -5.480 17.335 1.00 85.19 352 ALA A CA 1
ATOM 2727 C C . ALA A 1 352 ? -4.397 -5.368 16.014 1.00 85.19 352 ALA A C 1
ATOM 2729 O O . ALA A 1 352 ? -5.285 -4.529 15.874 1.00 85.19 352 ALA A O 1
ATOM 2730 N N . TYR A 1 353 ? -4.006 -6.182 15.038 1.00 83.06 353 TYR A N 1
ATOM 2731 C CA . TYR A 1 353 ? -4.648 -6.306 13.736 1.00 83.06 353 TYR A CA 1
ATOM 2732 C C . TYR A 1 353 ? -5.272 -7.695 13.624 1.00 83.06 353 TYR A C 1
ATOM 2734 O O . TYR A 1 353 ? -4.615 -8.693 13.916 1.00 83.06 353 TYR A O 1
ATOM 2742 N N . LEU A 1 354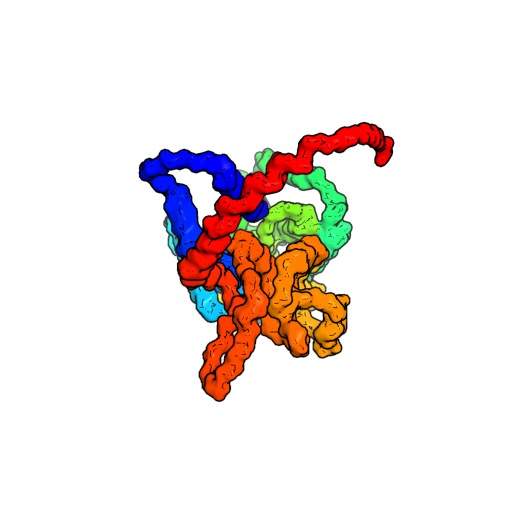 ? -6.549 -7.746 13.250 1.00 78.38 354 LEU A N 1
ATOM 2743 C CA . LEU A 1 354 ? -7.268 -8.994 13.023 1.00 78.38 354 LEU A CA 1
ATOM 2744 C C . LEU A 1 354 ? -7.276 -9.270 11.519 1.00 78.38 354 LEU A C 1
ATOM 2746 O O . LEU A 1 354 ? -7.928 -8.551 10.763 1.00 78.38 354 LEU A O 1
ATOM 2750 N N . GLU A 1 355 ? -6.527 -10.285 11.099 1.00 69.25 355 GLU A N 1
ATOM 2751 C CA . GLU A 1 355 ? -6.404 -10.674 9.693 1.00 69.25 355 GLU A CA 1
ATOM 2752 C C . GLU A 1 355 ? -7.724 -11.266 9.166 1.00 69.25 355 GLU A C 1
ATOM 2754 O O . GLU A 1 355 ? -8.393 -12.032 9.861 1.00 69.25 355 GLU A O 1
ATOM 2759 N N . HIS A 1 356 ? -8.103 -10.911 7.933 1.00 61.22 356 HIS A N 1
ATOM 2760 C CA . HIS A 1 356 ? -9.355 -11.366 7.313 1.00 61.22 356 HIS A CA 1
ATOM 2761 C C . HIS A 1 356 ? -9.191 -12.640 6.464 1.00 61.22 356 HIS A C 1
ATOM 2763 O O . HIS A 1 356 ? -10.086 -13.479 6.451 1.00 61.22 356 HIS A O 1
ATOM 2769 N N . GLU A 1 357 ? -8.056 -12.812 5.775 1.00 56.91 357 GLU A N 1
ATOM 2770 C CA . GLU A 1 357 ? -7.878 -13.896 4.789 1.00 56.91 357 GLU A CA 1
ATOM 2771 C C . GLU A 1 357 ? -7.037 -15.081 5.286 1.00 56.91 357 GLU A C 1
ATOM 2773 O O . GLU A 1 357 ? -7.257 -16.220 4.870 1.00 56.91 357 GLU A O 1
ATOM 2778 N N . LYS A 1 358 ? -6.073 -14.852 6.182 1.00 58.16 358 LYS A N 1
ATOM 2779 C CA . LYS A 1 358 ? -5.143 -15.886 6.655 1.00 58.16 358 LYS A CA 1
ATOM 2780 C C . LYS A 1 358 ? -5.584 -16.370 8.029 1.00 58.16 358 LYS A C 1
ATOM 2782 O O . LYS A 1 358 ? -4.960 -16.062 9.035 1.00 58.16 358 LYS A O 1
ATOM 2787 N N . ILE A 1 359 ? -6.670 -17.138 8.084 1.00 59.00 359 ILE A N 1
ATOM 2788 C CA . ILE A 1 359 ? -7.049 -17.856 9.305 1.00 59.00 359 ILE A CA 1
ATOM 2789 C C . ILE A 1 359 ? -6.433 -19.259 9.214 1.00 59.00 359 ILE A C 1
ATOM 2791 O O . ILE A 1 359 ? -6.956 -20.120 8.502 1.00 59.00 359 ILE A O 1
ATOM 2795 N N . PRO A 1 360 ? -5.299 -19.530 9.886 1.00 65.25 360 PRO A N 1
ATOM 2796 C CA . PRO A 1 360 ? -4.850 -20.889 10.110 1.00 65.25 360 PRO A CA 1
ATOM 2797 C C . PRO A 1 360 ? -5.995 -21.767 10.619 1.00 65.25 360 PRO A C 1
ATOM 2799 O O . PRO A 1 360 ? -6.674 -21.408 11.579 1.00 65.25 360 PRO A O 1
ATOM 2802 N N . ARG A 1 361 ? -6.151 -22.964 10.044 1.00 66.81 361 ARG A N 1
ATOM 2803 C CA . ARG A 1 361 ? -7.186 -23.941 10.444 1.00 66.81 361 ARG A CA 1
ATOM 2804 C C . ARG A 1 361 ? -7.178 -24.293 11.940 1.00 66.81 361 ARG A C 1
ATOM 2806 O O . ARG A 1 361 ? -8.134 -24.875 12.431 1.00 66.81 361 ARG A O 1
ATOM 2813 N N . TYR A 1 362 ? -6.116 -23.961 12.685 1.00 71.25 362 TYR A N 1
ATOM 2814 C CA . TYR A 1 362 ? -6.098 -24.149 14.137 1.00 71.25 362 TYR A CA 1
ATOM 2815 C C . TYR A 1 362 ? -7.107 -23.253 14.870 1.00 71.25 362 TYR A C 1
ATOM 2817 O O . TYR A 1 362 ? -7.559 -23.636 15.946 1.00 71.25 362 TYR A O 1
ATOM 2825 N N . TYR A 1 363 ? -7.481 -22.092 14.314 1.00 73.62 363 TYR A N 1
ATOM 2826 C CA . TYR A 1 363 ? -8.475 -21.208 14.930 1.00 73.62 363 TYR A CA 1
ATOM 2827 C C . TYR A 1 363 ? -9.871 -21.844 14.972 1.00 73.62 363 TYR A C 1
ATOM 2829 O O . TYR A 1 363 ? -10.616 -21.568 15.907 1.00 73.62 363 TYR A O 1
ATOM 2837 N N . ASP A 1 364 ? -10.185 -22.769 14.055 1.00 79.44 364 ASP A N 1
ATOM 2838 C CA . ASP A 1 364 ? -11.467 -23.491 14.027 1.00 79.44 364 ASP A CA 1
ATOM 2839 C C . ASP A 1 364 ? -11.671 -24.383 15.267 1.00 79.44 364 ASP A C 1
ATOM 2841 O O . ASP A 1 364 ? -12.801 -24.697 15.644 1.00 79.44 364 ASP A O 1
ATOM 2845 N N . ALA A 1 365 ? -10.579 -24.801 15.916 1.00 84.19 365 ALA A N 1
ATOM 2846 C CA . ALA A 1 365 ? -10.620 -25.644 17.109 1.00 84.19 365 ALA A CA 1
ATOM 2847 C C . ALA A 1 365 ? -10.754 -24.843 18.418 1.00 84.19 365 ALA A C 1
ATOM 2849 O O . ALA A 1 365 ? -11.120 -25.419 19.447 1.00 84.19 365 ALA A O 1
ATOM 2850 N N . ILE A 1 366 ? -10.459 -23.539 18.399 1.00 84.50 366 ILE A N 1
ATOM 2851 C CA . ILE A 1 366 ? -10.462 -22.683 19.590 1.00 84.50 366 ILE A CA 1
ATOM 2852 C C . ILE A 1 366 ? -11.888 -22.194 19.845 1.00 84.50 366 ILE A C 1
ATOM 2854 O O . ILE A 1 366 ? -12.519 -21.589 18.980 1.00 84.50 366 ILE A O 1
ATOM 2858 N N . ARG A 1 367 ? -12.418 -22.426 21.051 1.00 85.94 367 ARG A N 1
ATOM 2859 C CA . ARG A 1 367 ? -13.743 -21.916 21.428 1.00 85.94 367 ARG A CA 1
ATOM 2860 C C . ARG A 1 367 ? -13.608 -20.536 22.060 1.00 85.94 367 ARG A C 1
ATOM 2862 O O . ARG A 1 367 ? -12.625 -20.238 22.726 1.00 85.94 367 ARG A O 1
ATOM 2869 N N . VAL A 1 368 ? -14.656 -19.719 21.955 1.00 86.25 368 VAL A N 1
ATOM 2870 C CA . VAL A 1 368 ? -14.708 -18.372 22.566 1.00 86.25 368 VAL A CA 1
ATOM 2871 C C . VAL A 1 368 ? -14.380 -18.404 24.068 1.00 86.25 368 VAL A C 1
ATOM 2873 O O . VAL A 1 368 ? -13.680 -17.527 24.568 1.00 86.25 368 VAL A O 1
ATOM 2876 N N . LYS A 1 369 ? -14.812 -19.456 24.777 1.00 85.69 369 LYS A N 1
ATOM 2877 C CA . LYS A 1 369 ? -14.511 -19.659 26.204 1.00 85.69 369 LYS A CA 1
ATOM 2878 C C . LYS A 1 369 ? -13.016 -19.830 26.513 1.00 85.69 369 LYS A C 1
ATOM 2880 O O . LYS A 1 369 ? -12.617 -19.552 27.632 1.00 85.69 369 LYS A O 1
ATOM 2885 N N . ASP A 1 370 ? -12.221 -20.295 25.547 1.00 84.25 370 ASP A N 1
ATOM 2886 C CA . ASP A 1 370 ? -10.781 -20.527 25.708 1.00 84.25 370 ASP A CA 1
ATOM 2887 C C . ASP A 1 370 ? -9.984 -19.222 25.494 1.00 84.25 370 ASP A C 1
ATOM 2889 O O . ASP A 1 370 ? -8.829 -19.123 25.897 1.00 84.25 370 ASP A O 1
ATOM 2893 N N . ILE A 1 371 ? -10.609 -18.214 24.868 1.00 83.44 371 ILE A N 1
ATOM 2894 C CA . ILE A 1 371 ? -10.036 -16.885 24.594 1.00 83.44 371 ILE A CA 1
ATOM 2895 C C . ILE A 1 371 ? -10.402 -15.879 25.694 1.00 83.44 371 ILE A C 1
ATOM 2897 O O . ILE A 1 371 ? -9.675 -14.911 25.909 1.00 83.44 371 ILE A O 1
ATOM 2901 N N . LEU A 1 372 ? -11.529 -16.075 26.386 1.00 81.81 372 LEU A N 1
ATOM 2902 C CA . LEU A 1 372 ? -11.971 -15.189 27.463 1.00 81.81 372 LEU A CA 1
ATOM 2903 C C . LEU A 1 372 ? -10.931 -15.159 28.599 1.00 81.81 372 LEU A C 1
ATOM 2905 O O . LEU A 1 372 ? -10.778 -16.126 29.339 1.00 81.81 372 LEU A O 1
ATOM 2909 N N . ILE A 1 373 ? -10.220 -14.033 28.722 1.00 66.50 373 ILE A N 1
ATOM 2910 C CA . ILE A 1 373 ? -9.119 -13.842 29.685 1.00 66.50 373 ILE A CA 1
ATOM 2911 C C . ILE A 1 373 ? -9.650 -13.705 31.122 1.00 66.50 373 ILE A C 1
ATOM 2913 O O . ILE A 1 373 ? -9.009 -14.166 32.063 1.00 66.50 373 ILE A O 1
ATOM 2917 N N . GLU A 1 374 ? -10.830 -13.103 31.301 1.00 68.69 374 GLU A N 1
ATOM 2918 C CA . GLU A 1 374 ? -11.440 -12.868 32.613 1.00 68.69 374 GLU A CA 1
ATOM 2919 C C . GLU A 1 374 ? -12.780 -13.597 32.735 1.00 68.69 374 GLU A C 1
ATOM 2921 O O . GLU A 1 374 ? -13.727 -13.331 31.996 1.00 68.69 374 GLU A O 1
ATOM 2926 N N . SER A 1 375 ? -12.877 -14.503 33.710 1.00 63.53 375 SER A N 1
ATOM 2927 C CA . SER A 1 375 ? -14.124 -15.198 34.055 1.00 63.53 375 SER A CA 1
ATOM 2928 C C . SER A 1 375 ? -15.124 -14.303 34.794 1.00 63.53 375 SER A C 1
ATOM 2930 O O . SER A 1 375 ? -16.313 -14.615 34.838 1.00 63.53 375 SER A O 1
ATOM 2932 N N . HIS A 1 376 ? -14.657 -13.193 35.374 1.00 74.31 376 HIS A N 1
ATOM 2933 C CA . HIS A 1 376 ? -15.478 -12.237 36.110 1.00 74.31 376 HIS A CA 1
ATOM 2934 C C . HIS A 1 376 ? -15.570 -10.923 35.346 1.00 74.31 376 HIS A C 1
ATOM 2936 O O . HIS A 1 376 ? -14.734 -10.039 35.495 1.00 74.31 376 HIS A O 1
ATOM 2942 N N . VAL A 1 377 ? -16.613 -10.802 34.530 1.00 82.38 377 VAL A N 1
ATOM 2943 C CA . VAL A 1 377 ? -16.917 -9.554 33.834 1.00 82.38 377 VAL A CA 1
ATOM 2944 C C . VAL A 1 377 ? -17.551 -8.579 34.825 1.00 82.38 377 VAL A C 1
ATOM 2946 O O . VAL A 1 377 ? -18.498 -8.928 35.531 1.00 82.38 377 VAL A O 1
ATOM 2949 N N . LEU A 1 378 ? -17.032 -7.352 34.886 1.00 87.50 378 LEU A N 1
ATOM 2950 C CA . LEU A 1 378 ? -17.630 -6.283 35.679 1.00 87.50 378 LEU A CA 1
ATOM 2951 C C . LEU A 1 378 ? -18.952 -5.842 35.034 1.00 87.50 378 LEU A C 1
ATOM 2953 O O . LEU A 1 378 ? -18.955 -5.094 34.056 1.00 87.50 378 LEU A O 1
ATOM 2957 N N . CYS A 1 379 ? -20.065 -6.316 35.585 1.00 88.06 379 CYS A N 1
ATOM 2958 C CA . CYS A 1 379 ? -21.409 -5.977 35.129 1.00 88.06 379 CYS A CA 1
ATOM 2959 C C . CYS A 1 379 ? -21.998 -4.820 35.943 1.00 88.06 379 CYS A C 1
ATOM 2961 O O . CYS A 1 379 ? -21.794 -4.734 37.155 1.00 88.06 379 CYS A O 1
ATOM 2963 N N . LEU A 1 380 ? -22.771 -3.965 35.277 1.00 88.62 380 LEU A N 1
ATOM 2964 C CA . LEU A 1 380 ? -23.615 -2.952 35.911 1.00 88.62 380 LEU A CA 1
ATOM 2965 C C . LEU A 1 380 ? -25.058 -3.455 35.965 1.00 88.62 380 LEU A C 1
ATOM 2967 O O . LEU A 1 380 ? -25.487 -4.195 35.083 1.00 88.62 380 LEU A O 1
ATOM 2971 N N . LYS A 1 381 ? -25.818 -3.058 36.982 1.00 84.06 381 LYS A N 1
ATOM 2972 C CA . LYS A 1 381 ? -27.256 -3.342 37.043 1.00 84.06 381 LYS A CA 1
ATOM 2973 C C . LYS A 1 381 ? -28.065 -2.330 36.230 1.00 84.06 381 LYS A C 1
ATOM 2975 O O . LYS A 1 381 ? -27.602 -1.221 35.969 1.00 84.06 381 LYS A O 1
ATOM 2980 N N . ASP A 1 382 ? -29.287 -2.708 35.873 1.00 82.12 382 ASP A N 1
ATOM 2981 C CA . ASP A 1 382 ? -30.328 -1.801 35.365 1.00 82.12 382 ASP A CA 1
ATOM 2982 C C . ASP A 1 382 ? -30.526 -0.556 36.258 1.00 82.12 382 ASP A C 1
ATOM 2984 O O . ASP A 1 382 ? -30.681 0.558 35.753 1.00 82.12 382 ASP A O 1
ATOM 2988 N N . HIS A 1 383 ? -30.436 -0.731 37.579 1.00 80.69 383 HIS A N 1
ATOM 2989 C CA . HIS A 1 383 ? -30.523 0.315 38.592 1.00 80.69 383 HIS A CA 1
ATOM 2990 C C . HIS A 1 383 ? -29.253 0.361 39.448 1.00 80.69 383 HIS A C 1
ATOM 2992 O O . HIS A 1 383 ? -29.119 -0.363 40.437 1.00 80.69 383 HIS A O 1
ATOM 2998 N N . GLU A 1 384 ? -28.328 1.256 39.092 1.00 79.94 384 GLU A N 1
ATOM 2999 C CA . GLU A 1 384 ? -27.077 1.466 39.829 1.00 79.94 384 GLU A CA 1
ATOM 3000 C C . GLU A 1 384 ? -27.015 2.792 40.585 1.00 79.94 384 GLU A C 1
ATOM 3002 O O . GLU A 1 384 ? -27.640 3.792 40.227 1.00 79.94 384 GLU A O 1
ATOM 3007 N N . THR A 1 385 ? -26.210 2.804 41.650 1.00 79.06 385 THR A N 1
ATOM 3008 C CA . THR A 1 385 ? -25.935 4.036 42.401 1.00 79.06 385 THR A CA 1
ATOM 3009 C C . THR A 1 385 ? -24.851 4.861 41.713 1.00 79.06 385 THR A C 1
ATOM 3011 O O . THR A 1 385 ? -23.858 4.326 41.221 1.00 79.06 385 THR A O 1
ATOM 3014 N N . VAL A 1 386 ? -24.990 6.191 41.744 1.00 82.31 386 VAL A N 1
ATOM 3015 C CA . VAL A 1 386 ? -23.992 7.112 41.168 1.00 82.31 386 VAL A CA 1
ATOM 3016 C C . VAL A 1 386 ? -22.613 6.904 41.796 1.00 82.31 386 VAL A C 1
ATOM 3018 O O . VAL A 1 386 ? -21.612 6.891 41.087 1.00 82.31 386 VAL A O 1
ATOM 3021 N N . GLY A 1 387 ? -22.561 6.665 43.112 1.00 78.38 387 GLY A N 1
ATOM 3022 C CA . GLY A 1 387 ? -21.314 6.354 43.811 1.00 78.38 387 GLY A CA 1
ATOM 3023 C C . GLY A 1 387 ? -20.614 5.127 43.228 1.00 78.38 387 GLY A C 1
ATOM 3024 O O . GLY A 1 387 ? -19.415 5.184 42.959 1.00 78.38 387 GLY A O 1
ATOM 3025 N N . LYS A 1 388 ? -21.368 4.056 42.938 1.00 80.12 388 LYS A N 1
ATOM 3026 C CA . LYS A 1 388 ? -20.799 2.852 42.330 1.00 80.12 388 LYS A CA 1
ATOM 3027 C C . LYS A 1 388 ? -20.341 3.086 40.893 1.00 80.12 388 LYS A C 1
ATOM 3029 O O . LYS A 1 388 ? -19.283 2.596 40.516 1.00 80.12 388 LYS A O 1
ATOM 3034 N N . LEU A 1 389 ? -21.080 3.874 40.110 1.00 84.06 389 LEU A N 1
ATOM 3035 C CA . LEU A 1 389 ? -20.668 4.246 38.753 1.00 84.06 389 LEU A CA 1
ATOM 3036 C C . LEU A 1 389 ? -19.349 5.030 38.755 1.00 84.06 389 LEU A C 1
ATOM 3038 O O . LEU A 1 389 ? -18.451 4.709 37.983 1.00 84.06 389 LEU A O 1
ATOM 3042 N N . VAL A 1 390 ? -19.196 6.013 39.646 1.00 86.62 390 VAL A N 1
ATOM 3043 C CA . VAL A 1 390 ? -17.950 6.788 39.779 1.00 86.62 390 VAL A CA 1
ATOM 3044 C C . VAL A 1 390 ? -16.792 5.899 40.235 1.00 86.62 390 VAL A C 1
ATOM 3046 O O . VAL A 1 390 ? -15.692 6.009 39.697 1.00 86.62 390 VAL A O 1
ATOM 3049 N N . GLU A 1 391 ? -17.037 4.975 41.166 1.00 87.06 391 GLU A N 1
ATOM 3050 C CA . GLU A 1 391 ? -16.044 3.991 41.607 1.00 87.06 391 GLU A CA 1
ATOM 3051 C C . GLU A 1 391 ? -15.599 3.077 40.452 1.00 87.06 391 GLU A C 1
ATOM 3053 O O . GLU A 1 391 ? -14.403 2.889 40.234 1.00 87.06 391 GLU A O 1
ATOM 3058 N N . VAL A 1 392 ? -16.545 2.552 39.666 1.00 87.94 392 VAL A N 1
ATOM 3059 C CA . VAL A 1 392 ? -16.265 1.705 38.495 1.00 87.94 392 VAL A CA 1
ATOM 3060 C C . VAL A 1 392 ? -15.466 2.471 37.443 1.00 87.94 392 VAL A C 1
ATOM 3062 O O . VAL A 1 392 ? -14.496 1.940 36.898 1.00 87.94 392 VAL A O 1
ATOM 3065 N N . LEU A 1 393 ? -15.820 3.730 37.182 1.00 88.06 393 LEU A N 1
ATOM 3066 C CA . LEU A 1 393 ? -15.066 4.592 36.276 1.00 88.06 393 LEU A CA 1
ATOM 3067 C C . LEU A 1 393 ? -13.657 4.884 36.818 1.00 88.06 393 LEU A C 1
ATOM 3069 O O . LEU A 1 393 ? -12.707 4.896 36.040 1.00 88.06 393 LEU A O 1
ATOM 3073 N N . GLY A 1 394 ? -13.488 5.086 38.123 1.00 89.31 394 GLY A N 1
ATOM 3074 C CA . GLY A 1 394 ? -12.178 5.333 38.731 1.00 89.31 394 GLY A CA 1
ATOM 3075 C C . GLY A 1 394 ? -11.258 4.109 38.720 1.00 89.31 394 GLY A C 1
ATOM 3076 O O . GLY A 1 394 ? -10.072 4.236 38.423 1.00 89.31 394 GLY A O 1
ATOM 3077 N N . ASN A 1 395 ? -11.811 2.928 39.001 1.00 89.88 395 ASN A N 1
ATOM 3078 C CA . ASN A 1 395 ? -11.029 1.720 39.266 1.00 89.88 395 ASN A CA 1
ATOM 3079 C C . ASN A 1 395 ? -10.801 0.836 38.034 1.00 89.88 395 ASN A C 1
ATOM 3081 O O . ASN A 1 395 ? -9.868 0.036 38.033 1.00 89.88 395 ASN A O 1
ATOM 3085 N N . SER A 1 396 ? -11.632 0.948 36.990 1.00 87.19 396 SER A N 1
ATOM 3086 C CA . SER A 1 396 ? -11.537 0.075 35.814 1.00 87.19 396 SER A CA 1
ATOM 3087 C C . SER A 1 396 ? -11.037 0.808 34.559 1.00 87.19 396 SER A C 1
ATOM 3089 O O . SER A 1 396 ? -11.456 1.939 34.291 1.00 87.19 396 SER A O 1
ATOM 3091 N N . PRO A 1 397 ? -10.180 0.169 33.736 1.00 88.31 397 PRO A N 1
ATOM 3092 C CA . PRO A 1 397 ? -9.755 0.704 32.442 1.00 88.31 397 PRO A CA 1
ATOM 3093 C C . PRO A 1 397 ? -10.717 0.354 31.289 1.00 88.31 397 PRO A C 1
ATOM 3095 O O . PRO A 1 397 ? -10.485 0.771 30.152 1.00 88.31 397 PRO A O 1
ATOM 3098 N N . HIS A 1 398 ? -11.777 -0.423 31.539 1.00 88.56 398 HIS A N 1
ATOM 3099 C CA . HIS A 1 398 ? -12.684 -0.893 30.491 1.00 88.56 398 HIS A CA 1
ATOM 3100 C C . HIS A 1 398 ? -13.490 0.256 29.862 1.00 88.56 398 HIS A C 1
ATOM 3102 O O . HIS A 1 398 ? -13.876 1.225 30.524 1.00 88.56 398 HIS A O 1
ATOM 3108 N N . GLN A 1 399 ? -13.745 0.135 28.554 1.00 86.50 399 GLN A N 1
ATOM 3109 C CA . GLN A 1 399 ? -14.465 1.137 27.755 1.00 86.50 399 GLN A CA 1
ATOM 3110 C C . GLN A 1 399 ? -15.961 0.852 27.619 1.00 86.50 399 GLN A C 1
ATOM 3112 O O . GLN A 1 399 ? -16.715 1.687 27.121 1.00 86.50 399 GLN A O 1
ATOM 3117 N N . SER A 1 400 ? -16.411 -0.332 28.011 1.00 87.75 400 SER A N 1
ATOM 3118 C CA . SER A 1 400 ? -17.799 -0.756 27.880 1.00 87.75 400 SER A CA 1
ATOM 3119 C C . SER A 1 400 ? -18.129 -1.766 28.960 1.00 87.75 400 SER A C 1
ATOM 3121 O O . SER A 1 400 ? -17.287 -2.597 29.297 1.00 87.75 400 SER A O 1
ATOM 3123 N N . PHE A 1 401 ? -19.348 -1.681 29.482 1.00 89.88 401 PHE A N 1
ATOM 3124 C CA . PHE A 1 401 ? -19.821 -2.502 30.586 1.00 89.88 401 PHE A CA 1
ATOM 3125 C C . PHE A 1 401 ? -21.140 -3.173 30.188 1.00 89.88 401 PHE A C 1
ATOM 3127 O O . PHE A 1 401 ? -22.042 -2.489 29.693 1.00 89.88 401 PHE A O 1
ATOM 3134 N N . PRO A 1 402 ? -21.277 -4.496 30.362 1.00 90.75 402 PRO A N 1
ATOM 3135 C CA . PRO A 1 402 ? -22.556 -5.165 30.186 1.00 90.75 402 PRO A CA 1
ATOM 3136 C C . PRO A 1 402 ? -23.524 -4.774 31.309 1.00 90.75 402 PRO A C 1
ATOM 3138 O O . PRO A 1 402 ? -23.131 -4.644 32.470 1.00 90.75 402 PRO A O 1
ATOM 3141 N N . VAL A 1 403 ? -24.794 -4.614 30.949 1.00 88.75 403 VAL A N 1
ATOM 3142 C CA . VAL A 1 403 ? -25.899 -4.300 31.853 1.00 88.75 403 VAL A CA 1
ATOM 3143 C C . VAL A 1 403 ? -26.741 -5.552 32.069 1.00 88.75 403 VAL A C 1
ATOM 3145 O O . VAL A 1 403 ? -27.182 -6.190 31.105 1.00 88.75 403 VAL A O 1
ATOM 3148 N N . ILE A 1 404 ? -26.957 -5.896 33.334 1.00 89.00 404 ILE A N 1
ATOM 3149 C CA . ILE A 1 404 ? -27.752 -7.045 33.768 1.00 89.00 404 ILE A CA 1
ATOM 3150 C C . ILE A 1 404 ? -29.007 -6.594 34.515 1.00 89.00 404 ILE A C 1
ATOM 3152 O O . ILE A 1 404 ? -28.999 -5.593 35.230 1.00 89.00 404 ILE A O 1
ATOM 3156 N N . GLU A 1 405 ? -30.082 -7.356 34.359 1.00 87.31 405 GLU A N 1
ATOM 3157 C CA . GLU A 1 405 ? -31.324 -7.166 35.108 1.00 87.31 405 GLU A CA 1
ATOM 3158 C C . GLU A 1 405 ? -31.124 -7.552 36.578 1.00 87.31 405 GLU A C 1
ATOM 3160 O O . GLU A 1 405 ? -30.568 -8.617 36.867 1.00 87.31 405 GLU A O 1
ATOM 3165 N N . THR A 1 406 ? -31.584 -6.712 37.511 1.00 80.19 406 THR A N 1
ATOM 3166 C CA . THR A 1 406 ? -31.352 -6.942 38.950 1.00 80.19 406 THR A CA 1
ATOM 3167 C C . THR A 1 406 ? -32.041 -8.210 39.464 1.00 80.19 406 THR A C 1
ATOM 3169 O O . THR A 1 406 ? -31.493 -8.888 40.334 1.00 80.19 406 THR A O 1
ATOM 3172 N N . GLU A 1 407 ? -33.221 -8.544 38.938 1.00 81.69 407 GLU A N 1
ATOM 3173 C CA . GLU A 1 407 ? -34.033 -9.663 39.434 1.00 81.69 407 GLU A CA 1
ATOM 3174 C C . GLU A 1 407 ? -33.658 -11.007 38.799 1.00 81.69 407 GLU A C 1
ATOM 3176 O O . GLU A 1 407 ? -33.556 -12.017 39.494 1.00 81.69 407 GLU A O 1
ATOM 3181 N N . SER A 1 408 ? -33.442 -11.033 37.482 1.00 81.38 408 SER A N 1
ATOM 3182 C CA . SER A 1 408 ? -33.223 -12.276 36.731 1.00 81.38 408 SER A CA 1
ATOM 3183 C C . SER A 1 408 ? -31.746 -12.582 36.462 1.00 81.38 408 SER A C 1
ATOM 3185 O O . SER A 1 408 ? -31.409 -13.700 36.071 1.00 81.38 408 SER A O 1
ATOM 3187 N N . 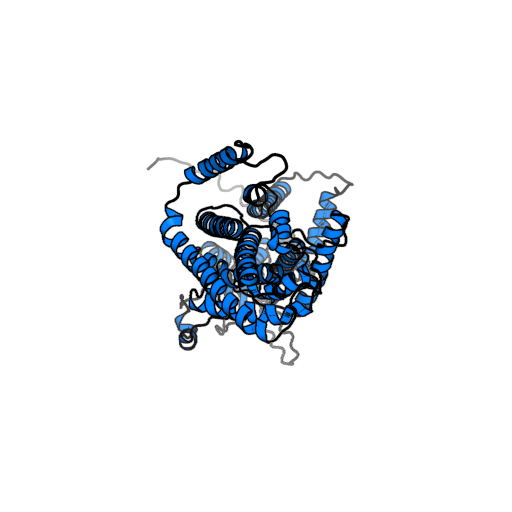GLY A 1 409 ? -30.855 -11.593 36.621 1.00 83.56 409 GLY A N 1
ATOM 3188 C CA . GLY A 1 409 ? -29.455 -11.691 36.202 1.00 83.56 409 GLY A CA 1
ATOM 3189 C C . GLY A 1 409 ? -29.274 -11.805 34.684 1.00 83.56 409 GLY A C 1
ATOM 3190 O O . GLY A 1 409 ? -28.183 -12.129 34.212 1.00 83.56 409 GLY A O 1
ATOM 3191 N N . ARG A 1 410 ? -30.333 -11.570 33.899 1.00 88.69 410 ARG A N 1
ATOM 3192 C CA . ARG A 1 410 ? -30.295 -11.651 32.440 1.00 88.69 410 ARG A CA 1
ATOM 3193 C C . ARG A 1 410 ? -29.537 -10.463 31.859 1.00 88.69 410 ARG A C 1
ATOM 3195 O O . ARG A 1 410 ? -29.712 -9.326 32.285 1.00 88.69 410 ARG A O 1
ATOM 3202 N N . PHE A 1 411 ? -28.728 -10.724 30.836 1.00 87.62 411 PHE A N 1
ATOM 3203 C CA . PHE A 1 411 ? -28.093 -9.677 30.042 1.00 87.62 411 PHE A CA 1
ATOM 3204 C C . PHE A 1 411 ? -29.144 -8.885 29.251 1.00 87.62 411 PHE A C 1
ATOM 3206 O O . PHE A 1 411 ? -29.893 -9.470 28.464 1.00 87.62 411 PHE A O 1
ATOM 3213 N N . ILE A 1 412 ? -29.180 -7.569 29.463 1.00 86.50 412 ILE A N 1
ATOM 3214 C CA . ILE A 1 412 ? -30.100 -6.645 28.786 1.00 86.50 412 ILE A CA 1
ATOM 3215 C C . ILE A 1 412 ? -29.393 -5.958 27.615 1.00 86.50 412 ILE A C 1
ATOM 3217 O O . ILE A 1 412 ? -29.946 -5.863 26.522 1.00 86.50 412 ILE A O 1
ATOM 3221 N N . GLY A 1 413 ? -28.169 -5.473 27.835 1.00 84.38 413 GLY A N 1
ATOM 3222 C CA . GLY A 1 413 ? -27.465 -4.654 26.853 1.00 84.38 413 GLY A CA 1
ATOM 3223 C C . GLY A 1 413 ? -26.077 -4.230 27.313 1.00 84.38 413 GLY A C 1
ATOM 3224 O O . GLY A 1 413 ? -25.552 -4.734 28.301 1.00 84.38 413 GLY A O 1
ATOM 3225 N N . LEU A 1 414 ? -25.462 -3.303 26.586 1.00 85.69 414 LEU A N 1
ATOM 3226 C CA . LEU A 1 414 ? -24.098 -2.845 26.840 1.00 85.69 414 LEU A CA 1
ATOM 3227 C C . LEU A 1 414 ? -24.059 -1.320 26.821 1.00 85.69 414 LEU A C 1
ATOM 3229 O O . LEU A 1 414 ? -24.614 -0.690 25.924 1.00 85.69 414 LEU A O 1
ATOM 3233 N N . VAL A 1 415 ? -23.393 -0.736 27.814 1.00 86.00 415 VAL A N 1
ATOM 3234 C CA . VAL A 1 415 ? -23.238 0.713 27.955 1.00 86.00 415 VAL A CA 1
ATOM 3235 C C . VAL A 1 415 ? -21.768 1.103 27.817 1.00 86.00 415 VAL A C 1
ATOM 3237 O O . VAL A 1 415 ? -20.881 0.494 28.421 1.00 86.00 415 VAL A O 1
ATOM 3240 N N . LYS A 1 416 ? -21.487 2.125 27.003 1.00 86.62 416 LYS A N 1
ATOM 3241 C CA . LYS A 1 416 ? -20.124 2.642 26.822 1.00 86.62 416 LYS A CA 1
ATOM 3242 C C . LYS A 1 416 ? -19.738 3.548 27.992 1.00 86.62 416 LYS A C 1
ATOM 3244 O O . LYS A 1 416 ? -20.551 4.302 28.521 1.00 86.62 416 LYS A O 1
ATOM 3249 N N . ARG A 1 417 ? -18.453 3.562 28.339 1.00 87.00 417 ARG A N 1
ATOM 3250 C CA . ARG A 1 417 ? -17.885 4.445 29.367 1.00 87.00 417 ARG A CA 1
ATOM 3251 C C . ARG A 1 417 ? -18.178 5.922 29.088 1.00 87.00 417 ARG A C 1
ATOM 3253 O O . ARG A 1 417 ? -18.565 6.655 29.992 1.00 87.00 417 ARG A O 1
ATOM 3260 N N . THR A 1 418 ? -18.028 6.347 27.834 1.00 83.94 418 THR A N 1
ATOM 3261 C CA . THR A 1 418 ? -18.296 7.724 27.387 1.00 83.94 418 THR A CA 1
ATOM 3262 C C . THR A 1 418 ? -19.756 8.127 27.576 1.00 83.94 418 THR A C 1
ATOM 3264 O O . THR A 1 418 ? -20.024 9.271 27.929 1.00 83.94 418 THR A O 1
ATOM 3267 N N . GLN A 1 419 ? -20.692 7.188 27.408 1.00 83.06 419 GLN A N 1
ATOM 3268 C CA . GLN A 1 419 ? -22.115 7.425 27.650 1.00 83.06 419 GLN A CA 1
ATOM 3269 C C . GLN A 1 419 ? -22.387 7.634 29.143 1.00 83.06 419 GLN A C 1
ATOM 3271 O O . GLN A 1 419 ? -23.077 8.583 29.499 1.00 83.06 419 GLN A O 1
ATOM 3276 N N . ILE A 1 420 ? -21.798 6.815 30.025 1.00 83.12 420 ILE A N 1
ATOM 3277 C CA . ILE A 1 420 ? -21.940 6.987 31.482 1.00 83.12 420 ILE A CA 1
ATOM 3278 C C . ILE A 1 420 ? -21.391 8.350 31.912 1.00 83.12 420 ILE A C 1
ATOM 3280 O O . ILE A 1 420 ? -22.067 9.081 32.628 1.00 83.12 420 ILE A O 1
ATOM 3284 N N . VAL A 1 421 ? -20.192 8.718 31.449 1.00 83.00 421 VAL A N 1
ATOM 3285 C CA . VAL A 1 421 ? -19.589 10.024 31.762 1.00 83.00 421 VAL A CA 1
ATOM 3286 C C . VAL A 1 421 ? -20.493 11.168 31.294 1.00 83.00 421 VAL A C 1
ATOM 3288 O O . VAL A 1 421 ? -20.762 12.071 32.078 1.00 83.00 421 VAL A O 1
ATOM 3291 N N . ALA A 1 422 ? -21.039 11.094 30.076 1.00 78.19 422 ALA A N 1
ATOM 3292 C CA . ALA A 1 422 ? -21.959 12.109 29.565 1.00 78.19 422 ALA A CA 1
ATOM 3293 C C . ALA A 1 422 ? -23.248 12.223 30.404 1.00 78.19 422 ALA A C 1
ATOM 3295 O O . ALA A 1 422 ? -23.708 13.331 30.673 1.00 78.19 422 ALA A O 1
ATOM 3296 N N . LEU A 1 423 ? -23.815 11.098 30.860 1.00 78.00 423 LEU A N 1
ATOM 3297 C CA . LEU A 1 423 ? -24.991 11.087 31.740 1.00 78.00 423 LEU A CA 1
ATOM 3298 C C . LEU A 1 423 ? -24.699 11.735 33.102 1.00 78.00 423 LEU A C 1
ATOM 3300 O O . LEU A 1 423 ? -25.530 12.493 33.606 1.00 78.00 423 LEU A O 1
ATOM 3304 N N . LEU A 1 424 ? -23.516 11.472 33.670 1.00 76.38 424 LEU A N 1
ATOM 3305 C CA . LEU A 1 424 ? -23.061 12.084 34.922 1.00 76.38 424 LEU A CA 1
ATOM 3306 C C . LEU A 1 424 ? -22.825 13.593 34.765 1.00 76.38 424 LEU A C 1
ATOM 3308 O O . LEU A 1 424 ? -23.258 14.363 35.619 1.00 76.38 424 LEU A O 1
ATOM 3312 N N . GLU A 1 425 ? -22.188 14.021 33.671 1.00 74.00 425 GLU A N 1
ATOM 3313 C CA . GLU A 1 425 ? -21.949 15.440 33.363 1.00 74.00 425 GLU A CA 1
ATOM 3314 C C . GLU A 1 425 ? -23.252 16.212 33.133 1.00 74.00 425 GLU A C 1
ATOM 3316 O O . GLU A 1 425 ? -23.378 17.363 33.549 1.00 74.00 425 GLU A O 1
ATOM 3321 N N . CYS A 1 426 ? -24.244 15.572 32.509 1.00 72.50 426 CYS A N 1
ATOM 3322 C CA . CYS A 1 426 ? -25.570 16.147 32.294 1.00 72.50 426 CYS A CA 1
ATOM 3323 C C . CYS A 1 426 ? -26.465 16.102 33.547 1.00 72.50 426 CYS A C 1
ATOM 3325 O O . CYS A 1 426 ? -27.559 16.665 33.523 1.00 72.50 426 CYS A O 1
ATOM 3327 N N . GLY A 1 427 ? -26.028 15.446 34.629 1.00 69.31 427 GLY A N 1
ATOM 3328 C CA . GLY A 1 427 ? -26.762 15.371 35.893 1.00 69.31 427 GLY A CA 1
ATOM 3329 C C . GLY A 1 427 ? -28.104 14.638 35.797 1.00 69.31 427 GLY A C 1
ATOM 3330 O O . GLY A 1 427 ? -29.042 14.968 36.525 1.00 69.31 427 GLY A O 1
ATOM 3331 N N . ILE A 1 428 ? -28.226 13.672 34.881 1.00 72.38 428 ILE A N 1
ATOM 3332 C CA . ILE A 1 428 ? -29.473 12.932 34.655 1.00 72.38 428 ILE A CA 1
ATOM 3333 C C . ILE A 1 428 ? -29.597 11.845 35.726 1.00 72.38 428 ILE A C 1
ATOM 3335 O O . ILE A 1 428 ? -29.089 10.735 35.573 1.00 72.38 428 ILE A O 1
ATOM 3339 N N . PHE A 1 429 ? -30.277 12.171 36.826 1.00 75.62 429 PHE A N 1
ATOM 3340 C CA . PHE A 1 429 ? -30.497 11.259 37.949 1.00 75.62 429 PHE A CA 1
ATOM 3341 C C . PHE A 1 429 ? -31.988 11.068 38.219 1.00 75.62 429 PHE A C 1
ATOM 3343 O O . PHE A 1 429 ? -32.746 12.037 38.289 1.00 75.62 429 PHE A O 1
ATOM 3350 N N . SER A 1 430 ? -32.412 9.823 38.441 1.00 65.38 430 SER A N 1
ATOM 3351 C CA . SER A 1 430 ? -33.744 9.560 38.991 1.00 65.38 430 SER A CA 1
ATOM 3352 C C . SER A 1 430 ? -33.712 9.734 40.512 1.00 65.38 430 SER A C 1
ATOM 3354 O O . SER A 1 430 ? -32.939 9.061 41.193 1.00 65.38 430 SER A O 1
ATOM 3356 N N . LYS A 1 431 ? -34.548 10.632 41.055 1.00 51.22 431 LYS A N 1
ATOM 3357 C CA . LYS A 1 431 ? -34.700 10.837 42.511 1.00 51.22 431 LYS A CA 1
ATOM 3358 C C . LYS A 1 431 ? -35.653 9.824 43.172 1.00 51.22 431 LYS A C 1
ATOM 3360 O O . LYS A 1 431 ? -35.607 9.672 44.387 1.00 51.22 431 LYS A O 1
ATOM 3365 N N . ASN A 1 432 ? -36.470 9.098 42.400 1.00 44.34 432 ASN A N 1
ATOM 3366 C CA . ASN A 1 432 ? -37.492 8.191 42.934 1.00 44.34 432 ASN A CA 1
ATOM 3367 C C . ASN A 1 432 ? -37.165 6.722 42.641 1.00 44.34 432 ASN A C 1
ATOM 3369 O O . ASN A 1 432 ? -37.087 6.323 41.480 1.00 44.34 432 ASN A O 1
ATOM 3373 N N . LYS A 1 433 ? -37.096 5.894 43.695 1.00 42.31 433 LYS A N 1
ATOM 3374 C CA . LYS A 1 433 ? -37.143 4.422 43.582 1.00 42.31 433 LYS A CA 1
ATOM 3375 C C . LYS A 1 433 ? -38.502 3.900 43.075 1.00 42.31 433 LYS A C 1
ATOM 3377 O O . LYS A 1 433 ? -38.577 2.757 42.652 1.00 42.31 433 LYS A O 1
ATOM 3382 N N . GLU A 1 434 ? -39.559 4.720 43.093 1.00 37.28 434 GLU A N 1
ATOM 3383 C CA . GLU A 1 434 ? -40.943 4.291 42.807 1.00 37.28 434 GLU A CA 1
ATOM 3384 C C . GLU A 1 434 ? -41.423 4.491 41.355 1.00 37.28 434 GLU A C 1
ATOM 3386 O O . GLU A 1 434 ? -42.503 4.023 41.009 1.00 37.28 434 GLU A O 1
ATOM 3391 N N . ILE A 1 435 ? -40.648 5.126 40.465 1.00 37.78 435 ILE A N 1
ATOM 3392 C CA . ILE A 1 435 ? -41.070 5.310 39.053 1.00 37.78 435 ILE A CA 1
ATOM 3393 C C . ILE A 1 435 ? -40.726 4.088 38.175 1.00 37.78 435 ILE A C 1
ATOM 3395 O O . ILE A 1 435 ? -41.157 3.993 37.031 1.00 37.78 435 ILE A O 1
ATOM 3399 N N . CYS A 1 436 ? -40.058 3.077 38.733 1.00 34.50 436 CYS A N 1
ATOM 3400 C CA . CYS A 1 436 ? -39.853 1.780 38.079 1.00 34.50 436 CYS A CA 1
ATOM 3401 C C . CYS A 1 436 ? -40.847 0.719 38.579 1.00 34.50 436 CYS A C 1
ATOM 3403 O O . CYS A 1 436 ? -40.549 -0.470 38.606 1.00 34.50 436 CYS A O 1
ATOM 3405 N N . GLY A 1 437 ? -42.044 1.149 38.991 1.00 27.25 437 GLY A N 1
ATOM 3406 C CA . GLY A 1 437 ? -43.163 0.251 39.234 1.00 27.25 437 GLY A CA 1
ATOM 3407 C C . GLY A 1 437 ? -43.645 -0.352 37.919 1.00 27.25 437 GLY A C 1
ATOM 3408 O O . GLY A 1 437 ? -44.291 0.322 37.120 1.00 27.25 437 GLY A O 1
ATOM 3409 N N . PHE A 1 438 ? -43.343 -1.633 37.716 1.00 29.08 438 PHE A N 1
ATOM 3410 C CA . PHE A 1 438 ? -44.010 -2.512 36.762 1.00 29.08 438 PHE A CA 1
ATOM 3411 C C . PHE A 1 438 ? -45.529 -2.263 36.774 1.00 29.08 438 PHE A C 1
ATOM 3413 O O . PHE A 1 438 ? -46.248 -2.727 37.660 1.00 29.08 438 PHE A O 1
ATOM 3420 N N . ARG A 1 439 ? -46.046 -1.576 35.754 1.00 26.69 439 ARG A N 1
ATOM 3421 C CA . ARG A 1 439 ? -47.432 -1.755 35.327 1.00 26.69 439 ARG A CA 1
ATOM 3422 C C . ARG A 1 439 ? -47.375 -2.740 34.170 1.00 26.69 439 ARG A C 1
ATOM 3424 O O . ARG A 1 439 ? -47.121 -2.363 33.033 1.00 26.69 439 ARG A O 1
ATOM 3431 N N . SER A 1 440 ? -47.525 -4.025 34.497 1.00 32.84 440 SER A N 1
ATOM 3432 C CA . SER A 1 440 ? -47.825 -5.061 33.510 1.00 32.84 440 SER A CA 1
ATOM 3433 C C . SER A 1 440 ? -49.177 -4.709 32.900 1.00 32.84 440 SER A C 1
ATOM 3435 O O . SER A 1 440 ? -50.220 -4.998 33.487 1.00 32.84 440 SER A O 1
ATOM 3437 N N . ASP A 1 441 ? -49.157 -4.006 31.770 1.00 28.62 441 ASP A N 1
ATOM 3438 C CA . ASP A 1 441 ? -50.356 -3.845 30.967 1.00 28.62 441 ASP A CA 1
ATOM 3439 C C . ASP A 1 441 ? -50.549 -5.134 30.165 1.00 28.62 441 ASP A C 1
ATOM 3441 O O . ASP A 1 441 ? -49.662 -5.588 29.441 1.00 28.62 441 ASP A O 1
ATOM 3445 N N . ARG A 1 442 ? -51.692 -5.788 30.381 1.00 33.09 442 ARG A N 1
ATOM 3446 C CA . ARG A 1 442 ? -52.028 -7.118 29.845 1.00 33.09 442 ARG A CA 1
ATOM 3447 C C . ARG A 1 442 ? -52.460 -7.097 28.376 1.00 33.09 442 ARG A C 1
ATOM 3449 O O . ARG A 1 442 ? -52.972 -8.105 27.899 1.00 33.09 442 ARG A O 1
ATOM 3456 N N . ASN A 1 443 ? -52.235 -6.008 27.648 1.00 29.88 443 ASN A N 1
ATOM 3457 C CA . ASN A 1 443 ? -52.571 -5.915 26.232 1.00 29.88 443 ASN A CA 1
ATOM 3458 C C . ASN A 1 443 ? -51.297 -5.719 25.411 1.00 29.88 443 ASN A C 1
ATOM 3460 O O . ASN A 1 443 ? -50.600 -4.716 25.534 1.00 29.88 443 ASN A O 1
ATOM 3464 N N . GLY A 1 444 ? -50.974 -6.746 24.627 1.00 35.62 444 GLY A N 1
ATOM 3465 C CA . GLY A 1 444 ? -49.758 -6.845 23.838 1.00 35.62 444 GLY A CA 1
ATOM 3466 C C . GLY A 1 444 ? -49.726 -5.900 22.647 1.00 35.62 444 GLY A C 1
ATOM 3467 O O . GLY A 1 444 ? -49.994 -6.341 21.539 1.00 35.62 444 GLY A O 1
ATOM 3468 N N . ASP A 1 445 ? -49.278 -4.668 22.881 1.00 26.50 445 ASP A N 1
ATOM 3469 C CA . ASP A 1 445 ? -48.687 -3.814 21.855 1.00 26.50 445 ASP A CA 1
ATOM 3470 C C . ASP A 1 445 ? -47.328 -3.288 22.343 1.00 26.50 445 ASP A C 1
ATOM 3472 O O . ASP A 1 445 ? -47.184 -2.680 23.404 1.00 26.50 445 ASP A O 1
ATOM 3476 N N . ALA A 1 446 ? -46.293 -3.621 21.575 1.00 33.28 446 ALA A N 1
ATOM 3477 C CA . ALA A 1 446 ? -44.890 -3.437 21.899 1.00 33.28 446 ALA A CA 1
ATOM 3478 C C . ALA A 1 446 ? -44.484 -1.955 21.971 1.00 33.28 446 ALA A C 1
ATOM 3480 O O . ALA A 1 446 ? -44.223 -1.315 20.956 1.00 33.28 446 ALA A O 1
ATOM 3481 N N . LEU A 1 447 ? -44.321 -1.436 23.188 1.00 28.77 447 LEU A N 1
ATOM 3482 C CA . LEU A 1 447 ? -43.496 -0.257 23.476 1.00 28.77 447 LEU A CA 1
ATOM 3483 C C . LEU A 1 447 ? -42.301 -0.666 24.344 1.00 28.77 447 LEU A C 1
ATOM 3485 O O . LEU A 1 447 ? -42.102 -0.247 25.480 1.00 28.77 447 LEU A O 1
ATOM 3489 N N . SER A 1 448 ? -41.488 -1.523 23.735 1.00 27.55 448 SER A N 1
ATOM 3490 C CA . SER A 1 448 ? -40.161 -1.984 24.134 1.00 27.55 448 SER A CA 1
ATOM 3491 C C . SER A 1 448 ? -39.089 -0.894 23.974 1.00 27.55 448 SER A C 1
ATOM 3493 O O . SER A 1 448 ? -38.115 -1.092 23.251 1.00 27.55 448 SER A O 1
ATOM 3495 N N . TYR A 1 449 ? -39.264 0.274 24.598 1.00 29.48 449 TYR A N 1
ATOM 3496 C CA . TYR A 1 449 ? -38.325 1.395 24.426 1.00 29.48 449 TYR A CA 1
ATOM 3497 C C . TYR A 1 449 ? -37.915 2.097 25.718 1.00 29.48 449 TYR A C 1
ATOM 3499 O O . TYR A 1 449 ? -37.691 3.295 25.703 1.00 29.48 449 TYR A O 1
ATOM 3507 N N . TRP A 1 450 ? -37.745 1.382 26.830 1.00 33.72 450 TRP A N 1
ATOM 3508 C CA . TRP A 1 450 ? -37.078 1.957 28.009 1.00 33.72 450 TRP A CA 1
ATOM 3509 C C . TRP A 1 450 ? -36.219 0.916 28.727 1.00 33.72 450 TRP A C 1
ATOM 3511 O O . TRP A 1 450 ? -36.460 0.570 29.874 1.00 33.72 450 TRP A O 1
ATOM 3521 N N . ALA A 1 451 ? -35.211 0.406 28.020 1.00 25.47 451 ALA A N 1
ATOM 3522 C CA . ALA A 1 451 ? -34.039 -0.240 28.604 1.00 25.47 451 ALA A CA 1
ATOM 3523 C C . ALA A 1 451 ? -32.929 -0.274 27.545 1.00 25.47 451 ALA A C 1
ATOM 3525 O O . ALA A 1 451 ? -32.993 -1.061 26.611 1.00 25.47 451 ALA A O 1
ATOM 3526 N N . PHE A 1 452 ? -31.949 0.626 27.654 1.00 30.33 452 PHE A N 1
ATOM 3527 C CA . PHE A 1 452 ? -30.579 0.464 27.140 1.00 30.33 452 PHE A CA 1
ATOM 3528 C C . PHE A 1 452 ? -30.341 -0.099 25.720 1.00 30.33 452 PHE A C 1
ATOM 3530 O O . PHE A 1 452 ? -29.244 -0.562 25.422 1.00 30.33 452 PHE A O 1
ATOM 3537 N N . CYS A 1 453 ? -31.274 0.059 24.784 1.00 28.84 453 CYS A N 1
ATOM 3538 C CA . CYS A 1 453 ? -30.957 0.090 23.360 1.00 28.84 453 CYS A CA 1
ATOM 3539 C C . CYS A 1 453 ? -30.642 1.532 22.952 1.00 28.84 453 CYS A C 1
ATOM 3541 O O . CYS A 1 453 ? -31.360 2.131 22.155 1.00 28.84 453 CYS A O 1
ATOM 3543 N N . ILE A 1 454 ? -29.536 2.092 23.459 1.00 33.88 454 ILE A N 1
ATOM 3544 C CA . ILE A 1 454 ? -28.840 3.141 22.701 1.00 33.88 454 ILE A CA 1
ATOM 3545 C C . ILE A 1 454 ? -28.133 2.399 21.568 1.00 33.88 454 ILE A C 1
ATOM 3547 O O . ILE A 1 454 ? -26.941 2.113 21.622 1.00 33.88 454 ILE A O 1
ATOM 3551 N N . ASN A 1 455 ? -28.914 2.017 20.561 1.00 30.00 455 ASN A N 1
ATOM 3552 C CA . ASN A 1 455 ? -28.424 1.408 19.329 1.00 30.00 455 ASN A CA 1
ATOM 3553 C C . ASN A 1 455 ? -27.896 2.479 18.364 1.00 30.00 455 ASN A C 1
ATOM 3555 O O . ASN A 1 455 ? -27.908 2.305 17.151 1.00 30.00 455 ASN A O 1
ATOM 3559 N N . ASP A 1 456 ? -27.480 3.617 18.912 1.00 36.28 456 ASP A N 1
ATOM 3560 C CA . ASP A 1 456 ? -27.161 4.797 18.147 1.00 36.28 456 ASP A CA 1
ATOM 3561 C C . ASP A 1 456 ? -26.074 5.600 18.840 1.00 36.28 456 ASP A C 1
ATOM 3563 O O . ASP A 1 456 ? -26.259 6.127 19.935 1.00 36.28 456 ASP A O 1
ATOM 3567 N N . ASP A 1 457 ? -24.950 5.777 18.152 1.00 38.25 457 ASP A N 1
ATOM 3568 C CA . ASP A 1 457 ? -23.888 6.722 18.513 1.00 38.25 457 ASP A CA 1
ATOM 3569 C C . ASP A 1 457 ? -24.352 8.197 18.414 1.00 38.25 457 ASP A C 1
ATOM 3571 O O . ASP A 1 457 ? -23.549 9.132 18.416 1.00 38.25 457 ASP A O 1
ATOM 3575 N N . ARG A 1 458 ? -25.665 8.429 18.327 1.00 39.94 458 ARG A N 1
ATOM 3576 C CA . ARG A 1 458 ? -26.288 9.730 18.149 1.00 39.94 458 ARG A CA 1
ATOM 3577 C C . ARG A 1 458 ? -26.577 10.363 19.505 1.00 39.94 458 ARG A C 1
ATOM 3579 O O . ARG A 1 458 ? -27.560 10.060 20.178 1.00 39.94 458 ARG A O 1
ATOM 3586 N N . TYR A 1 459 ? -25.756 11.352 19.847 1.00 38.66 459 TYR A N 1
ATOM 3587 C CA . TYR A 1 459 ? -26.042 12.350 20.885 1.00 38.66 459 TYR A CA 1
ATOM 3588 C C . TYR A 1 459 ? -27.366 13.120 20.643 1.00 38.66 459 TYR A C 1
ATOM 3590 O O . TYR A 1 459 ? -27.828 13.824 21.539 1.00 38.66 459 TYR A O 1
ATOM 3598 N N . GLU A 1 460 ? -28.012 12.967 19.477 1.0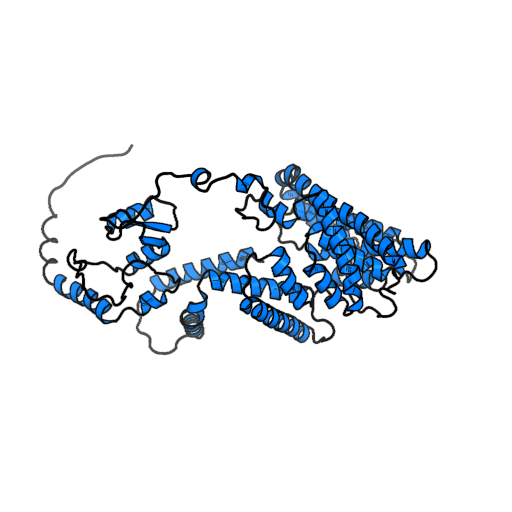0 35.34 460 GLU A N 1
ATOM 3599 C CA . GLU A 1 460 ? -29.331 13.541 19.165 1.00 35.34 460 GLU A CA 1
ATOM 3600 C C . GLU A 1 460 ? -30.426 13.114 20.145 1.00 35.34 460 GLU A C 1
ATOM 3602 O O . GLU A 1 460 ? -31.248 13.949 20.511 1.00 35.34 460 GLU A O 1
ATOM 3607 N N . TYR A 1 461 ? -30.431 11.865 20.633 1.00 38.88 461 TYR A N 1
ATO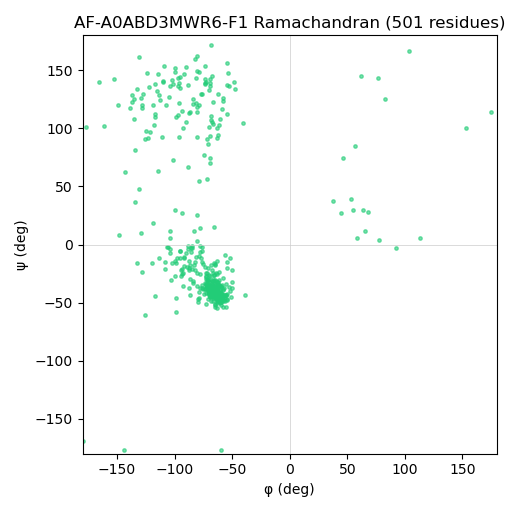M 3608 C CA . TYR A 1 461 ? -31.488 11.421 21.552 1.00 38.88 461 TYR A CA 1
ATOM 3609 C C . TYR A 1 461 ? -31.455 12.198 22.879 1.00 38.88 461 TYR A C 1
ATOM 3611 O O . TYR A 1 461 ? -32.498 12.592 23.402 1.00 38.88 461 TYR A O 1
ATOM 3619 N N . LEU A 1 462 ? -30.251 12.519 23.370 1.00 38.19 462 LEU A N 1
ATOM 3620 C CA . LEU A 1 462 ? -30.050 13.342 24.569 1.00 38.19 462 LEU A CA 1
ATOM 3621 C C . LEU A 1 462 ? -30.458 14.809 24.353 1.00 38.19 462 LEU A C 1
ATOM 3623 O O . LEU A 1 462 ? -30.833 15.489 25.307 1.00 38.19 462 LEU A O 1
ATOM 3627 N N . LEU A 1 463 ? -30.404 15.296 23.112 1.00 36.81 463 LEU A N 1
ATOM 3628 C CA . LEU A 1 463 ? -30.851 16.639 22.732 1.00 36.81 463 LEU A CA 1
ATOM 3629 C C . LEU A 1 463 ? -32.360 16.703 22.439 1.00 36.81 463 LEU A C 1
ATOM 3631 O O . LEU A 1 463 ? -32.936 17.783 22.521 1.00 36.81 463 LEU A O 1
ATOM 3635 N N . SER A 1 464 ? -32.990 15.565 22.130 1.00 36.84 464 SER A N 1
ATOM 3636 C CA . SER A 1 464 ? -34.428 15.434 21.846 1.00 36.84 464 SER A CA 1
ATOM 3637 C C . SER A 1 464 ? -35.307 15.177 23.077 1.00 36.84 464 SER A C 1
ATOM 3639 O O . SER A 1 464 ? -36.526 15.068 22.951 1.00 36.84 464 SER A O 1
ATOM 3641 N N . LEU A 1 465 ? -34.707 15.068 24.269 1.00 40.22 465 LEU A N 1
ATOM 3642 C CA . LEU A 1 465 ? -35.450 14.958 25.525 1.00 40.22 465 LEU A CA 1
ATOM 3643 C C . LEU A 1 465 ? -36.375 16.184 25.680 1.00 40.22 465 LEU A C 1
ATOM 3645 O O . LEU A 1 465 ? -35.878 17.310 25.611 1.00 40.22 465 LEU A O 1
ATOM 3649 N N . PRO A 1 466 ? -37.694 15.995 25.896 1.00 39.22 466 PRO A N 1
ATOM 3650 C CA . PRO A 1 466 ? -38.642 17.099 26.015 1.00 39.22 466 PRO A CA 1
ATOM 3651 C C . PRO A 1 466 ? -38.207 18.105 27.086 1.00 39.22 466 PRO A C 1
ATOM 3653 O O . PRO A 1 466 ? -37.820 17.712 28.192 1.00 39.22 466 PRO A O 1
ATOM 3656 N N . ASP A 1 467 ? -38.330 19.403 26.791 1.00 40.66 467 ASP A N 1
ATOM 3657 C CA . ASP A 1 467 ? -37.961 20.501 27.701 1.00 40.66 467 ASP A CA 1
ATOM 3658 C C . ASP A 1 467 ? -38.649 20.411 29.080 1.00 40.66 467 ASP A C 1
ATOM 3660 O O . ASP A 1 467 ? -38.142 20.937 30.074 1.00 40.66 467 ASP A O 1
ATOM 3664 N N . GLU A 1 468 ? -39.759 19.675 29.185 1.00 40.53 468 GLU A N 1
ATOM 3665 C CA . GLU A 1 468 ? -40.450 19.380 30.443 1.00 40.53 468 GLU A CA 1
ATOM 3666 C C . GLU A 1 468 ? -39.592 18.570 31.434 1.00 40.53 468 GLU A C 1
ATOM 3668 O O . GLU A 1 468 ? -39.645 18.838 32.639 1.00 40.53 468 GLU A O 1
ATOM 3673 N N . MET A 1 469 ? -38.725 17.654 30.973 1.00 39.94 469 MET A N 1
ATOM 3674 C CA . MET A 1 469 ? -37.782 16.946 31.857 1.00 39.94 469 MET A CA 1
ATOM 3675 C C . MET A 1 469 ? -36.650 17.862 32.343 1.00 39.94 469 MET A C 1
ATOM 3677 O O . MET A 1 469 ? -36.265 17.787 33.510 1.00 39.94 469 MET A O 1
ATOM 3681 N N . ARG A 1 470 ? -36.169 18.794 31.504 1.00 40.47 470 ARG A N 1
ATOM 3682 C CA . ARG A 1 470 ? -35.206 19.839 31.914 1.00 40.47 470 ARG A CA 1
ATOM 3683 C C . ARG A 1 470 ? -35.808 20.803 32.938 1.00 40.47 470 ARG A C 1
ATOM 3685 O O . ARG A 1 470 ? -35.156 21.162 33.917 1.00 40.47 470 ARG A O 1
ATOM 3692 N N . ALA A 1 471 ? -37.065 21.199 32.743 1.00 37.50 471 ALA A N 1
ATOM 3693 C CA . ALA A 1 471 ? -37.776 22.108 33.639 1.00 37.50 471 ALA A CA 1
ATOM 3694 C C . ALA A 1 471 ? -38.120 21.465 34.995 1.00 37.50 471 ALA A C 1
ATOM 3696 O O . ALA A 1 471 ? -38.149 22.158 36.014 1.00 37.50 471 ALA A O 1
ATOM 3697 N N . SER A 1 472 ? -38.332 20.146 35.026 1.00 37.47 472 SER A N 1
ATOM 3698 C CA . SER A 1 472 ? -38.587 19.383 36.256 1.00 37.47 472 SER A CA 1
ATOM 3699 C C . SER A 1 472 ? -37.371 19.358 37.189 1.00 37.47 472 SER A C 1
ATOM 3701 O O . SER A 1 472 ? -37.526 19.458 38.404 1.00 37.47 472 SER A O 1
ATOM 3703 N N . VAL A 1 473 ? -36.156 19.303 36.630 1.00 36.81 473 VAL A N 1
ATOM 3704 C CA . VAL A 1 473 ? -34.896 19.336 37.393 1.00 36.81 473 VAL A CA 1
ATOM 3705 C C . VAL A 1 473 ? -34.610 20.741 37.940 1.00 36.81 473 VAL A C 1
ATOM 3707 O O . VAL A 1 473 ? -34.225 20.877 39.100 1.00 36.81 473 VAL A O 1
ATOM 3710 N N . ASN A 1 474 ? -34.900 21.797 37.171 1.00 33.31 474 ASN A N 1
ATOM 3711 C CA . ASN A 1 474 ? -34.720 23.179 37.636 1.00 33.31 474 ASN A CA 1
ATOM 3712 C C . ASN A 1 474 ? -35.762 23.600 38.691 1.00 33.31 474 ASN A C 1
ATOM 3714 O O . ASN A 1 474 ? -35.409 24.264 39.662 1.00 33.31 474 ASN A O 1
ATOM 3718 N N . LYS A 1 475 ? -37.022 23.146 38.587 1.00 33.09 475 LYS A N 1
ATOM 3719 C CA . LYS A 1 475 ? -38.059 23.412 39.609 1.00 33.09 475 LYS A CA 1
ATOM 3720 C C . LYS A 1 475 ? -37.824 22.697 40.946 1.00 33.09 475 LYS A C 1
ATOM 3722 O O . LYS A 1 475 ? -38.429 23.088 41.943 1.00 33.09 475 LYS A O 1
ATOM 3727 N N . LEU A 1 476 ? -36.980 21.665 40.972 1.00 33.72 476 LEU A N 1
ATOM 3728 C CA . LEU A 1 476 ? -36.575 20.968 42.197 1.00 33.72 476 LEU A CA 1
ATOM 3729 C C . LEU A 1 476 ? -35.354 21.611 42.873 1.00 33.72 476 LEU A C 1
ATOM 3731 O O . LEU A 1 476 ? -35.191 21.421 44.070 1.00 33.72 476 LEU A O 1
ATOM 3735 N N . ASN A 1 477 ? -34.535 22.383 42.150 1.00 32.84 477 ASN A N 1
ATOM 3736 C CA . ASN A 1 477 ? -33.429 23.138 42.751 1.00 32.84 477 ASN A CA 1
ATOM 3737 C C . ASN A 1 477 ? -33.884 24.489 43.330 1.00 32.84 477 ASN A C 1
ATOM 3739 O O . ASN A 1 477 ? -33.360 24.905 44.356 1.00 32.84 477 ASN A O 1
ATOM 3743 N N . ASP A 1 478 ? -34.909 25.130 42.757 1.00 32.91 478 ASP A N 1
ATOM 3744 C CA . ASP A 1 478 ? -35.417 26.420 43.266 1.00 32.91 478 ASP A CA 1
ATOM 3745 C C . ASP A 1 478 ? -36.260 26.309 44.552 1.00 32.91 478 ASP A C 1
ATOM 3747 O O . ASP A 1 478 ? -36.491 27.312 45.227 1.00 32.91 478 ASP A O 1
ATOM 3751 N N . LYS A 1 479 ? -36.746 25.112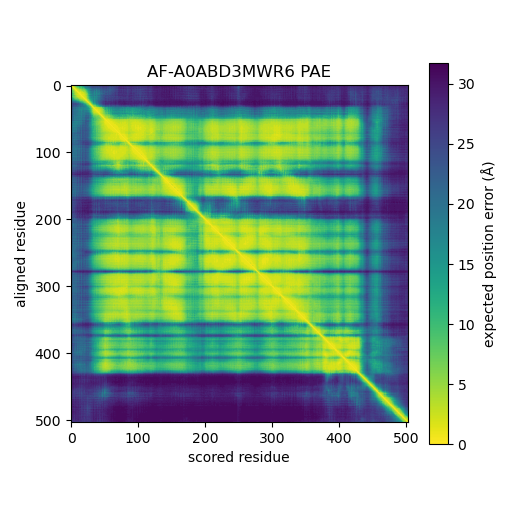 44.917 1.00 34.03 479 LYS A N 1
ATOM 3752 C CA . LYS A 1 479 ? -37.568 24.933 46.131 1.00 34.03 479 LYS A CA 1
ATOM 3753 C C . LYS A 1 479 ? -36.773 24.641 47.407 1.00 34.03 479 LYS A C 1
ATOM 3755 O O . LYS A 1 479 ? -37.303 24.915 48.480 1.00 34.03 479 LYS A O 1
ATOM 3760 N N . ASP A 1 480 ? -35.520 24.195 47.302 1.00 36.66 480 ASP A N 1
ATOM 3761 C CA . ASP A 1 480 ? -34.693 23.844 48.470 1.00 36.66 480 ASP A CA 1
ATOM 3762 C C . ASP A 1 480 ? -33.615 24.897 48.815 1.00 36.66 480 ASP A C 1
ATOM 3764 O O . ASP A 1 480 ? -33.023 24.848 49.893 1.00 36.66 480 ASP A O 1
ATOM 3768 N N . GLU A 1 481 ? -33.400 25.932 47.989 1.00 37.06 481 GLU A N 1
ATOM 3769 C CA . GLU A 1 481 ? -32.422 26.999 48.297 1.00 37.06 481 GLU A CA 1
ATOM 3770 C C . GLU A 1 481 ? -32.913 28.054 49.318 1.00 37.06 481 GLU A C 1
ATOM 3772 O O . GLU A 1 481 ? -32.154 28.940 49.720 1.00 37.06 481 GLU A O 1
ATOM 3777 N N . GLY A 1 482 ? -34.155 27.951 49.807 1.00 35.97 482 GLY A N 1
ATOM 3778 C CA . GLY A 1 482 ? -34.769 28.960 50.680 1.00 35.97 482 GLY A CA 1
ATOM 3779 C C . GLY A 1 482 ? -34.617 28.768 52.195 1.00 35.97 482 GLY A C 1
ATOM 3780 O O . GLY A 1 482 ? -34.817 29.739 52.929 1.00 35.97 482 GLY A O 1
ATOM 3781 N N . GLN A 1 483 ? -34.284 27.570 52.702 1.00 32.84 483 GLN A N 1
ATOM 3782 C CA . GLN A 1 483 ? -34.485 27.283 54.139 1.00 32.84 483 GLN A CA 1
ATOM 3783 C C . GLN A 1 483 ? -33.323 26.636 54.914 1.00 32.84 483 GLN A C 1
ATOM 3785 O O . GLN A 1 483 ? -33.297 26.788 56.134 1.00 32.84 483 GLN A O 1
ATOM 3790 N N . GLU A 1 484 ? -32.302 26.051 54.277 1.00 33.38 484 GLU A N 1
ATOM 3791 C CA . GLU A 1 484 ? -31.192 25.398 55.013 1.00 33.38 484 GLU A CA 1
ATOM 3792 C C . GLU A 1 484 ? -29.864 26.180 55.064 1.00 33.38 484 GLU A C 1
ATOM 3794 O O . GLU A 1 484 ? -28.953 25.820 55.809 1.00 33.38 484 GLU A O 1
ATOM 3799 N N . ARG A 1 485 ? -29.747 27.334 54.390 1.00 29.48 485 ARG A N 1
ATOM 3800 C CA . ARG A 1 485 ? -28.522 28.168 54.451 1.00 29.48 485 ARG A CA 1
ATOM 3801 C C . ARG A 1 485 ? -28.339 28.993 55.737 1.00 29.48 485 ARG A C 1
ATOM 3803 O O . ARG A 1 485 ? -27.320 29.667 55.869 1.00 29.48 485 ARG A O 1
ATOM 3810 N N . ARG A 1 486 ? -29.274 28.966 56.699 1.00 30.34 486 ARG A N 1
ATOM 3811 C CA . ARG A 1 486 ? -29.192 29.785 57.935 1.00 30.34 486 ARG A CA 1
ATOM 3812 C C . ARG A 1 486 ? -28.842 29.032 59.222 1.00 30.34 486 ARG A C 1
ATOM 3814 O O . ARG A 1 486 ? -28.643 29.686 60.241 1.00 30.34 486 ARG A O 1
ATOM 3821 N N . THR A 1 487 ? -28.682 27.711 59.195 1.00 30.64 487 THR A N 1
ATOM 3822 C CA . THR A 1 487 ? -28.423 26.913 60.413 1.00 30.64 487 THR A CA 1
ATOM 3823 C C . THR A 1 487 ? -27.046 26.249 60.477 1.00 30.64 487 THR A C 1
ATOM 3825 O O . THR A 1 487 ? -26.643 25.844 61.565 1.00 30.64 487 THR A O 1
ATOM 3828 N N . LEU A 1 488 ? -26.268 26.220 59.388 1.00 29.55 488 LEU A N 1
ATOM 3829 C CA . LEU A 1 488 ? -24.947 25.560 59.358 1.00 29.55 488 LEU A CA 1
ATOM 3830 C C . LEU A 1 488 ? -23.730 26.506 59.357 1.00 29.55 488 LEU A C 1
ATOM 3832 O O . LEU A 1 488 ? -22.603 26.038 59.444 1.00 29.55 488 LEU A O 1
ATOM 3836 N N . VAL A 1 489 ? -23.923 27.831 59.347 1.00 31.22 489 VAL A N 1
ATOM 3837 C CA . VAL A 1 489 ? -22.804 28.807 59.335 1.00 31.22 489 VAL A CA 1
ATOM 3838 C C . VAL A 1 489 ? -22.419 29.322 60.738 1.00 31.22 489 VAL A C 1
ATOM 3840 O O . VAL A 1 489 ? -21.401 29.984 60.887 1.00 31.22 489 VAL A O 1
ATOM 3843 N N . ASN A 1 490 ? -23.152 28.967 61.802 1.00 29.80 490 ASN A N 1
ATOM 3844 C CA . ASN A 1 490 ? -22.923 29.518 63.153 1.00 29.80 490 ASN A CA 1
ATOM 3845 C C . ASN A 1 490 ? -22.536 28.500 64.245 1.00 29.80 490 ASN A C 1
ATOM 3847 O O . ASN A 1 490 ? -22.655 28.822 65.427 1.00 29.80 490 ASN A O 1
ATOM 3851 N N . LYS A 1 491 ? -22.066 27.286 63.907 1.00 29.61 491 LYS A N 1
ATOM 3852 C CA . LYS A 1 491 ? -21.744 26.279 64.943 1.00 29.61 491 LYS A CA 1
ATOM 3853 C C . LYS A 1 491 ? -20.378 25.591 64.902 1.00 29.61 491 LYS A C 1
ATOM 3855 O O . LYS A 1 491 ? -20.153 24.723 65.734 1.00 29.61 491 LYS A O 1
ATOM 3860 N N . GLU A 1 492 ? -19.433 26.042 64.080 1.00 31.41 492 GLU A N 1
ATOM 3861 C CA . GLU A 1 492 ? -18.040 25.549 64.135 1.00 31.41 492 GLU A CA 1
ATOM 3862 C C . GLU A 1 492 ? -17.001 26.683 64.166 1.00 31.41 492 GLU A C 1
ATOM 3864 O O . GLU A 1 492 ? -15.992 26.683 63.470 1.00 31.41 492 GLU A O 1
ATOM 3869 N N . GLN A 1 493 ? -17.226 27.666 65.038 1.00 30.67 493 GLN A N 1
ATOM 3870 C CA . GLN A 1 493 ? -16.170 28.548 65.538 1.00 30.67 493 GLN A CA 1
ATOM 3871 C C . GLN A 1 493 ? -16.143 28.468 67.064 1.00 30.67 493 GLN A C 1
ATOM 3873 O O . GLN A 1 493 ? -16.874 29.201 67.727 1.00 30.67 493 GLN A O 1
ATOM 3878 N N . LYS A 1 494 ? -15.319 27.551 67.593 1.00 27.44 494 LYS A N 1
ATOM 3879 C CA . LYS A 1 494 ? -14.612 27.570 68.897 1.00 27.44 494 LYS A CA 1
ATOM 3880 C C . LYS A 1 494 ? -14.349 26.132 69.361 1.00 27.44 494 LYS A C 1
ATOM 3882 O O . LYS A 1 494 ? -15.251 25.525 69.913 1.00 27.44 494 LYS A O 1
ATOM 3887 N N . THR A 1 495 ? -13.121 25.642 69.154 1.00 26.88 495 THR A N 1
ATOM 3888 C CA . THR A 1 495 ? -12.194 25.118 70.189 1.00 26.88 495 THR A CA 1
ATOM 3889 C C . THR A 1 495 ? -10.936 24.526 69.526 1.00 26.88 495 THR A C 1
ATOM 3891 O O . THR A 1 495 ? -11.004 23.551 68.791 1.00 26.88 495 THR A O 1
ATOM 3894 N N . LEU A 1 496 ? -9.810 25.192 69.794 1.00 24.47 496 LEU A N 1
ATOM 3895 C CA . LEU A 1 496 ? -8.375 24.864 69.620 1.00 24.47 496 LEU A CA 1
ATOM 3896 C C . LEU A 1 496 ? -7.936 23.586 70.407 1.00 24.47 496 LEU A C 1
ATOM 3898 O O . LEU A 1 496 ? -8.785 23.103 71.157 1.00 24.47 496 LEU A O 1
ATOM 3902 N N . PRO A 1 497 ? -6.646 23.123 70.451 1.00 35.28 497 PRO A N 1
ATOM 3903 C CA . PRO A 1 497 ? -5.415 23.450 69.676 1.00 35.28 497 PRO A CA 1
ATOM 3904 C C . PRO A 1 497 ? -4.429 22.257 69.361 1.00 35.28 497 PRO A C 1
ATOM 3906 O O . PRO A 1 497 ? -4.623 21.132 69.801 1.00 35.28 497 PRO A O 1
ATOM 3909 N N . HIS A 1 498 ? -3.295 22.607 68.715 1.00 25.88 498 HIS A N 1
ATOM 3910 C CA . HIS A 1 498 ? -1.901 22.094 68.854 1.00 25.88 498 HIS A CA 1
ATOM 3911 C C . HIS A 1 498 ? -1.383 20.811 68.151 1.00 25.88 498 HIS A C 1
ATOM 3913 O O . HIS A 1 498 ? -1.854 19.720 68.427 1.00 25.88 498 HIS A O 1
ATOM 3919 N N . GLN A 1 499 ? -0.267 21.025 67.408 1.00 24.42 499 GLN A N 1
ATOM 3920 C CA . GLN A 1 499 ? 0.989 20.227 67.290 1.00 24.42 499 GLN A CA 1
ATOM 3921 C C . GLN A 1 499 ? 0.890 18.780 66.752 1.00 24.42 499 GLN A C 1
ATOM 3923 O O . GLN A 1 499 ? -0.053 18.072 67.047 1.00 24.42 499 GLN A O 1
ATOM 3928 N N . CYS A 1 500 ? 1.817 18.196 65.986 1.00 22.72 500 CYS A N 1
ATOM 3929 C CA . CYS A 1 500 ? 3.185 18.497 65.551 1.00 22.72 500 CYS A CA 1
ATOM 3930 C C . CYS A 1 500 ? 3.495 17.538 64.372 1.00 22.72 500 CYS A C 1
ATOM 3932 O O . CYS A 1 500 ? 3.049 16.397 64.385 1.00 22.72 500 CYS A O 1
ATOM 3934 N N . ASP A 1 501 ? 4.171 18.032 63.338 1.00 23.67 501 ASP A N 1
ATOM 3935 C CA . ASP A 1 501 ? 5.478 17.592 62.818 1.00 23.67 501 ASP A CA 1
ATOM 3936 C C . ASP A 1 501 ? 5.599 16.311 61.972 1.00 23.67 501 ASP A C 1
ATOM 3938 O O . ASP A 1 501 ? 4.946 15.290 62.154 1.00 23.67 501 ASP A O 1
ATOM 3942 N N . TYR A 1 502 ? 6.513 16.471 61.016 1.00 28.48 502 TYR A N 1
ATOM 3943 C CA . TYR A 1 502 ? 7.030 15.574 59.995 1.00 28.48 502 TYR A CA 1
ATOM 3944 C C . TYR A 1 502 ? 7.441 14.178 60.487 1.00 28.48 502 TYR A C 1
ATOM 3946 O O . TYR A 1 502 ? 8.179 14.056 61.465 1.00 28.48 502 TYR A O 1
ATOM 3954 N N . HIS A 1 503 ? 7.124 13.164 59.675 1.00 31.02 503 HIS A N 1
ATOM 3955 C CA . HIS A 1 503 ? 8.125 12.258 59.102 1.00 31.02 503 HIS A CA 1
ATOM 3956 C C . HIS A 1 503 ? 7.631 11.581 57.823 1.00 31.02 503 HIS A C 1
ATOM 3958 O O . HIS A 1 503 ? 6.417 11.287 57.745 1.00 31.02 503 HIS A O 1
#

Secondary structure (DSSP, 8-state):
-HHHHHHHHHHHHHHHHHHHHT-------S---HHHHHHHHHHHTSGGGGSHHHHHHHHHHHHHHHHHHHHT-HHHHHHHHHHHT-S---HHHHHHHHHHHHHHHHHHHHHHT-SS--SSS------TTSS----GGGHHHHHHHHHHHHHHHHHHHHHHHHHHHHHTTT--HHHHHHHHHHHHHHHH-----SPPTT---HHHHHHHS-HHHHHHHHHH-GGGS-HHHHHHHHHHHHHHHHHHHHH--S---SHHHHHHHHHHHHHHHHHHHHHHS-S---HHHHHHHHHHHHHHHHH---HHHHHHHHHHHT-GGGHHHHHHHHHHHHHHHHHH-SS-HHHHHHHHTT-----SS---GGGGG--HHHH-S-SS--PEESS--HHHHHHHHHH---SEEEEE-TTT--EEEEEEHHHHHHHHHTT-----TTTT-----SS------SSS------THHHHSS-HHHHHHHHHHHTTTTTTSTTTSSSSS-----------

Mean predicted aligned error: 15.2 Å

InterPro domains:
  IPR000644 CBS domain [PS51371] (373-434)
  IPR000644 CBS domain [SM00116] (376-425)
  IPR001807 Chloride channel [PF00654] (50-331)
  IPR001807 Chloride channel [PR00762] (64-83)
  IPR001807 Chloride channel [PR00762] (250-270)
  IPR001807 Chloride channel [PR00762] (284-300)
  IPR001807 Chloride channel [PR00762] (302-321)
  IPR001807 Chloride channel [PR00762] (341-355)
  IPR014743 Chloride channel, core [SSF81340] (45-356)
  IPR046342 CBS domain superfamily [G3DSA:3.10.580.10] (360-439)
  IPR046342 CBS domain superfamily [SSF54631] (361-429)
  IPR051280 Voltage-gated chloride channel/antiporter [PTHR11689] (191-439)

Radius of gyration: 32.69 Å; Cα contacts (8 Å, |Δi|>4): 509; chains: 1; bounding box: 87×68×104 Å